Protein AF-A0A6I3KJV6-F1 (afdb_monomer_lite)

Secondary structure (DSSP, 8-state):
----SS-----PPPHHHHHHHHHHHHHHHHT--S-SHHHHHHHHHHHHHHHHH-GGG-SPPHHHHHHHHHHHHHHHSPPTTS-GGGTHHHHHHHHHHHHHHHHHHHHHHHHS-HHHHHHHHHHHHHHHHHHHHHHHHHHT-SSPPPSSTT-SHHHHHHHHHHHHHHHHHHHHH-S-HHHHHHHHHHHHHHHHHHHHTT-HHHHHHHHHHHHHHHHHTTS-SSHHHHHHHHHHHHHHHHHHHTHHHHHHHHTTT-GGG----THHHHHHHHHHHHHHSTTT-S-TT---S-SS-SS-SSHHHHHHHHH-HHHHHHHHHHHHHHHHHHHH---HHHHHHHHHHHHHHHHHHTTS-S-TTSSSSTHIIIIIHHHHHHHHHHHHHHHHHHHHHHHS--SS---SSEEEEEEE-TT-HHHHHHHHHHH-STTEEEEEEEPPPS-SBSSS-BB-SS-HHHHHHHHHHHHHHHHHHHSS-SEEEEEETTEE--TTHHHHHHHHHHHSPTTEEEEE----S---EEEEEEETTTEEEEEESSPPS--SEEEEEHHHHHHHT-SS-B-S-HHHHTT-HHHHT-EEEEEES-S-EE-TTS--TTTT------S--S--TTSSHHHHHHHHHHH-HHHHHHHHHHHHHHHHHS-TTTTS----PPP------

Structure (mmCIF, N/CA/C/O backbone):
data_AF-A0A6I3KJV6-F1
#
_entry.id   AF-A0A6I3KJV6-F1
#
loop_
_atom_site.group_PDB
_atom_site.id
_atom_site.type_symbol
_atom_site.label_atom_id
_atom_site.label_alt_id
_atom_site.label_comp_id
_atom_site.label_asym_id
_atom_site.label_entity_id
_atom_site.label_seq_id
_atom_site.pdbx_PDB_ins_code
_atom_site.Cartn_x
_atom_site.Cartn_y
_atom_site.Cartn_z
_atom_site.occupancy
_atom_site.B_iso_or_equiv
_atom_site.auth_seq_id
_atom_site.auth_comp_id
_atom_site.auth_asym_id
_atom_site.auth_atom_id
_atom_site.pdbx_PDB_model_num
ATOM 1 N N . MET A 1 1 ? 16.477 -29.841 39.417 1.00 35.56 1 MET A N 1
ATOM 2 C CA . MET A 1 1 ? 17.021 -29.086 38.267 1.00 35.56 1 MET A CA 1
ATOM 3 C C . MET A 1 1 ? 16.104 -27.904 38.002 1.00 35.56 1 MET A C 1
ATOM 5 O O . MET A 1 1 ? 14.922 -28.146 37.780 1.00 35.56 1 MET A O 1
ATOM 9 N N . PRO A 1 2 ? 16.576 -26.655 38.113 1.00 31.92 2 PRO A N 1
ATOM 10 C CA . PRO A 1 2 ? 15.734 -25.498 37.871 1.00 31.92 2 PRO A CA 1
ATOM 11 C C . PRO A 1 2 ? 15.553 -25.243 36.365 1.00 31.92 2 PRO A C 1
ATOM 13 O O . PRO A 1 2 ? 16.488 -25.327 35.576 1.00 31.92 2 PRO A O 1
ATOM 16 N N . THR A 1 3 ? 14.296 -24.969 36.022 1.00 41.75 3 THR A N 1
ATOM 17 C CA . THR A 1 3 ? 13.752 -24.104 34.960 1.00 41.75 3 THR A CA 1
ATOM 18 C C . THR A 1 3 ? 14.733 -23.271 34.124 1.00 41.75 3 THR A C 1
ATOM 20 O O . THR A 1 3 ? 15.499 -22.486 34.679 1.00 41.75 3 THR A O 1
ATOM 23 N N . GLY A 1 4 ? 14.584 -23.286 32.790 1.00 31.17 4 GLY A N 1
ATOM 24 C CA . GLY A 1 4 ? 15.305 -22.331 31.942 1.00 31.17 4 GLY A CA 1
ATOM 25 C C . GLY A 1 4 ? 15.063 -22.392 30.432 1.00 31.17 4 GLY A C 1
ATOM 26 O O . GLY A 1 4 ? 16.037 -22.447 29.699 1.00 31.17 4 GLY A O 1
ATOM 27 N N . LEU A 1 5 ? 13.816 -22.347 29.938 1.00 30.58 5 LEU A N 1
ATOM 28 C CA . LEU A 1 5 ? 13.540 -22.018 28.518 1.00 30.58 5 LEU A CA 1
ATOM 29 C C . LEU A 1 5 ? 12.304 -21.117 28.290 1.00 30.58 5 LEU A C 1
ATOM 31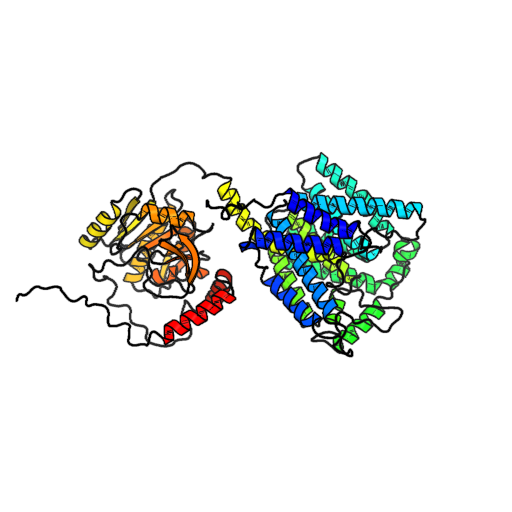 O O . LEU A 1 5 ? 11.859 -20.958 27.160 1.00 30.58 5 LEU A O 1
ATOM 35 N N . ASN A 1 6 ? 11.791 -20.442 29.325 1.00 32.09 6 ASN A N 1
ATOM 36 C CA . ASN A 1 6 ? 10.749 -19.404 29.185 1.00 32.09 6 ASN A CA 1
ATOM 37 C C . ASN A 1 6 ? 11.331 -17.976 29.229 1.00 32.09 6 ASN A C 1
ATOM 39 O O . ASN A 1 6 ? 10.678 -17.044 29.688 1.00 32.09 6 ASN A O 1
ATOM 43 N N . GLY A 1 7 ? 12.581 -17.810 28.785 1.00 29.05 7 GLY A N 1
ATOM 44 C CA . GLY A 1 7 ? 13.373 -16.596 29.003 1.00 29.05 7 GLY A CA 1
ATOM 45 C C . GLY A 1 7 ? 13.939 -15.922 27.755 1.00 29.05 7 GLY A C 1
ATOM 46 O O . GLY A 1 7 ? 14.802 -15.064 27.901 1.00 29.05 7 GLY A O 1
ATOM 47 N N . ILE A 1 8 ? 13.493 -16.248 26.536 1.00 35.25 8 ILE A N 1
ATOM 48 C CA . ILE A 1 8 ? 13.756 -15.339 25.409 1.00 35.25 8 ILE A CA 1
ATOM 49 C C . ILE A 1 8 ? 12.648 -14.295 25.449 1.00 35.25 8 ILE A C 1
ATOM 51 O O . ILE A 1 8 ? 11.580 -14.477 24.864 1.00 35.25 8 ILE A O 1
ATOM 55 N N . GLY A 1 9 ? 12.888 -13.226 26.211 1.00 33.41 9 GLY A N 1
ATOM 56 C CA . GLY A 1 9 ? 12.040 -12.043 26.185 1.00 33.41 9 GLY A CA 1
ATOM 57 C C . GLY A 1 9 ? 11.754 -11.646 24.738 1.00 33.41 9 GLY A C 1
ATOM 58 O O . GLY A 1 9 ? 12.617 -11.782 23.865 1.00 33.41 9 GLY A O 1
ATOM 59 N N . GLN A 1 10 ? 10.534 -11.177 24.474 1.00 41.97 10 GLN A N 1
ATOM 60 C CA . GLN A 1 10 ? 10.191 -10.503 23.226 1.00 41.97 10 GLN A CA 1
ATOM 61 C C . GLN A 1 10 ? 11.034 -9.225 23.117 1.00 41.97 10 GLN A C 1
ATOM 63 O O . GLN A 1 10 ? 10.566 -8.128 23.396 1.00 41.97 10 GLN A O 1
ATOM 68 N N . ALA A 1 11 ? 12.313 -9.367 22.778 1.00 48.81 11 ALA A N 1
ATOM 69 C CA . ALA A 1 11 ? 13.185 -8.247 22.511 1.00 48.81 11 ALA A CA 1
ATOM 70 C C . ALA A 1 11 ? 12.632 -7.558 21.264 1.00 48.81 11 ALA A C 1
ATOM 72 O O . ALA A 1 11 ? 12.621 -8.150 20.174 1.00 48.81 11 ALA A O 1
ATOM 73 N N . GLU A 1 12 ? 12.146 -6.328 21.437 1.00 62.38 12 GLU A N 1
ATOM 74 C CA . GLU A 1 12 ? 11.730 -5.474 20.331 1.00 62.38 12 GLU A CA 1
ATOM 75 C C . GLU A 1 12 ? 12.820 -5.476 19.254 1.00 62.38 12 GLU A C 1
ATOM 77 O O . GLU A 1 12 ? 14.018 -5.527 19.547 1.00 62.38 12 GLU A O 1
ATOM 82 N N . VAL A 1 13 ? 12.412 -5.508 17.985 1.00 70.31 13 VAL A N 1
ATOM 83 C CA . VAL A 1 13 ? 13.367 -5.417 16.879 1.00 70.31 13 VAL A CA 1
ATOM 84 C C . VAL A 1 13 ? 14.053 -4.051 16.988 1.00 70.31 13 VAL A C 1
ATOM 86 O O . VAL A 1 13 ? 13.357 -3.036 16.899 1.00 70.31 13 VAL A O 1
ATOM 89 N N . PRO A 1 14 ? 15.384 -3.988 17.169 1.00 80.38 14 PRO A N 1
ATOM 90 C CA . PRO A 1 14 ? 16.060 -2.711 17.336 1.00 80.38 14 PRO A CA 1
ATOM 91 C C . PRO A 1 14 ? 15.937 -1.867 16.066 1.00 80.38 14 PRO A C 1
ATOM 93 O O . PRO A 1 14 ? 16.133 -2.381 14.962 1.00 80.38 14 PRO A O 1
ATOM 96 N N . PHE A 1 15 ? 15.698 -0.561 16.215 1.00 86.81 15 PHE A N 1
ATOM 97 C CA . PHE A 1 15 ? 15.727 0.409 15.109 1.00 86.81 15 PHE A CA 1
ATOM 98 C C . PHE A 1 15 ? 16.966 0.222 14.215 1.00 86.81 15 PHE A C 1
ATOM 100 O O . PHE A 1 15 ? 16.859 0.141 12.992 1.00 86.81 15 PHE A O 1
ATOM 107 N N . TRP A 1 16 ? 18.138 0.058 14.838 1.00 89.56 16 TRP A N 1
ATOM 108 C CA . TRP A 1 16 ? 19.417 -0.123 14.152 1.00 89.56 16 TRP A CA 1
ATOM 109 C C . TRP A 1 16 ? 19.490 -1.389 13.300 1.00 89.56 16 TRP A C 1
ATOM 111 O O . TRP A 1 16 ? 20.144 -1.378 12.263 1.00 89.56 16 TRP A O 1
ATOM 121 N N . TRP A 1 17 ? 18.787 -2.459 13.682 1.00 92.75 17 TRP A N 1
ATOM 122 C CA . TRP A 1 17 ? 18.723 -3.682 12.883 1.00 92.75 17 TRP A CA 1
ATOM 123 C C . TRP A 1 17 ? 17.910 -3.470 11.606 1.00 92.75 17 TRP A C 1
ATOM 125 O O . TRP A 1 17 ? 18.378 -3.781 10.513 1.00 92.75 17 TRP A O 1
ATOM 135 N N . ALA A 1 18 ? 16.718 -2.878 11.725 1.00 90.69 18 ALA A N 1
ATOM 136 C CA . ALA A 1 18 ? 15.897 -2.545 10.563 1.00 90.69 18 ALA A CA 1
ATOM 137 C C . ALA A 1 18 ? 16.616 -1.558 9.629 1.00 90.69 18 ALA A C 1
ATOM 139 O O . ALA A 1 18 ? 16.570 -1.717 8.408 1.00 90.69 18 ALA A O 1
ATOM 140 N N . LEU A 1 19 ? 17.329 -0.581 10.203 1.00 94.81 19 LEU A N 1
ATOM 141 C CA . LEU A 1 19 ? 18.128 0.380 9.449 1.00 94.81 19 LEU A CA 1
ATOM 142 C C . LEU A 1 19 ? 19.279 -0.313 8.717 1.00 94.81 19 LEU A C 1
ATOM 144 O O . LEU A 1 19 ? 19.455 -0.085 7.526 1.00 94.81 19 LEU A O 1
ATOM 148 N N . ALA A 1 20 ? 20.023 -1.190 9.395 1.00 96.31 20 ALA A N 1
ATOM 149 C CA . ALA A 1 20 ? 21.129 -1.934 8.798 1.00 96.31 20 ALA A CA 1
ATOM 150 C C . ALA A 1 20 ? 20.663 -2.811 7.629 1.00 96.31 20 ALA A C 1
ATOM 152 O O . ALA A 1 20 ? 21.281 -2.780 6.566 1.00 96.31 20 ALA A O 1
ATOM 153 N N . LEU A 1 21 ? 19.546 -3.533 7.785 1.00 95.81 21 LEU A N 1
ATOM 154 C CA . LEU A 1 21 ? 18.958 -4.323 6.701 1.00 95.81 21 LEU A CA 1
ATOM 155 C C . LEU A 1 21 ? 18.581 -3.440 5.507 1.00 95.81 21 LEU A C 1
ATOM 157 O O . LEU A 1 21 ? 18.935 -3.749 4.370 1.00 95.81 21 LEU A O 1
ATOM 161 N N . PHE A 1 22 ? 17.897 -2.321 5.748 1.00 95.81 22 PHE A N 1
ATOM 162 C CA . PHE A 1 22 ? 17.486 -1.432 4.665 1.00 95.81 22 PHE A CA 1
ATOM 163 C C . PHE A 1 22 ? 18.691 -0.784 3.960 1.00 95.81 22 PHE A C 1
ATOM 165 O O . PHE A 1 22 ? 18.754 -0.789 2.731 1.00 95.81 22 PHE A O 1
ATOM 172 N N . CYS A 1 23 ? 19.690 -0.314 4.713 1.00 96.00 23 CYS A N 1
ATOM 173 C CA . CYS A 1 23 ? 20.947 0.205 4.171 1.00 96.00 23 CYS A CA 1
ATOM 174 C C . CYS A 1 23 ? 21.689 -0.845 3.335 1.00 96.00 23 CYS A C 1
ATOM 176 O O . CYS A 1 23 ? 22.121 -0.534 2.228 1.00 96.00 23 CYS A O 1
ATOM 178 N N . ALA A 1 24 ? 21.799 -2.086 3.823 1.00 94.56 24 ALA A N 1
ATOM 179 C CA . ALA A 1 24 ? 22.460 -3.174 3.105 1.00 94.56 24 ALA A CA 1
ATOM 180 C C . ALA A 1 24 ? 21.779 -3.463 1.761 1.00 94.56 24 ALA A C 1
ATOM 182 O O . ALA A 1 24 ? 22.454 -3.587 0.741 1.00 94.56 24 ALA A O 1
ATOM 183 N N . PHE A 1 25 ? 20.445 -3.489 1.730 1.00 94.06 25 PHE A N 1
ATOM 184 C CA . PHE A 1 25 ? 19.691 -3.647 0.489 1.00 94.06 25 PHE A CA 1
ATOM 185 C C . PHE A 1 25 ? 19.935 -2.494 -0.493 1.00 94.06 25 PHE A C 1
ATOM 187 O O . PHE A 1 25 ? 20.283 -2.742 -1.649 1.00 94.06 25 PHE A O 1
ATOM 194 N N . VAL A 1 26 ? 19.807 -1.240 -0.049 1.00 93.69 26 VAL A N 1
ATOM 195 C CA . VAL A 1 26 ? 19.982 -0.073 -0.930 1.00 93.69 26 VAL A CA 1
ATOM 196 C C . VAL A 1 26 ? 21.425 0.019 -1.450 1.00 93.69 26 VAL A C 1
ATOM 198 O O . VAL A 1 26 ? 21.630 0.273 -2.642 1.00 93.69 26 VAL A O 1
ATOM 201 N N . ALA A 1 27 ? 22.419 -0.251 -0.598 1.00 91.12 27 ALA A N 1
ATOM 202 C CA . ALA A 1 27 ? 23.829 -0.321 -0.980 1.00 91.12 27 ALA A CA 1
ATOM 203 C C . ALA A 1 27 ? 24.101 -1.476 -1.953 1.00 91.12 27 ALA A C 1
ATOM 205 O O . ALA A 1 27 ? 24.844 -1.300 -2.917 1.00 91.12 27 ALA A O 1
ATOM 206 N N . SER A 1 28 ? 23.448 -2.629 -1.763 1.00 90.25 28 SER A N 1
ATOM 207 C CA . SER A 1 28 ? 23.612 -3.776 -2.660 1.00 90.25 28 SER A CA 1
ATOM 208 C C . SER A 1 28 ? 23.220 -3.470 -4.098 1.00 90.25 28 SER A C 1
ATOM 210 O O . SER A 1 28 ? 23.753 -4.108 -4.994 1.00 90.25 28 SER A O 1
ATOM 212 N N . ILE A 1 29 ? 22.322 -2.505 -4.325 1.00 88.06 29 ILE A N 1
ATOM 213 C CA . ILE A 1 29 ? 21.886 -2.097 -5.663 1.00 88.06 29 ILE A CA 1
ATOM 214 C C . ILE A 1 29 ? 22.757 -0.959 -6.204 1.00 88.06 29 ILE A C 1
ATOM 216 O O . ILE A 1 29 ? 23.197 -1.037 -7.348 1.00 88.06 29 ILE A O 1
ATOM 220 N N . ASN A 1 30 ? 23.023 0.072 -5.396 1.00 87.56 30 ASN A N 1
ATOM 221 C CA . ASN A 1 30 ? 23.676 1.305 -5.857 1.00 87.56 30 ASN A CA 1
ATOM 222 C C . ASN A 1 30 ? 25.210 1.271 -5.817 1.00 87.56 30 ASN A C 1
ATOM 224 O O . ASN A 1 30 ? 25.840 2.093 -6.466 1.00 87.56 30 ASN A O 1
ATOM 228 N N . LEU A 1 31 ? 25.822 0.379 -5.032 1.00 87.06 31 LEU A N 1
ATOM 229 C CA . LEU A 1 31 ? 27.267 0.426 -4.759 1.00 87.06 31 LEU A CA 1
ATOM 230 C C . LEU A 1 31 ? 27.990 -0.894 -5.057 1.00 87.06 31 LEU A C 1
ATOM 232 O O . LEU A 1 31 ? 29.194 -0.882 -5.291 1.00 87.06 31 LEU A O 1
ATOM 236 N N . ILE A 1 32 ? 27.284 -2.031 -5.075 1.00 87.19 32 ILE A N 1
ATOM 237 C CA . ILE A 1 32 ? 27.888 -3.354 -5.305 1.00 87.19 32 ILE A CA 1
ATOM 238 C C . ILE A 1 32 ? 27.637 -3.800 -6.756 1.00 87.19 32 ILE A C 1
ATOM 240 O O . ILE A 1 32 ? 26.477 -3.955 -7.130 1.00 87.19 32 ILE A O 1
ATOM 244 N N . PRO A 1 33 ? 28.673 -4.021 -7.589 1.00 80.56 33 PRO A N 1
ATOM 245 C CA . PRO A 1 33 ? 28.499 -4.300 -9.020 1.00 80.56 33 PRO A CA 1
ATOM 246 C C . PRO A 1 33 ? 27.995 -5.718 -9.332 1.00 80.56 33 PRO A C 1
ATOM 248 O O . PRO A 1 33 ? 27.260 -5.913 -10.301 1.00 80.56 33 PRO A O 1
ATOM 251 N N . HIS A 1 34 ? 28.341 -6.718 -8.512 1.00 79.19 34 HIS A N 1
ATOM 252 C CA . HIS A 1 34 ? 28.052 -8.128 -8.797 1.00 79.19 34 HIS A CA 1
ATOM 253 C C . HIS A 1 34 ? 27.518 -8.895 -7.578 1.00 79.19 34 HIS A C 1
ATOM 255 O O . HIS A 1 34 ? 27.869 -8.612 -6.437 1.00 79.19 34 HIS A O 1
ATOM 261 N N . GLY A 1 35 ? 26.701 -9.923 -7.843 1.00 77.38 35 GLY A N 1
ATOM 262 C CA . GLY A 1 35 ? 26.270 -10.912 -6.849 1.00 77.38 35 GLY A CA 1
ATOM 263 C C . GLY A 1 35 ? 24.993 -10.562 -6.070 1.00 77.38 35 GLY A C 1
ATOM 264 O O . GLY A 1 35 ? 24.812 -9.467 -5.546 1.00 77.38 35 GLY A O 1
ATOM 265 N N . ASN A 1 36 ? 24.078 -11.532 -5.950 1.00 81.69 36 ASN A N 1
ATOM 266 C CA . ASN A 1 36 ? 22.828 -11.396 -5.179 1.00 81.69 36 ASN A CA 1
ATOM 267 C C . ASN A 1 36 ? 23.011 -11.582 -3.662 1.00 81.69 36 ASN A C 1
ATOM 269 O O . ASN A 1 36 ? 22.052 -11.386 -2.924 1.00 81.69 36 ASN A O 1
ATOM 273 N N . GLY A 1 37 ? 24.210 -11.951 -3.197 1.00 85.44 37 GLY A N 1
ATOM 274 C CA . GLY A 1 37 ? 24.451 -12.420 -1.827 1.00 85.44 37 GLY A CA 1
ATOM 275 C C . GLY A 1 37 ? 23.933 -11.474 -0.745 1.00 85.44 37 GLY A C 1
ATOM 276 O O . GLY A 1 37 ? 23.148 -11.898 0.098 1.00 85.44 37 GLY A O 1
ATOM 277 N N . VAL A 1 38 ? 24.287 -10.185 -0.814 1.00 87.50 38 VAL A N 1
ATOM 278 C CA . VAL A 1 38 ? 23.840 -9.190 0.178 1.00 87.50 38 VAL A CA 1
ATOM 279 C C . VAL A 1 38 ? 22.315 -9.096 0.215 1.00 87.50 38 VAL A C 1
ATOM 281 O O . VAL A 1 38 ? 21.731 -9.230 1.283 1.00 87.50 38 VAL A O 1
ATOM 284 N N . ALA A 1 39 ? 21.655 -8.966 -0.939 1.00 86.25 39 ALA A N 1
ATOM 285 C CA . ALA A 1 39 ? 20.197 -8.887 -1.001 1.00 86.25 39 ALA A CA 1
ATOM 286 C C . ALA A 1 39 ? 19.512 -10.167 -0.485 1.00 86.25 39 ALA A C 1
ATOM 288 O O . ALA A 1 39 ? 18.543 -10.069 0.263 1.00 86.25 39 ALA A O 1
ATOM 289 N N . ILE A 1 40 ? 20.030 -11.358 -0.825 1.00 88.81 40 ILE A N 1
ATOM 290 C CA . ILE A 1 40 ? 19.513 -12.646 -0.325 1.00 88.81 40 ILE A CA 1
ATOM 291 C C . ILE A 1 40 ? 19.587 -12.688 1.202 1.00 88.81 40 ILE A C 1
ATOM 293 O O . ILE A 1 40 ? 18.583 -12.969 1.857 1.00 88.81 40 ILE A O 1
ATOM 297 N N . VAL A 1 41 ? 20.758 -12.380 1.768 1.00 91.88 41 VAL A N 1
ATOM 298 C CA . VAL A 1 41 ? 20.976 -12.381 3.220 1.00 91.88 41 VAL A CA 1
ATOM 299 C C . VAL A 1 41 ? 20.057 -11.367 3.893 1.00 91.88 41 VAL A C 1
ATOM 301 O O . VAL A 1 41 ? 19.395 -11.701 4.873 1.00 91.88 41 VAL A O 1
ATOM 304 N N . THR A 1 42 ? 19.943 -10.157 3.342 1.00 92.62 42 THR A N 1
ATOM 305 C CA . THR A 1 42 ? 19.050 -9.120 3.864 1.00 92.62 42 THR A CA 1
ATOM 306 C C . THR A 1 42 ? 17.581 -9.552 3.841 1.00 92.62 42 THR A C 1
ATOM 308 O O . THR A 1 42 ? 16.866 -9.348 4.821 1.00 92.62 42 THR A O 1
ATOM 311 N N . PHE A 1 43 ? 17.115 -10.166 2.752 1.00 93.50 43 PHE A N 1
ATOM 312 C CA . PHE A 1 43 ? 15.732 -10.627 2.619 1.00 93.50 43 PHE A CA 1
ATOM 313 C C . PHE A 1 43 ? 15.417 -11.792 3.557 1.00 93.50 43 PHE A C 1
ATOM 315 O O . PHE A 1 43 ? 14.379 -11.776 4.223 1.00 93.50 43 PHE A O 1
ATOM 322 N N . ALA A 1 44 ? 16.321 -12.767 3.664 1.00 92.00 44 ALA A N 1
ATOM 323 C CA . ALA A 1 44 ? 16.191 -13.866 4.615 1.00 92.00 44 ALA A CA 1
ATOM 324 C C . ALA A 1 44 ? 16.158 -13.339 6.058 1.00 92.00 44 ALA A C 1
ATOM 326 O O . ALA A 1 44 ? 15.256 -13.676 6.822 1.00 92.00 44 ALA A O 1
ATOM 327 N N . ALA A 1 45 ? 17.076 -12.435 6.410 1.00 93.19 45 ALA A N 1
ATOM 328 C CA . ALA A 1 45 ? 17.132 -11.806 7.724 1.00 93.19 45 ALA A CA 1
ATOM 329 C C . ALA A 1 45 ? 15.858 -11.008 8.053 1.00 93.19 45 ALA A C 1
ATOM 331 O O . ALA A 1 45 ? 15.359 -11.082 9.180 1.00 93.19 45 ALA A O 1
ATOM 332 N N . ALA A 1 46 ? 15.284 -10.294 7.080 1.00 91.69 46 ALA A N 1
ATOM 333 C CA . ALA A 1 46 ? 14.019 -9.586 7.253 1.00 91.69 46 ALA A CA 1
ATOM 334 C C . ALA A 1 46 ? 12.858 -10.548 7.564 1.00 91.69 46 ALA A C 1
ATOM 336 O O . ALA A 1 46 ? 12.124 -10.332 8.530 1.00 91.69 46 ALA A O 1
ATOM 337 N N . TRP A 1 47 ? 12.721 -11.647 6.816 1.00 90.31 47 TRP A N 1
ATOM 338 C CA . TRP A 1 47 ? 11.676 -12.644 7.078 1.00 90.31 47 TRP A CA 1
ATOM 339 C C . TRP A 1 47 ? 11.886 -13.402 8.387 1.00 90.31 47 TRP A C 1
ATOM 341 O O . TRP A 1 47 ? 10.924 -13.576 9.134 1.00 90.31 47 TRP A O 1
ATOM 351 N N . CYS A 1 48 ? 13.124 -13.765 8.731 1.00 89.31 48 CYS A N 1
ATOM 352 C CA . CYS A 1 48 ? 13.447 -14.313 10.049 1.00 89.31 48 CYS A CA 1
ATOM 353 C C . CYS A 1 48 ? 13.026 -13.348 11.164 1.00 89.31 48 CYS A C 1
ATOM 355 O O . CYS A 1 48 ? 12.415 -13.764 12.145 1.00 89.31 48 CYS A O 1
ATOM 357 N N . THR A 1 49 ? 13.270 -12.045 10.991 1.00 86.38 49 THR A N 1
ATOM 358 C CA . THR A 1 49 ? 12.846 -11.013 11.949 1.00 86.38 49 THR A CA 1
ATOM 359 C C . THR A 1 49 ? 11.324 -10.996 12.116 1.00 86.38 49 THR A C 1
ATOM 361 O O . THR A 1 49 ? 10.829 -10.981 13.243 1.00 86.38 49 THR A O 1
ATOM 364 N N . ILE A 1 50 ? 10.568 -11.055 11.015 1.00 83.75 50 ILE A N 1
ATOM 365 C CA . ILE A 1 50 ? 9.099 -11.088 11.049 1.00 83.75 50 ILE A CA 1
ATOM 366 C C . ILE A 1 50 ? 8.595 -12.363 11.735 1.00 83.75 50 ILE A C 1
ATOM 368 O O . ILE A 1 50 ? 7.797 -12.284 12.663 1.00 83.75 50 ILE A O 1
ATOM 372 N N . VAL A 1 51 ? 9.076 -13.539 11.330 1.00 83.50 51 VAL A N 1
ATOM 373 C CA . VAL A 1 51 ? 8.589 -14.831 11.841 1.00 83.50 51 VAL A CA 1
ATOM 374 C C . VAL A 1 51 ? 8.930 -15.029 13.320 1.00 83.50 51 VAL A C 1
ATOM 376 O O . VAL A 1 51 ? 8.098 -15.519 14.086 1.00 83.50 51 VAL A O 1
ATOM 379 N N . LEU A 1 52 ? 10.137 -14.637 13.736 1.00 79.62 52 LEU A N 1
ATOM 380 C CA . LEU A 1 52 ? 10.603 -14.834 15.108 1.00 79.62 52 LEU A CA 1
ATOM 381 C C . LEU A 1 52 ? 10.051 -13.782 16.075 1.00 79.62 52 LEU A C 1
ATOM 383 O O . LEU A 1 52 ? 9.842 -14.101 17.242 1.00 79.62 52 LEU A O 1
ATOM 387 N N . ARG A 1 53 ? 9.818 -12.542 15.619 1.00 74.00 53 ARG A N 1
ATOM 388 C CA . ARG A 1 53 ? 9.525 -11.407 16.517 1.00 74.00 53 ARG A CA 1
ATOM 389 C C . ARG A 1 53 ? 8.204 -10.680 16.249 1.00 74.00 53 ARG A C 1
ATOM 391 O O . ARG A 1 53 ? 7.786 -9.884 17.078 1.00 74.00 53 ARG A O 1
ATOM 398 N N . ASN A 1 54 ? 7.523 -10.937 15.132 1.00 65.06 54 ASN A N 1
ATOM 399 C CA . ASN A 1 54 ? 6.234 -10.325 14.779 1.00 65.06 54 ASN A CA 1
ATOM 400 C C . ASN A 1 54 ? 5.357 -11.308 13.970 1.00 65.06 54 ASN A C 1
ATOM 402 O O . ASN A 1 54 ? 5.027 -11.047 12.812 1.00 65.06 54 ASN A O 1
ATOM 406 N N . ARG A 1 55 ? 4.949 -12.439 14.572 1.00 60.22 55 ARG A N 1
ATOM 407 C CA . ARG A 1 55 ? 4.148 -13.483 13.889 1.00 60.22 55 ARG A CA 1
ATOM 408 C C . ARG A 1 55 ? 2.859 -12.952 13.248 1.00 60.22 55 ARG A C 1
ATOM 410 O O . ARG A 1 55 ? 2.514 -13.377 12.151 1.00 60.22 55 ARG A O 1
ATOM 417 N N . ASP A 1 56 ? 2.209 -11.961 13.859 1.00 58.75 56 ASP A N 1
ATOM 418 C CA . ASP A 1 56 ? 1.013 -11.310 13.297 1.00 58.75 56 ASP A CA 1
ATOM 419 C C . ASP A 1 56 ? 1.303 -10.484 12.029 1.00 58.75 56 ASP A C 1
ATOM 421 O O . ASP A 1 56 ? 0.403 -10.206 11.239 1.00 58.75 56 ASP A O 1
ATOM 425 N N . ALA A 1 57 ? 2.561 -10.089 11.808 1.00 60.53 57 ALA A N 1
ATOM 426 C CA . ALA A 1 57 ? 2.999 -9.384 10.608 1.00 60.53 57 ALA A CA 1
ATOM 427 C C . ALA A 1 57 ? 3.501 -10.327 9.500 1.00 60.53 57 ALA A C 1
ATOM 429 O O . ALA A 1 57 ? 3.878 -9.833 8.438 1.00 60.53 57 ALA A O 1
ATOM 430 N N . ALA A 1 58 ? 3.497 -11.648 9.726 1.00 61.44 58 ALA A N 1
ATOM 431 C CA . ALA A 1 58 ? 3.946 -12.642 8.749 1.00 61.44 58 ALA A CA 1
ATOM 432 C C . ALA A 1 58 ? 2.974 -12.811 7.572 1.00 61.44 58 ALA A C 1
ATOM 434 O O . ALA A 1 58 ? 3.381 -13.242 6.495 1.00 61.44 58 ALA A O 1
ATOM 435 N N . SER A 1 59 ? 1.697 -12.452 7.741 1.00 70.44 59 SER A N 1
ATOM 436 C CA . SER A 1 59 ? 0.731 -12.498 6.645 1.00 70.44 59 SER A CA 1
ATOM 437 C C . SER A 1 59 ? 0.955 -11.343 5.668 1.00 70.44 59 SER A C 1
ATOM 439 O O . SER A 1 59 ? 0.884 -10.170 6.048 1.00 70.44 59 SER A O 1
ATOM 441 N N . MET A 1 60 ? 1.170 -11.682 4.400 1.00 78.50 60 MET A N 1
ATOM 442 C CA . MET A 1 60 ? 1.276 -10.719 3.308 1.00 78.50 60 MET A CA 1
ATOM 443 C C . MET A 1 60 ? -0.087 -10.089 2.987 1.00 78.50 60 MET A C 1
ATOM 445 O O . MET A 1 60 ? -1.133 -10.714 3.170 1.00 78.50 60 MET A O 1
ATOM 449 N N . ASP A 1 61 ? -0.084 -8.854 2.482 1.00 86.06 61 ASP A N 1
ATOM 450 C CA . ASP A 1 61 ? -1.298 -8.217 1.976 1.00 86.06 61 ASP A CA 1
ATOM 451 C C . ASP A 1 61 ? -1.930 -9.057 0.858 1.00 86.06 61 ASP A C 1
ATOM 453 O O . ASP A 1 61 ? -1.233 -9.524 -0.041 1.00 86.06 61 ASP A O 1
ATOM 457 N N . ALA A 1 62 ? -3.255 -9.215 0.878 1.00 84.94 62 ALA A N 1
ATOM 458 C CA . ALA A 1 62 ? -3.951 -10.106 -0.049 1.00 84.94 62 ALA A CA 1
ATOM 459 C C . ALA A 1 62 ? -3.768 -9.705 -1.523 1.00 84.94 62 ALA A C 1
ATOM 461 O O . ALA A 1 62 ? -3.662 -10.578 -2.380 1.00 84.94 62 ALA A O 1
ATOM 462 N N . ALA A 1 63 ? -3.703 -8.403 -1.829 1.00 86.00 63 ALA A N 1
ATOM 463 C CA . ALA A 1 63 ? -3.505 -7.939 -3.201 1.00 86.00 63 ALA A CA 1
ATOM 464 C C . ALA A 1 63 ? -2.067 -8.193 -3.679 1.00 86.00 63 ALA A C 1
ATOM 466 O O . ALA A 1 63 ? -1.869 -8.642 -4.805 1.00 86.00 63 ALA A O 1
ATOM 467 N N . ALA A 1 64 ? -1.075 -7.970 -2.809 1.00 88.25 64 ALA A N 1
ATOM 468 C CA . ALA A 1 64 ? 0.316 -8.315 -3.100 1.00 88.25 64 ALA A CA 1
ATOM 469 C C . ALA A 1 64 ? 0.501 -9.837 -3.246 1.00 88.25 64 ALA A C 1
ATOM 471 O O . ALA A 1 64 ? 1.178 -10.286 -4.165 1.00 88.25 64 ALA A O 1
ATOM 472 N N . ALA A 1 65 ? -0.146 -10.636 -2.390 1.00 89.38 65 ALA A N 1
ATOM 473 C CA . ALA A 1 65 ? -0.129 -12.098 -2.461 1.00 89.38 65 ALA A CA 1
ATOM 474 C C . ALA A 1 65 ? -0.732 -12.620 -3.759 1.00 89.38 65 ALA A C 1
ATOM 476 O O . ALA A 1 65 ? -0.125 -13.466 -4.407 1.00 89.38 65 ALA A O 1
ATOM 477 N N . LEU A 1 66 ? -1.882 -12.081 -4.167 1.00 90.75 66 LEU A N 1
ATOM 478 C CA . LEU A 1 66 ? -2.520 -12.449 -5.425 1.00 90.75 66 LEU A CA 1
ATOM 479 C C . LEU A 1 66 ? -1.625 -12.120 -6.625 1.00 90.75 66 LEU A C 1
ATOM 481 O O . LEU A 1 66 ? -1.473 -12.956 -7.511 1.00 90.75 66 LEU A O 1
ATOM 485 N N . LEU A 1 67 ? -1.005 -10.935 -6.639 1.00 92.25 67 LEU A N 1
ATOM 486 C CA . LEU A 1 67 ? -0.098 -10.537 -7.714 1.00 92.25 67 LEU A CA 1
ATOM 487 C C . LEU A 1 67 ? 1.126 -11.461 -7.791 1.00 92.25 67 LEU A C 1
ATOM 489 O O . LEU A 1 67 ? 1.441 -11.965 -8.866 1.00 92.25 67 LEU A O 1
ATOM 493 N N . LEU A 1 68 ? 1.800 -11.712 -6.663 1.00 91.25 68 LEU A N 1
ATOM 494 C CA . LEU A 1 68 ? 2.978 -12.585 -6.632 1.00 91.25 68 LEU A CA 1
ATOM 495 C C . LEU A 1 68 ? 2.628 -14.040 -6.962 1.00 91.25 68 LEU A C 1
ATOM 497 O O . LEU A 1 68 ? 3.405 -14.698 -7.647 1.00 91.25 68 LEU A O 1
ATOM 501 N N . ALA A 1 69 ? 1.456 -14.528 -6.550 1.00 90.19 69 ALA A N 1
ATOM 502 C CA . ALA A 1 69 ? 0.967 -15.848 -6.942 1.00 90.19 69 ALA A CA 1
ATOM 503 C C . ALA A 1 69 ? 0.707 -15.931 -8.453 1.00 90.19 69 ALA A C 1
ATOM 505 O O . ALA A 1 69 ? 1.079 -16.915 -9.083 1.00 90.19 69 ALA A O 1
ATOM 506 N N . ALA A 1 70 ? 0.125 -14.889 -9.051 1.00 90.06 70 ALA A N 1
ATOM 507 C CA . ALA A 1 70 ? -0.118 -14.845 -10.489 1.00 90.06 70 ALA A CA 1
ATOM 508 C C . ALA A 1 70 ? 1.200 -14.826 -11.292 1.00 90.06 70 ALA A C 1
ATOM 510 O O . ALA A 1 70 ? 1.327 -15.544 -12.283 1.00 90.06 70 ALA A O 1
ATOM 511 N N . PHE A 1 71 ? 2.216 -14.098 -10.813 1.00 89.69 71 PHE A N 1
ATOM 512 C CA . PHE A 1 71 ? 3.576 -14.201 -11.346 1.00 89.69 71 PHE A CA 1
ATOM 513 C C . PHE A 1 71 ? 4.156 -15.614 -11.174 1.00 89.69 71 PHE A C 1
ATOM 515 O O . PHE A 1 71 ? 4.671 -16.166 -12.141 1.00 89.69 71 PHE A O 1
ATOM 522 N N . ALA A 1 72 ? 4.032 -16.222 -9.989 1.00 87.69 72 ALA A N 1
ATOM 523 C CA . ALA A 1 72 ? 4.555 -17.561 -9.699 1.00 87.69 72 ALA A CA 1
ATOM 524 C C . ALA A 1 72 ? 3.977 -18.640 -10.622 1.00 87.69 72 ALA A C 1
ATOM 526 O O . ALA A 1 72 ? 4.718 -19.468 -11.142 1.00 87.69 72 ALA A O 1
ATOM 527 N N . VAL A 1 73 ? 2.662 -18.607 -10.863 1.00 85.19 73 VAL A N 1
ATOM 528 C CA . VAL A 1 73 ? 1.999 -19.545 -11.782 1.00 85.19 73 VAL A CA 1
ATOM 529 C C . VAL A 1 73 ? 2.642 -19.470 -13.161 1.00 85.19 73 VAL A C 1
ATOM 531 O O . VAL A 1 73 ? 2.935 -20.499 -13.763 1.00 85.19 73 VAL A O 1
ATOM 534 N N . ARG A 1 74 ? 2.919 -18.258 -13.652 1.00 84.12 74 ARG A N 1
ATOM 535 C CA . ARG A 1 74 ? 3.525 -18.097 -14.968 1.00 84.12 74 ARG A CA 1
ATOM 536 C C . ARG A 1 74 ? 5.011 -18.452 -15.000 1.00 84.12 74 ARG A C 1
ATOM 538 O O . ARG A 1 74 ? 5.464 -18.981 -16.012 1.00 84.12 74 ARG A O 1
ATOM 545 N N . THR A 1 75 ? 5.777 -18.176 -13.946 1.00 79.38 75 THR A N 1
ATOM 546 C CA . THR A 1 75 ? 7.226 -18.449 -13.936 1.00 79.38 75 THR A CA 1
ATOM 547 C C . THR A 1 75 ? 7.582 -19.932 -13.840 1.00 79.38 75 THR A C 1
ATOM 549 O O . THR A 1 75 ? 8.715 -20.287 -14.158 1.00 79.38 75 THR A O 1
ATOM 552 N N . VAL A 1 76 ? 6.638 -20.789 -13.435 1.00 78.00 76 VAL A N 1
ATOM 553 C CA . VAL A 1 76 ? 6.804 -22.254 -13.406 1.00 78.00 76 VAL A CA 1
ATOM 554 C C . VAL A 1 76 ? 6.556 -22.894 -14.778 1.00 78.00 76 VAL A C 1
ATOM 556 O O . VAL A 1 76 ? 7.046 -23.989 -15.040 1.00 78.00 76 VAL A O 1
ATOM 559 N N . LEU A 1 77 ? 5.841 -22.214 -15.679 1.00 77.94 77 LEU A N 1
ATOM 560 C CA . LEU A 1 77 ? 5.583 -22.716 -17.028 1.00 77.94 77 LEU A CA 1
ATOM 561 C C . LEU A 1 77 ? 6.786 -22.455 -17.953 1.00 77.94 77 LEU A C 1
ATOM 563 O O . LEU A 1 77 ? 7.307 -21.330 -17.949 1.00 77.94 77 LEU A O 1
ATOM 567 N N . PRO A 1 78 ? 7.199 -23.432 -18.785 1.00 72.19 78 PRO A N 1
ATOM 568 C CA . PRO A 1 78 ? 8.290 -23.229 -19.729 1.00 72.19 78 PRO A CA 1
ATOM 569 C C . PRO A 1 78 ? 7.952 -22.109 -20.729 1.00 72.19 78 PRO A C 1
ATOM 571 O O . PRO A 1 78 ? 6.773 -21.813 -20.979 1.00 72.19 78 PRO A O 1
ATOM 574 N N . PRO A 1 79 ? 8.967 -21.424 -21.281 1.00 75.75 79 PRO A N 1
ATOM 575 C CA . PRO A 1 79 ? 8.773 -20.612 -22.471 1.00 75.75 79 PRO A CA 1
ATOM 576 C C . PRO A 1 79 ? 8.133 -21.431 -23.600 1.00 75.75 79 PRO A C 1
ATOM 578 O O . PRO A 1 79 ? 8.409 -22.627 -23.741 1.00 75.75 79 PRO A O 1
ATOM 581 N N . TYR A 1 80 ? 7.276 -20.797 -24.402 1.00 74.44 80 TYR A N 1
ATOM 582 C CA . TYR A 1 80 ? 6.693 -21.467 -25.566 1.00 74.44 80 TYR A CA 1
ATOM 583 C C . TYR A 1 80 ? 7.812 -21.947 -26.502 1.00 74.44 80 TYR A C 1
ATOM 585 O O . TYR A 1 80 ? 8.744 -21.200 -26.782 1.00 74.44 80 TYR A O 1
ATOM 593 N N . GLY A 1 81 ? 7.725 -23.202 -26.954 1.00 70.44 81 GLY A N 1
ATOM 594 C CA . GLY A 1 81 ? 8.721 -23.805 -27.847 1.00 70.44 81 GLY A CA 1
ATOM 595 C C . GLY A 1 81 ? 10.007 -24.302 -27.172 1.00 70.44 81 GLY A C 1
ATOM 596 O O . GLY A 1 81 ? 10.968 -24.586 -27.877 1.00 70.44 81 GLY A O 1
ATOM 597 N N . THR A 1 82 ? 10.052 -24.421 -25.837 1.00 69.75 82 THR A N 1
ATOM 598 C CA . THR A 1 82 ? 11.228 -24.943 -25.107 1.00 69.75 82 THR A CA 1
ATOM 599 C C . THR A 1 82 ? 10.884 -26.151 -24.235 1.00 69.75 82 THR A C 1
ATOM 601 O O . THR A 1 82 ? 9.779 -26.228 -23.693 1.00 69.75 82 THR A O 1
ATOM 604 N N . GLU A 1 83 ? 11.827 -27.090 -24.089 1.00 62.31 83 GLU A N 1
ATOM 605 C CA . GLU A 1 83 ? 11.634 -28.269 -23.237 1.00 62.31 83 GLU A CA 1
ATOM 606 C C . GLU A 1 83 ? 11.668 -27.924 -21.730 1.00 62.31 83 GLU A C 1
ATOM 608 O O . GLU A 1 83 ? 12.368 -26.987 -21.323 1.00 62.31 83 GLU A O 1
ATOM 613 N N . PRO A 1 84 ? 10.918 -28.650 -20.874 1.00 60.66 84 PRO A N 1
ATOM 614 C CA . PRO A 1 84 ? 10.634 -28.241 -19.491 1.00 60.66 84 PRO A CA 1
ATOM 615 C C . PRO A 1 84 ? 11.847 -28.179 -18.543 1.00 60.66 84 PRO A C 1
ATOM 617 O O . PRO A 1 84 ? 11.805 -27.471 -17.531 1.00 60.66 84 PRO A O 1
ATOM 620 N N . ASP A 1 85 ? 12.937 -28.878 -18.855 1.00 53.47 85 ASP A N 1
ATOM 621 C CA . ASP A 1 85 ? 13.855 -29.383 -17.825 1.00 53.47 85 ASP A CA 1
ATOM 622 C C . ASP A 1 85 ? 14.928 -28.382 -17.343 1.00 53.47 85 ASP A C 1
ATOM 624 O O . ASP A 1 85 ? 15.600 -28.625 -16.341 1.00 53.47 85 ASP A O 1
ATOM 628 N N . ALA A 1 86 ? 15.060 -27.205 -17.971 1.00 54.03 86 ALA A N 1
ATOM 629 C CA . ALA A 1 86 ? 16.127 -26.240 -17.648 1.00 54.03 86 ALA A CA 1
ATOM 630 C C . ALA A 1 86 ? 15.668 -24.904 -17.013 1.00 54.03 86 ALA A C 1
ATOM 632 O O . ALA A 1 86 ? 16.504 -24.123 -16.544 1.00 54.03 86 ALA A O 1
ATOM 633 N N . PHE A 1 87 ? 14.363 -24.596 -16.978 1.00 55.94 87 PHE A N 1
ATOM 634 C CA . PHE A 1 87 ? 13.904 -23.200 -16.827 1.00 55.94 87 PHE A CA 1
ATOM 635 C C . PHE A 1 87 ? 13.171 -22.847 -15.519 1.00 55.94 87 PHE A C 1
ATOM 637 O O . PHE A 1 87 ? 13.191 -21.674 -15.115 1.00 55.94 87 PHE A O 1
ATOM 644 N N . ALA A 1 88 ? 12.592 -23.826 -14.814 1.00 57.06 88 ALA A N 1
ATOM 645 C CA . ALA A 1 88 ? 11.744 -23.586 -13.637 1.00 57.06 88 ALA A CA 1
ATOM 646 C C . ALA A 1 88 ? 12.492 -22.935 -12.448 1.00 57.06 88 ALA A C 1
ATOM 648 O O . ALA A 1 88 ? 11.950 -22.068 -11.760 1.00 57.06 88 ALA A O 1
ATOM 649 N N . ILE A 1 89 ? 13.769 -23.276 -12.232 1.00 58.69 89 ILE A N 1
ATOM 650 C CA . ILE A 1 89 ? 14.531 -22.857 -11.037 1.00 58.69 89 ILE A CA 1
ATOM 651 C C . ILE A 1 89 ? 14.803 -21.341 -11.022 1.00 58.69 89 ILE A C 1
ATOM 653 O O . ILE A 1 89 ? 14.656 -20.685 -9.988 1.00 58.69 89 ILE A O 1
ATOM 657 N N . LYS A 1 90 ? 15.155 -20.742 -12.170 1.00 63.50 90 LYS A N 1
ATOM 658 C CA . LYS A 1 90 ? 15.461 -19.298 -12.248 1.00 63.50 90 LYS A CA 1
ATOM 659 C C . LYS A 1 90 ? 14.209 -18.420 -12.117 1.00 63.50 90 LYS A C 1
ATOM 661 O O . LYS A 1 90 ? 14.286 -17.341 -11.533 1.00 63.50 90 LYS A O 1
ATOM 666 N N . GLY A 1 91 ? 13.062 -18.875 -12.627 1.00 66.56 91 GLY A N 1
ATOM 667 C CA . GLY A 1 91 ? 11.800 -18.130 -12.561 1.00 66.56 91 GLY A CA 1
ATOM 668 C C . GLY A 1 91 ? 11.205 -18.056 -11.158 1.00 66.56 91 GLY A C 1
ATOM 669 O O . GLY A 1 91 ? 10.771 -16.987 -10.723 1.00 66.56 91 GLY A O 1
ATOM 670 N N . VAL A 1 92 ? 11.256 -19.168 -10.423 1.00 71.06 92 VAL A N 1
ATOM 671 C CA . VAL A 1 92 ? 10.858 -19.226 -9.008 1.00 71.06 92 VAL A CA 1
ATOM 672 C C . VAL A 1 92 ? 11.732 -18.297 -8.159 1.00 71.06 92 VAL A C 1
ATOM 674 O O . VAL A 1 92 ? 11.212 -17.569 -7.313 1.00 71.06 92 VAL A O 1
ATOM 677 N N . GLY A 1 93 ? 13.037 -18.232 -8.447 1.00 77.31 93 GLY A N 1
ATOM 678 C CA . GLY A 1 93 ? 13.964 -17.312 -7.783 1.00 77.31 93 GLY A CA 1
ATOM 679 C C . GLY A 1 93 ? 13.511 -15.847 -7.833 1.00 77.31 93 GLY A C 1
ATOM 680 O O . GLY A 1 93 ? 13.473 -15.190 -6.796 1.00 77.31 93 GLY A O 1
ATOM 681 N N . ASN A 1 94 ? 13.096 -15.339 -9.000 1.00 80.12 94 ASN A N 1
ATOM 682 C CA . ASN A 1 94 ? 12.686 -13.934 -9.156 1.00 80.12 94 ASN A CA 1
ATOM 683 C C . ASN A 1 94 ? 11.455 -13.567 -8.310 1.00 80.12 94 ASN A C 1
ATOM 685 O O . ASN A 1 94 ? 11.406 -12.487 -7.720 1.00 80.12 94 ASN A O 1
ATOM 689 N N . VAL A 1 95 ? 10.474 -14.470 -8.209 1.00 86.69 95 VAL A N 1
ATOM 690 C CA . VAL A 1 95 ? 9.286 -14.242 -7.371 1.00 86.69 95 VAL A CA 1
ATOM 691 C C . VAL A 1 95 ? 9.659 -14.273 -5.889 1.00 86.69 95 VAL A C 1
ATOM 693 O O . VAL A 1 95 ? 9.216 -13.410 -5.130 1.00 86.69 95 VAL A O 1
ATOM 696 N N . LEU A 1 96 ? 10.526 -15.203 -5.475 1.00 87.19 96 LEU A N 1
ATOM 697 C CA . LEU A 1 96 ? 11.031 -15.265 -4.100 1.00 87.19 96 LEU A CA 1
ATOM 698 C C . LEU A 1 96 ? 11.798 -13.999 -3.704 1.00 87.19 96 LEU A C 1
ATOM 700 O O . LEU A 1 96 ? 11.678 -13.547 -2.567 1.00 87.19 96 LEU A O 1
ATOM 704 N N . PHE A 1 97 ? 12.529 -13.376 -4.630 1.00 88.06 97 PHE A N 1
ATOM 705 C CA . PHE A 1 97 ? 13.169 -12.090 -4.365 1.00 88.06 97 PHE A CA 1
ATOM 706 C C . PHE A 1 97 ? 12.157 -10.962 -4.125 1.00 88.06 97 PHE A C 1
ATOM 708 O O . PHE A 1 97 ? 12.380 -10.149 -3.228 1.00 88.06 97 PHE A O 1
ATOM 715 N N . LEU A 1 98 ? 11.025 -10.919 -4.839 1.00 91.00 98 LEU A N 1
ATOM 716 C CA . LEU A 1 98 ? 9.960 -9.950 -4.545 1.00 91.00 98 LEU A CA 1
ATOM 717 C C . LEU A 1 98 ? 9.266 -10.222 -3.210 1.00 91.00 98 LEU A C 1
ATOM 719 O O . LEU A 1 98 ? 8.958 -9.276 -2.486 1.00 91.00 98 LEU A O 1
ATOM 723 N N . VAL A 1 99 ? 9.065 -11.493 -2.852 1.00 91.44 99 VAL A N 1
ATOM 724 C CA . VAL A 1 99 ? 8.608 -11.870 -1.504 1.00 91.44 99 VAL A CA 1
ATOM 725 C C . VAL A 1 99 ? 9.615 -11.374 -0.461 1.00 91.44 99 VAL A C 1
ATOM 727 O O . VAL A 1 99 ? 9.231 -10.769 0.541 1.00 91.44 99 VAL A O 1
ATOM 730 N N . GLY A 1 100 ? 10.911 -11.560 -0.713 1.00 92.25 100 GLY A N 1
ATOM 731 C CA . GLY A 1 100 ? 12.009 -11.046 0.103 1.00 92.25 100 GLY A CA 1
ATOM 732 C C . GLY A 1 100 ? 11.968 -9.528 0.287 1.00 92.25 100 GLY A C 1
ATOM 733 O O . GLY A 1 100 ? 11.975 -9.043 1.420 1.00 92.25 100 GLY A O 1
ATOM 734 N N . LEU A 1 101 ? 11.837 -8.783 -0.815 1.00 93.12 101 LEU A N 1
ATOM 735 C CA . LEU A 1 101 ? 11.687 -7.329 -0.798 1.00 93.12 101 LEU A CA 1
ATOM 736 C C . LEU A 1 101 ? 10.449 -6.906 -0.006 1.00 93.12 101 LEU A C 1
ATOM 738 O O . LEU A 1 101 ? 10.540 -5.987 0.801 1.00 93.12 101 LEU A O 1
ATOM 742 N N . TYR A 1 102 ? 9.306 -7.572 -0.193 1.00 92.75 102 TYR A N 1
ATOM 743 C CA . TYR A 1 102 ? 8.096 -7.269 0.571 1.00 92.75 102 TYR A CA 1
ATOM 744 C C . TYR A 1 102 ? 8.344 -7.413 2.080 1.00 92.75 102 TYR A C 1
ATOM 746 O O . TYR A 1 102 ? 7.972 -6.526 2.849 1.00 92.75 102 TYR A O 1
ATOM 754 N N . GLY A 1 103 ? 9.015 -8.491 2.501 1.00 91.88 103 GLY A N 1
ATOM 755 C CA . GLY A 1 103 ? 9.416 -8.702 3.894 1.00 91.88 103 GLY A CA 1
ATOM 756 C C . GLY A 1 103 ? 10.335 -7.594 4.414 1.00 91.88 103 GLY A C 1
ATOM 757 O O . GLY A 1 103 ? 10.098 -7.047 5.490 1.00 91.88 103 GLY A O 1
ATOM 758 N N . LEU A 1 104 ? 11.336 -7.185 3.632 1.00 93.88 104 LEU A N 1
ATOM 759 C CA . LEU A 1 104 ? 12.211 -6.067 3.993 1.00 93.88 104 LEU A CA 1
ATOM 760 C C . LEU A 1 104 ? 11.440 -4.748 4.138 1.00 93.88 104 LEU A C 1
ATOM 762 O O . LEU A 1 104 ? 11.604 -4.052 5.138 1.00 93.88 104 LEU A O 1
ATOM 766 N N . VAL A 1 105 ? 10.579 -4.417 3.173 1.00 93.06 105 VAL A N 1
ATOM 767 C CA . VAL A 1 105 ? 9.735 -3.214 3.218 1.00 93.06 105 VAL A CA 1
ATOM 768 C C . VAL A 1 105 ? 8.816 -3.249 4.432 1.00 93.06 105 VAL A C 1
ATOM 770 O O . VAL A 1 105 ? 8.600 -2.223 5.070 1.00 93.06 105 VAL A O 1
ATOM 773 N N . ARG A 1 106 ? 8.311 -4.430 4.799 1.00 89.19 106 ARG A N 1
ATOM 774 C CA . ARG A 1 106 ? 7.500 -4.617 6.000 1.00 89.19 106 ARG A CA 1
ATOM 775 C C . ARG A 1 106 ? 8.295 -4.322 7.271 1.00 89.19 106 ARG A C 1
ATOM 777 O O . ARG A 1 106 ? 7.804 -3.579 8.114 1.00 89.19 106 ARG A O 1
ATOM 784 N N . VAL A 1 107 ? 9.506 -4.867 7.407 1.00 90.00 107 VAL A N 1
ATOM 785 C CA . VAL A 1 107 ? 10.395 -4.575 8.547 1.00 90.00 107 VAL A CA 1
ATOM 786 C C . VAL A 1 107 ? 10.719 -3.082 8.605 1.00 90.00 107 VAL A C 1
ATOM 788 O O . VAL A 1 107 ? 10.590 -2.475 9.664 1.00 90.00 107 VAL A O 1
ATOM 791 N N . ALA A 1 108 ? 11.066 -2.473 7.470 1.00 90.44 108 ALA A N 1
ATOM 792 C CA . ALA A 1 108 ? 11.340 -1.044 7.386 1.00 90.44 108 ALA A CA 1
ATOM 793 C C . ALA A 1 108 ? 10.121 -0.207 7.807 1.00 90.44 108 ALA A C 1
ATOM 795 O O . ALA A 1 108 ? 10.253 0.657 8.662 1.00 90.44 108 ALA A O 1
ATOM 796 N N . ALA A 1 109 ? 8.924 -0.502 7.296 1.00 86.38 109 ALA A N 1
ATOM 797 C CA . ALA A 1 109 ? 7.702 0.229 7.638 1.00 86.38 109 ALA A CA 1
ATOM 798 C C . ALA A 1 109 ? 7.305 0.095 9.120 1.00 86.38 109 ALA A C 1
ATOM 800 O O . ALA A 1 109 ? 6.693 1.000 9.680 1.00 86.38 109 ALA A O 1
ATOM 801 N N . LEU A 1 110 ? 7.635 -1.027 9.765 1.00 82.38 110 LEU A N 1
ATOM 802 C CA . LEU A 1 110 ? 7.328 -1.250 11.181 1.00 82.38 110 LEU A CA 1
ATOM 803 C C . LEU A 1 110 ? 8.299 -0.550 12.137 1.00 82.38 110 LEU A C 1
ATOM 805 O O . LEU A 1 110 ? 7.921 -0.302 13.281 1.00 82.38 110 LEU A O 1
ATOM 809 N N . HIS A 1 111 ? 9.533 -0.279 11.702 1.00 85.75 111 HIS A N 1
ATOM 810 C CA . HIS A 1 111 ? 10.624 0.110 12.602 1.00 85.75 111 HIS A CA 1
ATOM 811 C C . HIS A 1 111 ? 11.372 1.383 12.192 1.00 85.75 111 HIS A C 1
ATOM 813 O O . HIS A 1 111 ? 12.100 1.935 13.011 1.00 85.75 111 HIS A O 1
ATOM 819 N N . LEU A 1 112 ? 11.207 1.871 10.962 1.00 88.12 112 LEU A N 1
ATOM 820 C CA . LEU A 1 112 ? 11.841 3.087 10.457 1.00 88.12 112 LEU A CA 1
ATOM 821 C C . LEU A 1 112 ? 10.790 4.159 10.180 1.00 88.12 112 LEU A C 1
ATOM 823 O O . LEU A 1 112 ? 9.697 3.885 9.690 1.00 88.12 112 LEU A O 1
ATOM 827 N N . THR A 1 113 ? 11.147 5.411 10.450 1.00 89.75 113 THR A N 1
ATOM 828 C CA . THR A 1 113 ? 10.330 6.552 10.038 1.00 89.75 113 THR A CA 1
ATOM 829 C C . THR A 1 113 ? 10.507 6.816 8.543 1.00 89.75 113 THR A C 1
ATOM 831 O O . THR A 1 113 ? 11.590 6.614 7.986 1.00 89.75 113 THR A O 1
ATOM 834 N N . PHE A 1 114 ? 9.463 7.327 7.889 1.00 90.88 114 PHE A N 1
ATOM 835 C CA . PHE A 1 114 ? 9.515 7.641 6.461 1.00 90.88 114 PHE A CA 1
ATOM 836 C C . PHE A 1 114 ? 10.675 8.594 6.079 1.00 90.88 114 PHE A C 1
ATOM 838 O O . PHE A 1 114 ? 11.396 8.288 5.130 1.00 90.88 114 PHE A O 1
ATOM 845 N N . PRO A 1 115 ? 10.980 9.673 6.839 1.00 91.50 115 PRO A N 1
ATOM 846 C CA . PRO A 1 115 ? 12.156 10.506 6.566 1.00 91.50 115 PRO A CA 1
ATOM 847 C C . PRO A 1 115 ? 13.485 9.741 6.627 1.00 91.50 115 PRO A C 1
ATOM 849 O O . PRO A 1 115 ? 14.374 10.002 5.824 1.00 91.50 115 PRO A O 1
ATOM 852 N N . THR A 1 116 ? 13.628 8.772 7.537 1.00 93.19 116 THR A N 1
ATOM 853 C CA . THR A 1 116 ? 14.833 7.928 7.613 1.00 93.19 116 THR A CA 1
ATOM 854 C C . THR A 1 116 ? 14.999 7.090 6.349 1.00 93.19 116 THR A C 1
ATOM 856 O O . THR A 1 116 ? 16.099 7.031 5.805 1.00 93.19 116 THR A O 1
ATOM 859 N N . ILE A 1 117 ? 13.912 6.512 5.831 1.00 94.75 117 ILE A N 1
ATOM 860 C CA . ILE A 1 117 ? 13.924 5.775 4.559 1.00 94.75 117 ILE A CA 1
ATOM 861 C C . ILE A 1 117 ? 14.380 6.689 3.412 1.00 94.75 117 ILE A C 1
ATOM 863 O O . ILE A 1 117 ? 15.279 6.317 2.655 1.00 94.75 117 ILE A O 1
ATOM 867 N N . LEU A 1 118 ? 13.829 7.907 3.320 1.00 95.62 118 LEU A N 1
ATOM 868 C CA . LEU A 1 118 ? 14.220 8.879 2.292 1.00 95.62 118 LEU A CA 1
ATOM 869 C C . LEU A 1 118 ? 15.695 9.284 2.389 1.00 95.62 118 LEU A C 1
ATOM 871 O O . LEU A 1 118 ? 16.356 9.401 1.359 1.00 95.62 118 LEU A O 1
ATOM 875 N N . ARG A 1 119 ? 16.233 9.460 3.604 1.00 96.06 119 ARG A N 1
ATOM 876 C CA . ARG A 1 119 ? 17.658 9.771 3.813 1.00 96.06 119 ARG A CA 1
ATOM 877 C C . ARG A 1 119 ? 18.555 8.637 3.333 1.00 96.06 119 ARG A C 1
ATOM 879 O O . ARG A 1 119 ? 19.520 8.909 2.632 1.00 96.06 119 ARG A O 1
ATOM 886 N N . VAL A 1 120 ? 18.231 7.383 3.655 1.00 97.00 120 VAL A N 1
ATOM 887 C CA . VAL A 1 120 ? 19.018 6.224 3.196 1.00 97.00 120 VAL A CA 1
ATOM 888 C C . VAL A 1 120 ? 19.036 6.151 1.668 1.00 97.00 120 VAL A C 1
ATOM 890 O O . VAL A 1 120 ? 20.104 6.008 1.074 1.00 97.00 120 VAL A O 1
ATOM 893 N N . LEU A 1 121 ? 17.874 6.311 1.024 1.00 97.00 121 LEU A N 1
ATOM 894 C CA . LEU A 1 121 ? 17.775 6.335 -0.439 1.00 97.00 121 LEU A CA 1
ATOM 895 C C . LEU A 1 121 ? 18.566 7.505 -1.045 1.00 97.00 121 LEU A C 1
ATOM 897 O O . LEU A 1 121 ? 19.305 7.312 -2.009 1.00 97.00 121 LEU A O 1
ATOM 901 N N . GLY A 1 122 ? 18.438 8.704 -0.472 1.00 97.25 122 GLY A N 1
ATOM 902 C CA . GLY A 1 122 ? 19.128 9.910 -0.928 1.00 97.25 122 GLY A CA 1
ATOM 903 C C . GLY A 1 122 ? 20.649 9.831 -0.782 1.00 97.25 122 GLY A C 1
ATOM 904 O O . GLY A 1 122 ? 21.365 10.161 -1.722 1.00 97.25 122 GLY A O 1
ATOM 905 N N . ILE A 1 123 ? 21.148 9.345 0.360 1.00 97.44 123 ILE A N 1
ATOM 906 C CA . ILE A 1 123 ? 22.585 9.150 0.615 1.00 97.44 123 ILE A CA 1
ATOM 907 C C . ILE A 1 123 ? 23.165 8.130 -0.361 1.00 97.44 123 ILE A C 1
ATOM 909 O O . ILE A 1 123 ? 24.190 8.400 -0.980 1.00 97.44 123 ILE A O 1
ATOM 913 N N . ALA A 1 124 ? 22.509 6.985 -0.551 1.00 95.81 124 ALA A N 1
ATOM 914 C CA . ALA A 1 124 ? 23.003 5.974 -1.478 1.00 95.81 124 ALA A 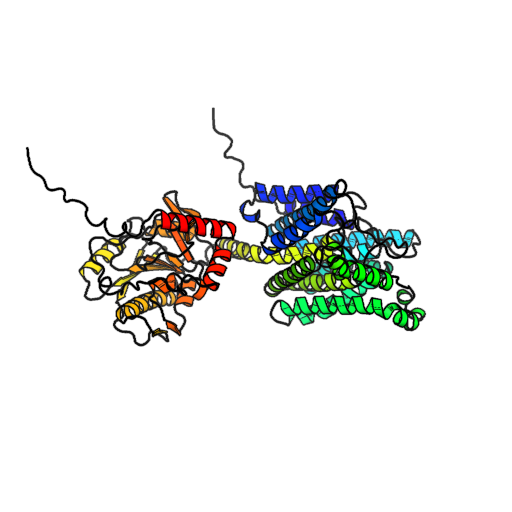CA 1
ATOM 915 C C . ALA A 1 124 ? 23.025 6.470 -2.933 1.00 95.81 124 ALA A C 1
ATOM 917 O O . ALA A 1 124 ? 24.010 6.245 -3.634 1.00 95.81 124 ALA A O 1
ATOM 918 N N . ALA A 1 125 ? 21.980 7.184 -3.370 1.00 96.00 125 ALA A N 1
ATOM 919 C CA . ALA A 1 125 ? 21.932 7.786 -4.702 1.00 96.00 125 ALA A CA 1
ATOM 920 C C . ALA A 1 125 ? 23.023 8.852 -4.891 1.00 96.00 125 ALA A C 1
ATOM 922 O O . ALA A 1 125 ? 23.674 8.880 -5.931 1.00 96.00 125 ALA A O 1
ATOM 923 N N . PHE A 1 126 ? 23.266 9.689 -3.876 1.00 97.31 126 PHE A N 1
ATOM 924 C CA . PHE A 1 126 ? 24.343 10.680 -3.879 1.00 97.31 126 PHE A CA 1
ATOM 925 C C . PHE A 1 126 ? 25.725 10.024 -3.993 1.00 97.31 126 PHE A C 1
ATOM 927 O O . PHE A 1 126 ? 26.503 10.402 -4.865 1.00 97.31 126 PHE A O 1
ATOM 934 N N . LEU A 1 127 ? 26.017 9.015 -3.164 1.00 96.62 127 LEU A N 1
ATOM 935 C CA . LEU A 1 127 ? 27.297 8.300 -3.197 1.00 96.62 127 LEU A CA 1
ATOM 936 C C . LEU A 1 127 ? 27.522 7.611 -4.548 1.00 96.62 127 LEU A C 1
ATOM 938 O O . LEU A 1 127 ? 28.606 7.716 -5.119 1.00 96.62 127 LEU A O 1
ATOM 942 N N . CYS A 1 128 ? 26.481 6.968 -5.085 1.00 94.75 128 CYS A N 1
ATOM 943 C CA . CYS A 1 128 ? 26.508 6.381 -6.421 1.00 94.75 128 CYS A CA 1
ATOM 944 C C . CYS A 1 128 ? 26.809 7.437 -7.491 1.00 94.75 128 CYS A C 1
ATOM 946 O O . CYS A 1 128 ? 27.685 7.226 -8.328 1.00 94.75 128 CYS A O 1
ATOM 948 N N . ALA A 1 129 ? 26.115 8.578 -7.464 1.00 95.56 129 ALA A N 1
ATOM 949 C CA . ALA A 1 129 ? 26.287 9.646 -8.444 1.00 95.56 129 ALA A CA 1
ATOM 950 C C . ALA A 1 129 ? 27.697 10.248 -8.403 1.00 95.56 129 ALA A C 1
ATOM 952 O O . ALA A 1 129 ? 28.327 10.377 -9.448 1.00 95.56 129 ALA A O 1
ATOM 953 N N . VAL A 1 130 ? 28.216 10.561 -7.210 1.00 96.12 130 VAL A N 1
ATOM 954 C CA . VAL A 1 130 ? 29.565 11.122 -7.039 1.00 96.12 130 VAL A CA 1
ATOM 955 C C . VAL A 1 130 ? 30.623 10.154 -7.557 1.00 96.12 130 VAL A C 1
ATOM 957 O O . VAL A 1 130 ? 31.440 10.542 -8.384 1.00 96.12 130 VAL A O 1
ATOM 960 N N . ALA A 1 131 ? 30.579 8.885 -7.145 1.00 93.88 131 ALA A N 1
ATOM 961 C CA . ALA A 1 131 ? 31.552 7.896 -7.602 1.00 93.88 131 ALA A CA 1
ATOM 962 C C . ALA A 1 131 ? 31.491 7.672 -9.125 1.00 93.88 131 ALA A C 1
ATOM 964 O O . ALA A 1 131 ? 32.530 7.580 -9.778 1.00 93.88 131 ALA A O 1
ATOM 965 N N . SER A 1 132 ? 30.284 7.649 -9.701 1.00 94.25 132 SER A N 1
ATOM 966 C CA . SER A 1 132 ? 30.093 7.489 -11.150 1.00 94.25 132 SER A CA 1
ATOM 967 C C . SER A 1 132 ? 30.592 8.706 -11.935 1.00 94.25 132 SER A C 1
ATOM 969 O O . SER A 1 132 ? 31.202 8.547 -12.987 1.00 94.25 132 SER A O 1
ATOM 971 N N . LEU A 1 133 ? 30.378 9.923 -11.421 1.00 94.88 133 LEU A N 1
ATOM 972 C CA . LEU A 1 133 ? 30.886 11.158 -12.026 1.00 94.88 133 LEU A CA 1
ATOM 973 C C . LEU A 1 133 ? 32.412 11.215 -11.985 1.00 94.88 133 LEU A C 1
ATOM 975 O O . LEU A 1 133 ? 33.027 11.557 -12.991 1.00 94.88 133 LEU A O 1
ATOM 979 N N . THR A 1 134 ? 33.022 10.834 -10.861 1.00 92.12 134 THR A N 1
ATOM 980 C CA . THR A 1 134 ? 34.483 10.744 -10.750 1.00 92.12 134 THR A CA 1
ATOM 981 C C . THR A 1 134 ? 35.045 9.786 -11.796 1.00 92.12 134 THR A C 1
ATOM 983 O O . THR A 1 134 ? 35.971 10.148 -12.517 1.00 92.12 134 THR A O 1
ATOM 986 N N . TYR A 1 135 ? 34.453 8.595 -11.937 1.00 89.56 135 TYR A N 1
ATOM 987 C CA . TYR A 1 135 ? 34.877 7.627 -12.951 1.00 89.56 135 TYR A CA 1
ATOM 988 C C . TYR A 1 135 ? 34.671 8.147 -14.381 1.00 89.56 135 TYR A C 1
ATOM 990 O O . TYR A 1 135 ? 35.546 7.984 -15.227 1.00 89.56 135 TYR A O 1
ATOM 998 N N . TYR A 1 136 ? 33.549 8.819 -14.647 1.00 91.81 136 TYR A N 1
ATOM 999 C CA . TYR A 1 136 ? 33.230 9.398 -15.952 1.00 91.81 136 TYR A CA 1
ATOM 1000 C C . TYR A 1 136 ? 34.235 10.476 -16.385 1.00 91.81 136 TYR A C 1
ATOM 1002 O O . TYR A 1 136 ? 34.787 10.388 -17.482 1.00 91.81 136 TYR A O 1
ATOM 1010 N N . PHE A 1 137 ? 34.509 11.460 -15.520 1.00 90.38 137 PHE A N 1
ATOM 1011 C CA . PHE A 1 137 ? 35.439 12.549 -15.833 1.00 90.38 137 PHE A CA 1
ATOM 1012 C C . PHE A 1 137 ? 36.895 12.086 -15.893 1.00 90.38 137 PHE A C 1
ATOM 1014 O O . PHE A 1 137 ? 37.673 12.626 -16.672 1.00 90.38 137 PHE A O 1
ATOM 1021 N N . TRP A 1 138 ? 37.263 11.068 -15.113 1.00 90.06 138 TRP A N 1
ATOM 1022 C CA . TRP A 1 138 ? 38.603 10.488 -15.168 1.00 90.06 138 TRP A CA 1
ATOM 1023 C C . TRP A 1 138 ? 38.803 9.613 -16.415 1.00 90.06 138 TRP A C 1
ATOM 1025 O O . TRP A 1 138 ? 39.823 9.691 -17.096 1.00 90.06 138 TRP A O 1
ATOM 1035 N N . GLY A 1 139 ? 37.815 8.776 -16.736 1.00 80.69 139 GLY A N 1
ATOM 1036 C CA . GLY A 1 139 ? 37.914 7.730 -17.754 1.00 80.69 139 GLY A CA 1
ATOM 1037 C C . GLY A 1 139 ? 37.623 8.162 -19.192 1.00 80.69 139 GLY A C 1
ATOM 1038 O O . GLY A 1 139 ? 37.683 7.305 -20.068 1.00 80.69 139 GLY A O 1
ATOM 1039 N N . HIS A 1 140 ? 37.285 9.435 -19.443 1.00 75.50 140 HIS A N 1
ATOM 1040 C CA . HIS A 1 140 ? 36.952 9.972 -20.777 1.00 75.50 140 HIS A CA 1
ATOM 1041 C C . HIS A 1 140 ? 35.889 9.140 -21.523 1.00 75.50 140 HIS A C 1
ATOM 1043 O O . HIS A 1 140 ? 35.940 8.960 -22.740 1.00 75.50 140 HIS A O 1
ATOM 1049 N N . GLN A 1 141 ? 34.920 8.598 -20.782 1.00 79.44 141 GLN A N 1
ATOM 1050 C CA . GLN A 1 141 ? 33.861 7.770 -21.352 1.00 79.44 141 GLN A CA 1
ATOM 1051 C C . GLN A 1 141 ? 32.869 8.640 -22.142 1.00 79.44 141 GLN A C 1
ATOM 1053 O O . GLN A 1 141 ? 32.575 9.759 -21.729 1.00 79.44 141 GLN A O 1
ATOM 1058 N N . PRO A 1 142 ? 32.275 8.140 -23.241 1.00 81.31 142 PRO A N 1
ATOM 1059 C CA . PRO A 1 142 ? 31.306 8.904 -24.034 1.00 81.31 142 PRO A CA 1
ATOM 1060 C C . PRO A 1 142 ? 29.963 9.111 -23.315 1.00 81.31 142 PRO A C 1
ATOM 1062 O O . PRO A 1 142 ? 29.141 9.922 -23.737 1.00 81.31 142 PRO A O 1
ATOM 1065 N N . ARG A 1 143 ? 29.703 8.339 -22.254 1.00 86.94 143 ARG A N 1
ATOM 1066 C CA . ARG A 1 143 ? 28.514 8.434 -21.401 1.00 86.94 143 ARG A CA 1
ATOM 1067 C C . ARG A 1 143 ? 28.864 8.010 -19.983 1.00 86.94 143 ARG A C 1
ATOM 1069 O O . ARG A 1 143 ? 29.713 7.141 -19.794 1.00 86.94 143 ARG A O 1
ATOM 1076 N N . LEU A 1 144 ? 28.162 8.564 -19.003 1.00 91.88 144 LEU A N 1
ATOM 1077 C CA . LEU A 1 144 ? 28.286 8.101 -17.628 1.00 91.88 144 LEU A CA 1
ATOM 1078 C C . LEU A 1 144 ? 27.619 6.732 -17.474 1.00 91.88 144 LEU A C 1
ATOM 1080 O O . LEU A 1 144 ? 26.437 6.560 -17.780 1.00 91.88 144 LEU A O 1
ATOM 1084 N N . GLU A 1 145 ? 28.379 5.767 -16.967 1.00 91.25 145 GLU A N 1
ATOM 1085 C CA . GLU A 1 145 ? 27.856 4.493 -16.487 1.00 91.25 145 GLU A CA 1
ATOM 1086 C C . GLU A 1 145 ? 27.817 4.533 -14.963 1.00 91.25 145 GLU A C 1
ATOM 1088 O O . GLU A 1 145 ? 28.780 4.939 -14.312 1.00 91.25 145 GLU A O 1
ATOM 1093 N N . PHE A 1 146 ? 26.669 4.174 -14.394 1.00 91.19 146 PHE A N 1
ATOM 1094 C CA . PHE A 1 146 ? 26.512 4.186 -12.947 1.00 91.19 146 PHE A CA 1
ATOM 1095 C C . PHE A 1 146 ? 27.263 3.020 -12.320 1.00 91.19 146 PHE A C 1
ATOM 1097 O O . PHE A 1 146 ? 27.262 1.916 -12.859 1.00 91.19 146 PHE A O 1
ATOM 1104 N N . ILE A 1 147 ? 27.854 3.251 -11.153 1.00 88.19 147 ILE A N 1
ATOM 1105 C CA . ILE A 1 147 ? 28.418 2.174 -10.342 1.00 88.19 147 ILE A CA 1
ATOM 1106 C C . ILE A 1 147 ? 27.314 1.316 -9.699 1.00 88.19 147 ILE A C 1
ATOM 1108 O O . ILE A 1 147 ? 26.144 1.693 -9.644 1.00 88.19 147 ILE A O 1
ATOM 1112 N N . GLY A 1 148 ? 27.694 0.143 -9.195 1.00 84.31 148 GLY A N 1
ATOM 1113 C CA . GLY A 1 148 ? 26.754 -0.812 -8.614 1.00 84.31 148 GLY A CA 1
ATOM 1114 C C . GLY A 1 148 ? 26.092 -1.711 -9.660 1.00 84.31 148 GLY A C 1
ATOM 1115 O O . GLY A 1 148 ? 26.542 -1.819 -10.801 1.00 84.31 148 GLY A O 1
ATOM 1116 N N . ARG A 1 149 ? 25.016 -2.403 -9.274 1.00 77.44 149 ARG A N 1
ATOM 1117 C CA . ARG A 1 149 ? 24.357 -3.414 -10.132 1.00 77.44 149 ARG A CA 1
ATOM 1118 C C . ARG A 1 149 ? 23.716 -2.819 -11.369 1.00 77.44 149 ARG A C 1
ATOM 1120 O O . ARG A 1 149 ? 23.369 -3.536 -12.304 1.00 77.44 149 ARG A O 1
ATOM 1127 N N . SER A 1 150 ? 23.461 -1.522 -11.315 1.00 69.19 150 SER A N 1
ATOM 1128 C CA . SER A 1 150 ? 22.819 -0.777 -12.371 1.00 69.19 150 SER A CA 1
ATOM 1129 C C . SER A 1 150 ? 23.793 -0.317 -13.451 1.00 69.19 150 SER A C 1
ATOM 1131 O O . SER A 1 150 ? 23.294 0.372 -14.327 1.00 69.19 150 SER A O 1
ATOM 1133 N N . GLY A 1 151 ? 25.078 -0.736 -13.392 1.00 80.81 151 GLY A N 1
ATOM 1134 C CA . GLY A 1 151 ? 26.204 -0.724 -14.360 1.00 80.81 151 GLY A CA 1
ATOM 1135 C C . GLY A 1 151 ? 25.940 -0.378 -15.828 1.00 80.81 151 GLY A C 1
ATOM 1136 O O . GLY A 1 151 ? 26.342 -1.105 -16.728 1.00 80.81 151 GLY A O 1
ATOM 1137 N N . ASN A 1 152 ? 25.157 0.658 -16.074 1.00 85.81 152 ASN A N 1
ATOM 1138 C CA . ASN A 1 152 ? 24.524 0.984 -17.336 1.00 85.81 152 ASN A CA 1
ATOM 1139 C C . ASN A 1 152 ? 23.867 2.370 -17.188 1.00 85.81 152 ASN A C 1
ATOM 1141 O O . ASN A 1 152 ? 23.234 2.652 -16.166 1.00 85.81 152 ASN A O 1
ATOM 1145 N N . PRO A 1 153 ? 23.940 3.238 -18.204 1.00 86.00 153 PRO A N 1
ATOM 1146 C CA . PRO A 1 153 ? 23.375 4.583 -18.106 1.00 86.00 153 PRO A CA 1
ATOM 1147 C C . PRO A 1 153 ? 21.855 4.611 -17.901 1.00 86.00 153 PRO A C 1
ATOM 1149 O O . PRO A 1 153 ? 21.343 5.457 -17.172 1.00 86.00 153 PRO A O 1
ATOM 1152 N N . ILE A 1 154 ? 21.129 3.678 -18.520 1.00 86.19 154 ILE A N 1
ATOM 1153 C CA . ILE A 1 154 ? 19.666 3.626 -18.483 1.00 86.19 154 ILE A CA 1
ATOM 1154 C C . ILE A 1 154 ? 19.226 3.059 -17.134 1.00 86.19 154 ILE A C 1
ATOM 1156 O O . ILE A 1 154 ? 18.543 3.727 -16.355 1.00 86.19 154 ILE A O 1
ATOM 1160 N N . LEU A 1 155 ? 19.689 1.848 -16.803 1.00 86.00 155 LEU A N 1
ATOM 1161 C CA . LEU A 1 155 ? 19.333 1.181 -15.548 1.00 86.00 155 LEU A CA 1
ATOM 1162 C C . LEU A 1 155 ? 19.781 1.981 -14.324 1.00 86.00 155 LEU A C 1
ATOM 1164 O O . LEU A 1 155 ? 19.055 2.012 -13.333 1.00 86.00 155 LEU A O 1
ATOM 1168 N N . GLY A 1 156 ? 20.946 2.622 -14.378 1.00 88.38 156 GLY A N 1
ATOM 1169 C CA . GLY A 1 156 ? 21.460 3.442 -13.290 1.00 88.38 156 GLY A CA 1
ATOM 1170 C C . GLY A 1 156 ? 20.682 4.731 -13.085 1.00 88.38 156 GLY A C 1
ATOM 1171 O O . GLY A 1 156 ? 20.358 5.057 -11.941 1.00 88.38 156 GLY A O 1
ATOM 1172 N N . ALA A 1 157 ? 20.245 5.378 -14.169 1.00 90.00 157 ALA A N 1
ATOM 1173 C CA . ALA A 1 157 ? 19.392 6.556 -14.077 1.00 90.00 157 ALA A CA 1
ATOM 1174 C C . ALA A 1 157 ? 18.084 6.247 -13.335 1.00 90.00 157 ALA A C 1
ATOM 1176 O O . ALA A 1 157 ? 17.685 6.983 -12.437 1.00 90.00 157 ALA A O 1
ATOM 1177 N N . GLY A 1 158 ? 17.458 5.100 -13.615 1.00 89.44 158 GLY A N 1
ATOM 1178 C CA . GLY A 1 158 ? 16.293 4.646 -12.850 1.00 89.44 158 GLY A CA 1
ATOM 1179 C C . GLY A 1 158 ? 16.568 4.385 -11.362 1.00 89.44 158 GLY A C 1
ATOM 1180 O O . GLY A 1 158 ? 15.649 4.460 -10.552 1.00 89.44 158 GLY A O 1
ATOM 1181 N N . GLY A 1 159 ? 17.811 4.067 -10.991 1.00 90.00 159 GLY A N 1
ATOM 1182 C CA . GLY A 1 159 ? 18.189 3.638 -9.638 1.00 90.00 159 GLY A CA 1
ATOM 1183 C C . GLY A 1 159 ? 18.417 4.781 -8.670 1.00 90.00 159 GLY A C 1
ATOM 1184 O O . GLY A 1 159 ? 18.115 4.648 -7.486 1.00 90.00 159 GLY A O 1
ATOM 1185 N N . VAL A 1 160 ? 18.879 5.918 -9.188 1.00 93.88 160 VAL A N 1
ATOM 1186 C CA . VAL A 1 160 ? 19.155 7.116 -8.386 1.00 93.88 160 VAL A CA 1
ATOM 1187 C C . VAL A 1 160 ? 17.928 8.019 -8.212 1.00 93.88 160 VAL A C 1
ATOM 1189 O O . VAL A 1 160 ? 17.858 8.778 -7.244 1.00 93.88 160 VAL A O 1
ATOM 1192 N N . VAL A 1 161 ? 16.920 7.917 -9.091 1.00 95.56 161 VAL A N 1
ATOM 1193 C CA . VAL A 1 161 ? 15.707 8.758 -9.034 1.00 95.56 161 VAL A CA 1
ATOM 1194 C C . VAL A 1 161 ? 14.889 8.580 -7.743 1.00 95.56 161 VAL A C 1
ATOM 1196 O O . VAL A 1 161 ? 14.449 9.595 -7.205 1.00 95.56 161 VAL A O 1
ATOM 1199 N N . PRO A 1 162 ? 14.703 7.373 -7.169 1.00 96.12 162 PRO A N 1
ATOM 1200 C CA . PRO A 1 162 ? 14.044 7.227 -5.867 1.00 96.12 162 PRO A CA 1
ATOM 1201 C C . PRO A 1 162 ? 14.713 8.036 -4.746 1.00 96.12 162 PRO A C 1
ATOM 1203 O O . PRO A 1 162 ? 14.020 8.635 -3.918 1.00 96.12 162 PRO A O 1
ATOM 1206 N N . GLY A 1 163 ? 16.050 8.099 -4.753 1.00 96.81 163 GLY A N 1
ATOM 1207 C CA . GLY A 1 163 ? 16.836 8.918 -3.831 1.00 96.81 163 GLY A CA 1
ATOM 1208 C C . GLY A 1 163 ? 16.679 10.413 -4.097 1.00 96.81 163 GLY A C 1
ATOM 1209 O O . GLY A 1 163 ? 16.397 11.163 -3.167 1.00 96.81 163 GLY A O 1
ATOM 1210 N N . LEU A 1 164 ? 16.756 10.839 -5.362 1.00 97.69 164 LEU A N 1
ATOM 1211 C CA . LEU A 1 164 ? 16.510 12.230 -5.764 1.00 97.69 164 LEU A CA 1
ATOM 1212 C C . LEU A 1 164 ? 15.106 12.710 -5.364 1.00 97.69 164 LEU A C 1
ATOM 1214 O O . LEU A 1 164 ? 14.957 13.785 -4.790 1.00 97.69 164 LEU A O 1
ATOM 1218 N N . ALA A 1 165 ? 14.078 11.895 -5.605 1.00 97.75 165 ALA A N 1
ATOM 1219 C CA . ALA A 1 165 ? 12.707 12.180 -5.194 1.00 97.75 165 ALA A CA 1
ATOM 1220 C C . ALA A 1 165 ? 12.574 12.272 -3.667 1.00 97.75 165 ALA A C 1
ATOM 1222 O O . ALA A 1 165 ? 11.820 13.099 -3.153 1.00 97.75 165 ALA A O 1
ATOM 1223 N N . GLY A 1 166 ? 13.318 11.440 -2.933 1.00 97.25 166 GLY A N 1
ATOM 1224 C CA . GLY A 1 166 ? 13.386 11.504 -1.476 1.00 97.25 166 GLY A CA 1
ATOM 1225 C C . GLY A 1 166 ? 14.007 12.808 -0.980 1.00 97.25 166 GLY A C 1
ATOM 1226 O O . GLY A 1 166 ? 13.425 13.476 -0.127 1.00 97.25 166 GLY A O 1
ATOM 1227 N N . LEU A 1 167 ? 15.141 13.214 -1.557 1.00 98.00 167 LEU A N 1
ATOM 1228 C CA . LEU A 1 167 ? 15.801 14.485 -1.246 1.00 98.00 167 LEU A CA 1
ATOM 1229 C C . LEU A 1 167 ? 14.920 15.686 -1.609 1.00 98.00 167 LEU A C 1
ATOM 1231 O O . LEU A 1 167 ? 14.830 16.625 -0.826 1.00 98.00 167 LEU A O 1
ATOM 1235 N N . TRP A 1 168 ? 14.198 15.634 -2.730 1.00 96.81 168 TRP A N 1
ATOM 1236 C CA . TRP A 1 168 ? 13.223 16.659 -3.111 1.00 96.81 168 TRP A CA 1
ATOM 1237 C C . TRP A 1 168 ? 12.127 16.836 -2.048 1.00 96.81 168 TRP A C 1
ATOM 1239 O O . TRP A 1 168 ? 11.848 17.955 -1.610 1.00 96.81 168 TRP A O 1
ATOM 1249 N N . VAL A 1 169 ? 11.549 15.731 -1.562 1.00 96.25 169 VAL A N 1
ATOM 1250 C CA . VAL A 1 169 ? 10.534 15.763 -0.498 1.00 96.25 169 VAL A CA 1
ATOM 1251 C C . VAL A 1 169 ? 11.114 16.280 0.822 1.00 96.25 169 VAL A C 1
ATOM 1253 O O . VAL A 1 169 ? 10.486 17.132 1.452 1.00 96.25 169 VAL A O 1
ATOM 1256 N N . LEU A 1 170 ? 12.311 15.836 1.224 1.00 95.38 170 LEU A N 1
ATOM 1257 C CA . LEU A 1 170 ? 12.991 16.344 2.425 1.00 95.38 170 LEU A CA 1
ATOM 1258 C C . LEU A 1 170 ? 13.303 17.846 2.307 1.00 95.38 170 LEU A C 1
ATOM 1260 O O . LEU A 1 170 ? 13.047 18.607 3.238 1.00 95.38 170 LEU A O 1
ATOM 1264 N N . GLY A 1 171 ? 13.784 18.292 1.145 1.00 94.69 171 GLY A N 1
ATOM 1265 C CA . GLY A 1 171 ? 14.132 19.685 0.863 1.00 94.69 171 GLY A CA 1
ATOM 1266 C C . GLY A 1 171 ? 12.935 20.639 0.850 1.00 94.69 171 GLY A C 1
ATOM 1267 O O . GLY A 1 171 ? 13.083 21.814 1.202 1.00 94.69 171 GLY A O 1
ATOM 1268 N N . MET A 1 172 ? 11.753 20.139 0.474 1.00 92.44 172 MET A N 1
ATOM 1269 C CA . MET A 1 172 ? 10.504 20.905 0.469 1.00 92.44 172 MET A CA 1
ATOM 1270 C C . MET A 1 172 ? 9.747 20.871 1.798 1.00 92.44 172 MET A C 1
ATOM 1272 O O . MET A 1 172 ? 9.049 21.834 2.107 1.00 92.44 172 MET A O 1
ATOM 1276 N N . GLN A 1 173 ? 9.819 19.769 2.550 1.00 89.38 173 GLN A N 1
ATOM 1277 C CA . GLN A 1 173 ? 8.904 19.519 3.672 1.00 89.38 173 GLN A CA 1
ATOM 1278 C C . GLN A 1 173 ? 9.594 19.425 5.042 1.00 89.38 173 GLN A C 1
ATOM 1280 O O . GLN A 1 173 ? 8.892 19.358 6.049 1.00 89.38 173 GLN A O 1
ATOM 1285 N N . SER A 1 174 ? 10.931 19.437 5.117 1.00 87.38 174 SER A N 1
ATOM 1286 C CA . SER A 1 174 ? 11.636 19.483 6.405 1.00 87.38 174 SER A CA 1
ATOM 1287 C C . SER A 1 174 ? 11.492 20.849 7.085 1.00 87.38 174 SER A C 1
ATOM 1289 O O . SER A 1 174 ? 11.665 21.899 6.461 1.00 87.38 174 SER A O 1
ATOM 1291 N N . SER A 1 175 ? 11.230 20.828 8.393 1.00 85.31 175 SER A N 1
ATOM 1292 C CA . SER A 1 175 ? 11.224 22.007 9.265 1.00 85.31 175 SER A CA 1
ATOM 1293 C C . SER A 1 175 ? 12.632 22.492 9.627 1.00 85.31 175 SER A C 1
ATOM 1295 O O . SER A 1 175 ? 12.787 23.619 10.096 1.00 85.31 175 SER A O 1
ATOM 1297 N N . HIS A 1 176 ? 13.672 21.680 9.403 1.00 89.19 176 HIS A N 1
ATOM 1298 C CA . HIS A 1 176 ? 15.044 22.017 9.766 1.00 89.19 176 HIS A CA 1
ATOM 1299 C C . HIS A 1 176 ? 15.816 22.608 8.574 1.00 89.19 176 HIS A C 1
ATOM 1301 O O . HIS A 1 176 ? 16.028 21.925 7.569 1.00 89.19 176 HIS A O 1
ATOM 1307 N N . PRO A 1 177 ? 16.330 23.850 8.672 1.00 91.56 177 PRO A N 1
ATOM 1308 C CA . PRO A 1 177 ? 16.996 24.516 7.550 1.00 91.56 177 PRO A CA 1
ATOM 1309 C C . PRO A 1 177 ? 18.263 23.782 7.089 1.00 91.56 177 PRO A C 1
ATOM 1311 O O . PRO A 1 177 ? 18.510 23.688 5.890 1.00 91.56 177 PRO A O 1
ATOM 1314 N N . ARG A 1 178 ? 19.028 23.193 8.020 1.00 92.75 178 ARG A N 1
ATOM 1315 C CA . ARG A 1 178 ? 20.220 22.390 7.694 1.00 92.75 178 ARG A CA 1
ATOM 1316 C C . ARG A 1 178 ? 19.880 21.168 6.839 1.00 92.75 178 ARG A C 1
ATOM 1318 O O . ARG A 1 178 ? 20.602 20.867 5.896 1.00 92.75 178 ARG A O 1
ATOM 1325 N N . GLU A 1 179 ? 18.773 20.493 7.142 1.00 91.62 179 GLU A N 1
ATOM 1326 C CA . GLU A 1 179 ? 18.327 19.324 6.380 1.00 91.62 179 GLU A CA 1
ATOM 1327 C C . GLU A 1 179 ? 17.879 19.717 4.971 1.00 91.62 179 GLU A C 1
ATOM 1329 O O . GLU A 1 179 ? 18.213 19.027 4.011 1.00 91.62 179 GLU A O 1
ATOM 1334 N N . ARG A 1 180 ? 17.203 20.863 4.827 1.00 94.00 180 ARG A N 1
ATOM 1335 C CA . ARG A 1 180 ? 16.840 21.395 3.510 1.00 94.00 180 ARG A CA 1
ATOM 1336 C C . ARG A 1 180 ? 18.072 21.675 2.656 1.00 94.00 180 ARG A C 1
ATOM 1338 O O . ARG A 1 180 ? 18.125 21.224 1.518 1.00 94.00 180 ARG A O 1
ATOM 1345 N N . VAL A 1 181 ? 19.053 22.396 3.204 1.00 96.00 181 VAL A N 1
ATOM 1346 C CA . VAL A 1 181 ? 20.300 22.717 2.492 1.00 96.00 181 VAL A CA 1
ATOM 1347 C C . VAL A 1 181 ? 21.009 21.436 2.066 1.00 96.00 181 VAL A C 1
ATOM 1349 O O . VAL A 1 181 ? 21.309 21.282 0.887 1.00 96.00 181 VAL A O 1
ATOM 1352 N N . LEU A 1 182 ? 21.185 20.486 2.988 1.00 95.44 182 LEU A N 1
ATOM 1353 C CA . LEU A 1 182 ? 21.833 19.212 2.689 1.00 95.44 182 LEU A CA 1
ATOM 1354 C C . LEU A 1 182 ? 21.109 18.449 1.569 1.00 95.44 182 LEU A C 1
ATOM 1356 O O . LEU A 1 182 ? 21.753 17.971 0.638 1.00 95.44 182 LEU A O 1
ATOM 1360 N N . ALA A 1 183 ? 19.776 18.376 1.621 1.00 96.62 183 ALA A N 1
ATOM 1361 C CA . ALA A 1 183 ? 18.994 17.669 0.616 1.00 96.62 183 ALA A CA 1
ATOM 1362 C C . ALA A 1 183 ? 19.138 18.285 -0.787 1.00 96.62 183 ALA A C 1
ATOM 1364 O O . ALA A 1 183 ? 19.329 17.561 -1.770 1.00 96.62 183 ALA A O 1
ATOM 1365 N N . TRP A 1 184 ? 19.111 19.617 -0.887 1.00 96.56 184 TRP A N 1
ATOM 1366 C CA . TRP A 1 184 ? 19.321 20.316 -2.156 1.00 96.56 184 TRP A CA 1
ATOM 1367 C C . TRP A 1 184 ? 20.756 20.161 -2.668 1.00 96.56 184 TRP A C 1
ATOM 1369 O O . TRP A 1 184 ? 20.939 19.834 -3.838 1.00 96.56 184 TRP A O 1
ATOM 1379 N N . SER A 1 185 ? 21.765 20.296 -1.802 1.00 97.06 185 SER A N 1
ATOM 1380 C CA . SER A 1 185 ? 23.174 20.102 -2.172 1.00 97.06 185 SER A CA 1
ATOM 1381 C C . SER A 1 185 ? 23.449 18.689 -2.691 1.00 97.06 185 SER A C 1
ATOM 1383 O O . SER A 1 185 ? 24.117 18.527 -3.709 1.00 97.06 185 SER A O 1
ATOM 1385 N N . MET A 1 186 ? 22.885 17.661 -2.049 1.00 97.88 186 MET A N 1
ATOM 1386 C CA . MET A 1 186 ? 23.028 16.267 -2.487 1.00 97.88 186 MET A CA 1
ATOM 1387 C C . MET A 1 186 ? 22.302 15.969 -3.807 1.00 97.88 186 MET A C 1
ATOM 1389 O O . MET A 1 186 ? 22.683 15.044 -4.521 1.00 97.88 186 MET A O 1
ATOM 1393 N N . SER A 1 187 ? 21.277 16.747 -4.160 1.00 97.69 187 SER A N 1
ATOM 1394 C CA . SER A 1 187 ? 20.524 16.560 -5.407 1.00 97.69 187 SER A CA 1
ATOM 1395 C C . SER A 1 187 ? 21.318 16.988 -6.649 1.00 97.69 187 SER A C 1
ATOM 1397 O O . SER A 1 187 ? 21.104 16.436 -7.727 1.00 97.69 187 SER A O 1
ATOM 1399 N N . VAL A 1 188 ? 22.257 17.932 -6.506 1.00 97.38 188 VAL A N 1
ATOM 1400 C CA . VAL A 1 188 ? 23.053 18.490 -7.615 1.00 97.38 188 VAL A CA 1
ATOM 1401 C C . VAL A 1 188 ? 23.875 17.426 -8.359 1.00 97.38 188 VAL A C 1
ATOM 1403 O O . VAL A 1 188 ? 23.679 17.286 -9.568 1.00 97.38 188 VAL A O 1
ATOM 1406 N N . PRO A 1 189 ? 24.751 16.633 -7.707 1.00 97.50 189 PRO A N 1
ATOM 1407 C CA . PRO A 1 189 ? 25.516 15.609 -8.419 1.00 97.50 189 PRO A CA 1
ATOM 1408 C C . PRO A 1 189 ? 24.628 14.494 -8.974 1.00 97.50 189 PRO A C 1
ATOM 1410 O O . PRO A 1 189 ? 24.946 13.932 -10.017 1.00 97.50 189 PRO A O 1
ATOM 1413 N N . ILE A 1 190 ? 23.488 14.192 -8.342 1.00 97.00 190 ILE A N 1
ATOM 1414 C CA . ILE A 1 190 ? 22.543 13.206 -8.881 1.00 97.00 190 ILE A CA 1
ATOM 1415 C C . ILE A 1 190 ? 21.966 13.699 -10.214 1.00 97.00 190 ILE A C 1
ATOM 1417 O O . ILE A 1 190 ? 22.010 12.968 -11.202 1.00 97.00 190 ILE A O 1
ATOM 1421 N N . LEU A 1 191 ? 21.493 14.948 -10.275 1.00 95.88 191 LEU A N 1
ATOM 1422 C CA . LEU A 1 191 ? 20.998 15.564 -11.511 1.00 95.88 191 LEU A CA 1
ATOM 1423 C C . LEU A 1 191 ? 22.082 15.641 -12.593 1.00 95.88 191 LEU A C 1
ATOM 1425 O O . LEU A 1 191 ? 21.810 15.306 -13.746 1.00 95.88 191 LEU A O 1
ATOM 1429 N N . LEU A 1 192 ? 23.312 16.011 -12.222 1.00 95.19 192 LEU A N 1
ATOM 1430 C CA . LEU A 1 192 ? 24.442 16.024 -13.151 1.00 95.19 192 LEU A CA 1
ATOM 1431 C C . LEU A 1 192 ? 24.727 14.618 -13.697 1.00 95.19 192 LEU A C 1
ATOM 1433 O O . LEU A 1 192 ? 24.879 14.454 -14.904 1.00 95.19 192 LEU A O 1
ATOM 1437 N N . SER A 1 193 ? 24.718 13.587 -12.844 1.00 94.56 193 SER A N 1
ATOM 1438 C CA . SER A 1 193 ? 24.918 12.202 -13.289 1.00 94.56 193 SER A CA 1
ATOM 1439 C C . SER A 1 193 ? 23.821 11.723 -14.244 1.00 94.56 193 SER A C 1
ATOM 1441 O O . SER A 1 193 ? 24.121 11.067 -15.238 1.00 94.56 193 SER A O 1
ATOM 1443 N N . LEU A 1 194 ? 22.561 12.104 -13.998 1.00 93.31 194 LEU A N 1
ATOM 1444 C CA . LEU A 1 194 ? 21.426 11.780 -14.868 1.00 93.31 194 LEU A CA 1
ATOM 1445 C C . LEU A 1 194 ? 21.559 12.438 -16.245 1.00 93.31 194 LEU A C 1
ATOM 1447 O O . LEU A 1 194 ? 21.237 11.815 -17.257 1.00 93.31 194 LEU A O 1
ATOM 1451 N N . TYR A 1 195 ? 22.062 13.672 -16.285 1.00 90.75 195 TYR A N 1
ATOM 1452 C CA . TYR A 1 195 ? 22.372 14.370 -17.528 1.00 90.75 195 TYR A CA 1
ATOM 1453 C C . TYR A 1 195 ? 23.531 13.694 -18.281 1.00 90.75 195 TYR A C 1
ATOM 1455 O O . TYR A 1 195 ? 23.371 13.319 -19.443 1.00 90.75 195 TYR A O 1
ATOM 1463 N N . CYS A 1 196 ? 24.661 13.445 -17.608 1.00 91.31 196 CYS A N 1
ATOM 1464 C CA . CYS A 1 196 ? 25.844 12.801 -18.195 1.00 91.31 196 CYS A CA 1
ATOM 1465 C C . CYS A 1 196 ? 25.602 11.341 -18.621 1.00 91.31 196 CYS A C 1
ATOM 1467 O O . CYS A 1 196 ? 26.295 10.829 -19.499 1.00 91.31 196 CYS A O 1
ATOM 1469 N N . ALA A 1 197 ? 24.607 10.661 -18.044 1.00 89.81 197 ALA A N 1
ATOM 1470 C CA . ALA A 1 197 ? 24.194 9.324 -18.472 1.00 89.81 197 ALA A CA 1
ATOM 1471 C C . ALA A 1 197 ? 23.550 9.316 -19.871 1.00 89.81 197 ALA A C 1
ATOM 1473 O O . ALA A 1 197 ? 23.384 8.255 -20.478 1.00 89.81 197 ALA A O 1
ATOM 1474 N N . GLY A 1 198 ? 23.141 10.476 -20.397 1.00 82.88 198 GLY A N 1
ATOM 1475 C CA . GLY A 1 198 ? 22.636 10.587 -21.765 1.00 82.88 198 GLY A CA 1
ATOM 1476 C C . GLY A 1 198 ? 21.308 9.859 -22.016 1.00 82.88 198 GLY A C 1
ATOM 1477 O O . GLY A 1 198 ? 20.978 9.552 -23.163 1.00 82.88 198 GLY A O 1
ATOM 1478 N N . SER A 1 199 ? 20.557 9.523 -20.961 1.00 83.50 199 SER A N 1
ATOM 1479 C CA . SER A 1 199 ? 19.379 8.647 -21.037 1.00 83.50 199 SER A CA 1
ATOM 1480 C C . SER A 1 199 ? 18.070 9.441 -21.020 1.00 83.50 199 SER A C 1
ATOM 1482 O O . SER A 1 199 ? 17.548 9.796 -19.964 1.00 83.50 199 SER A O 1
ATOM 1484 N N . ARG A 1 200 ? 17.505 9.687 -22.212 1.00 83.62 200 ARG A N 1
ATOM 1485 C CA . ARG A 1 200 ? 16.294 10.514 -22.412 1.00 83.62 200 ARG A CA 1
ATOM 1486 C C . ARG A 1 200 ? 15.047 9.989 -21.695 1.00 83.62 200 ARG A C 1
ATOM 1488 O O . ARG A 1 200 ? 14.286 10.776 -21.148 1.00 83.62 200 ARG A O 1
ATOM 1495 N N . GLY A 1 201 ? 14.838 8.672 -21.708 1.00 85.69 201 GLY A N 1
ATOM 1496 C CA . GLY A 1 201 ? 13.647 8.020 -21.152 1.00 85.69 201 GLY A CA 1
ATOM 1497 C C . GLY A 1 201 ? 13.420 8.313 -19.662 1.00 85.69 201 GLY A C 1
ATOM 1498 O O . GLY A 1 201 ? 12.411 8.933 -19.320 1.00 85.69 201 GLY A O 1
ATOM 1499 N N . PRO A 1 202 ? 14.368 7.949 -18.774 1.00 88.81 202 PRO A N 1
ATOM 1500 C CA . PRO A 1 202 ? 14.274 8.275 -17.352 1.00 88.81 202 PRO A CA 1
ATOM 1501 C C . PRO A 1 202 ? 14.179 9.786 -17.081 1.00 88.81 202 PRO A C 1
ATOM 1503 O O . PRO A 1 202 ? 13.416 10.192 -16.209 1.00 88.81 202 PRO A O 1
ATOM 1506 N N . LEU A 1 203 ? 14.901 10.629 -17.833 1.00 90.12 203 LEU A N 1
ATOM 1507 C CA . LEU A 1 203 ? 14.830 12.090 -17.682 1.00 90.12 203 LEU A CA 1
ATOM 1508 C C . LEU A 1 203 ? 13.427 12.629 -17.989 1.00 90.12 203 LEU A C 1
ATOM 1510 O O . LEU A 1 203 ? 12.859 13.365 -17.183 1.00 90.12 203 LEU A O 1
ATOM 1514 N N . LEU A 1 204 ? 12.841 12.229 -19.120 1.00 91.62 204 LEU A N 1
ATOM 1515 C CA . LEU A 1 204 ? 11.492 12.639 -19.499 1.00 91.62 204 LEU A CA 1
ATOM 1516 C C . LEU A 1 204 ? 10.454 12.124 -18.494 1.00 91.62 204 LEU A C 1
ATOM 1518 O O . LEU A 1 204 ? 9.599 12.890 -18.053 1.00 91.62 204 LEU A O 1
ATOM 1522 N N . ALA A 1 205 ? 10.559 10.860 -18.071 1.00 94.38 205 ALA A N 1
ATOM 1523 C CA . ALA A 1 205 ? 9.683 10.285 -17.052 1.00 94.38 205 ALA A CA 1
ATOM 1524 C C . ALA A 1 205 ? 9.757 11.052 -15.721 1.00 94.38 205 ALA A C 1
ATOM 1526 O O . ALA A 1 205 ? 8.732 11.290 -15.082 1.00 94.38 205 ALA A O 1
ATOM 1527 N N . MET A 1 206 ? 10.958 11.475 -15.316 1.00 95.12 206 MET A N 1
ATOM 1528 C CA . MET A 1 206 ? 11.182 12.271 -14.108 1.00 95.12 206 MET A CA 1
ATOM 1529 C C . MET A 1 206 ? 10.543 13.659 -14.217 1.00 95.12 206 MET A C 1
ATOM 1531 O O . MET A 1 206 ? 9.873 14.090 -13.279 1.00 95.12 206 MET A O 1
ATOM 1535 N N . ILE A 1 207 ? 10.704 14.341 -15.357 1.00 94.81 207 ILE A N 1
ATOM 1536 C CA . ILE A 1 207 ? 10.094 15.656 -15.608 1.00 94.81 207 ILE A CA 1
ATOM 1537 C C . ILE A 1 207 ? 8.566 15.548 -15.565 1.00 94.81 207 ILE A C 1
ATOM 1539 O O . ILE A 1 207 ? 7.912 16.303 -14.846 1.00 94.81 207 ILE A O 1
ATOM 1543 N N . VAL A 1 208 ? 7.992 14.564 -16.263 1.00 96.44 208 VAL A N 1
ATOM 1544 C CA . VAL A 1 208 ? 6.540 14.331 -16.260 1.00 96.44 208 VAL A CA 1
ATOM 1545 C C . VAL A 1 208 ? 6.038 14.036 -14.845 1.00 96.44 208 VAL A C 1
ATOM 1547 O O . VAL A 1 208 ? 5.038 14.615 -14.420 1.00 96.44 208 VAL A O 1
ATOM 1550 N N . ALA A 1 209 ? 6.743 13.200 -14.076 1.00 97.69 209 ALA A N 1
ATOM 1551 C CA . ALA A 1 209 ? 6.389 12.915 -12.688 1.00 97.69 209 ALA A CA 1
ATOM 1552 C C . ALA A 1 209 ? 6.451 14.164 -11.793 1.00 97.69 209 ALA A C 1
ATOM 1554 O O . ALA A 1 209 ? 5.545 14.378 -10.980 1.00 97.69 209 ALA A O 1
ATOM 1555 N N . ALA A 1 210 ? 7.465 15.018 -11.966 1.00 96.00 210 ALA A N 1
ATOM 1556 C CA . ALA A 1 210 ? 7.617 16.266 -11.216 1.00 96.00 210 ALA A CA 1
ATOM 1557 C C . ALA A 1 210 ? 6.477 17.255 -11.505 1.00 96.00 210 ALA A C 1
ATOM 1559 O O . ALA A 1 210 ? 5.949 17.869 -10.578 1.00 96.00 210 ALA A O 1
ATOM 1560 N N . CYS A 1 211 ? 6.049 17.366 -12.766 1.00 96.44 211 CYS A N 1
ATOM 1561 C CA . CYS A 1 211 ? 4.935 18.226 -13.170 1.00 96.44 211 CYS A CA 1
ATOM 1562 C C . CYS A 1 211 ? 3.567 17.664 -12.748 1.00 96.44 211 CYS A C 1
ATOM 1564 O O . CYS A 1 211 ? 2.703 18.409 -12.284 1.00 96.44 211 CYS A O 1
ATOM 1566 N N . ALA A 1 212 ? 3.358 16.352 -12.885 1.00 96.94 212 ALA A N 1
ATOM 1567 C CA . ALA A 1 212 ? 2.073 15.717 -12.603 1.00 96.94 212 ALA A CA 1
ATOM 1568 C C . ALA A 1 212 ? 1.778 15.620 -11.099 1.00 96.94 212 ALA A C 1
ATOM 1570 O O . ALA A 1 212 ? 0.632 15.790 -10.683 1.00 96.94 212 ALA A O 1
ATOM 1571 N N . THR A 1 213 ? 2.793 15.374 -10.263 1.00 96.94 213 THR A N 1
ATOM 1572 C CA . THR A 1 213 ? 2.596 15.100 -8.829 1.00 96.94 213 THR A CA 1
ATOM 1573 C C . THR A 1 213 ? 1.842 16.222 -8.095 1.00 96.94 213 THR A C 1
ATOM 1575 O O . THR A 1 213 ? 0.833 15.921 -7.453 1.00 96.94 213 THR A O 1
ATOM 1578 N N . PRO A 1 214 ? 2.219 17.514 -8.198 1.00 95.19 214 PRO A N 1
ATOM 1579 C CA . PRO A 1 214 ? 1.487 18.597 -7.538 1.00 95.19 214 PRO A CA 1
ATOM 1580 C C . PRO A 1 214 ? 0.026 18.717 -7.984 1.00 95.19 214 PRO A C 1
ATOM 1582 O O . PRO A 1 214 ? -0.830 19.055 -7.166 1.00 95.19 214 PRO A O 1
ATOM 1585 N N . LEU A 1 215 ? -0.266 18.435 -9.259 1.00 95.25 215 LEU A N 1
ATOM 1586 C CA . LEU A 1 215 ? -1.621 18.466 -9.811 1.00 95.25 215 LEU A CA 1
ATOM 1587 C C . LEU A 1 215 ? -2.464 17.313 -9.255 1.00 95.25 215 LEU A C 1
ATOM 1589 O O . LEU A 1 215 ? -3.555 17.537 -8.732 1.00 95.25 215 LEU A O 1
ATOM 1593 N N . VAL A 1 216 ? -1.922 16.094 -9.293 1.00 95.50 216 VAL A N 1
ATOM 1594 C CA . VAL A 1 216 ? -2.574 14.878 -8.786 1.00 95.50 216 VAL A CA 1
ATOM 1595 C C . VAL A 1 216 ? -2.896 14.999 -7.297 1.00 95.50 216 VAL A C 1
ATOM 1597 O O . VAL A 1 216 ? -3.986 14.623 -6.870 1.00 95.50 216 VAL A O 1
ATOM 1600 N N . LEU A 1 217 ? -1.997 15.589 -6.502 1.00 94.12 217 LEU A N 1
ATOM 1601 C CA . LEU A 1 217 ? -2.189 15.774 -5.059 1.00 94.12 217 LEU A CA 1
ATOM 1602 C C . LEU A 1 217 ? -3.343 16.725 -4.689 1.00 94.12 217 LEU A C 1
ATOM 1604 O O . LEU A 1 217 ? -3.758 16.728 -3.528 1.00 94.12 217 LEU A O 1
ATOM 1608 N N . ARG A 1 218 ? -3.859 17.527 -5.634 1.00 94.19 218 ARG A N 1
ATOM 1609 C CA . ARG A 1 218 ? -5.049 18.381 -5.435 1.00 94.19 218 ARG A CA 1
ATOM 1610 C C . ARG A 1 218 ? -6.360 17.627 -5.656 1.00 94.19 218 ARG A C 1
ATOM 1612 O O . ARG A 1 218 ? -7.417 18.101 -5.246 1.00 94.19 218 ARG A O 1
ATOM 1619 N N . MET A 1 219 ? -6.306 16.470 -6.309 1.00 92.88 219 MET A N 1
ATOM 1620 C CA . MET A 1 219 ? -7.477 15.686 -6.685 1.00 92.88 219 MET A CA 1
ATOM 1621 C C . MET A 1 219 ? -7.814 14.650 -5.603 1.00 92.88 219 MET A C 1
ATOM 1623 O O . MET A 1 219 ? -6.957 14.218 -4.833 1.00 92.88 219 MET A O 1
ATOM 1627 N N . ARG A 1 220 ? -9.088 14.244 -5.523 1.00 88.88 220 ARG A N 1
ATOM 1628 C CA . ARG A 1 220 ? -9.562 13.255 -4.540 1.00 88.88 220 ARG A CA 1
ATOM 1629 C C . ARG A 1 220 ? -9.635 11.848 -5.136 1.00 88.88 220 ARG A C 1
ATOM 1631 O O . ARG A 1 220 ? -10.112 11.655 -6.251 1.00 88.88 220 ARG A O 1
ATOM 1638 N N . GLY A 1 221 ? -9.259 10.857 -4.326 1.00 90.75 221 GLY A N 1
ATOM 1639 C CA . GLY A 1 221 ? -9.322 9.434 -4.670 1.00 90.75 221 GLY A CA 1
ATOM 1640 C C . GLY A 1 221 ? -8.065 8.913 -5.371 1.00 90.75 221 GLY A C 1
ATOM 1641 O O . GLY A 1 221 ? -7.136 9.661 -5.644 1.00 90.75 221 GLY A O 1
ATOM 1642 N N . GLY A 1 222 ? -8.020 7.601 -5.623 1.00 91.81 222 GLY A N 1
ATOM 1643 C CA . GLY A 1 222 ? -6.855 6.944 -6.235 1.00 91.81 222 GLY A CA 1
ATOM 1644 C C . GLY A 1 222 ? -6.800 7.030 -7.763 1.00 91.81 222 GLY A C 1
ATOM 1645 O O . GLY A 1 222 ? -5.726 6.922 -8.341 1.00 91.81 222 GLY A O 1
ATOM 1646 N N . TRP A 1 223 ? -7.932 7.249 -8.437 1.00 95.38 223 TRP A N 1
ATOM 1647 C CA . TRP A 1 223 ? -7.980 7.268 -9.904 1.00 95.38 223 TRP A CA 1
ATOM 1648 C C . TRP A 1 223 ? -7.082 8.340 -10.567 1.00 95.38 223 TRP A C 1
ATOM 1650 O O . TRP A 1 223 ? -6.509 8.014 -11.605 1.00 95.38 223 TRP A O 1
ATOM 1660 N N . PRO A 1 224 ? -6.862 9.553 -10.003 1.00 97.31 224 PRO A N 1
ATOM 1661 C CA . PRO A 1 224 ? -5.984 10.549 -10.621 1.00 97.31 224 PRO A CA 1
ATOM 1662 C C . PRO A 1 224 ? -4.524 10.092 -10.692 1.00 97.31 224 PRO A C 1
ATOM 1664 O O . PRO A 1 224 ? -3.821 10.426 -11.638 1.00 97.31 224 PRO A O 1
ATOM 1667 N N . ILE A 1 225 ? -4.076 9.288 -9.720 1.00 97.50 225 ILE A N 1
ATOM 1668 C CA . ILE A 1 225 ? -2.724 8.711 -9.706 1.00 97.50 225 ILE A CA 1
ATOM 1669 C C . ILE A 1 225 ? -2.585 7.689 -10.841 1.00 97.50 225 ILE A C 1
ATOM 1671 O O . ILE A 1 225 ? -1.592 7.706 -11.561 1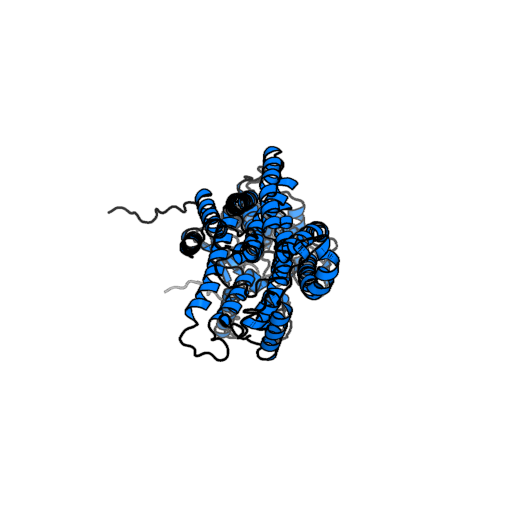.00 97.50 225 ILE A O 1
ATOM 1675 N N . VAL A 1 226 ? -3.594 6.830 -11.032 1.00 97.25 226 VAL A N 1
ATOM 1676 C CA . VAL A 1 226 ? -3.615 5.848 -12.133 1.00 97.25 226 VAL A CA 1
ATOM 1677 C C . VAL A 1 226 ? -3.648 6.550 -13.487 1.00 97.25 226 VAL A C 1
ATOM 1679 O O . VAL A 1 226 ? -2.895 6.174 -14.382 1.00 97.25 226 VAL A O 1
ATOM 1682 N N . LEU A 1 227 ? -4.472 7.594 -13.627 1.00 97.12 227 LEU A N 1
ATOM 1683 C CA . LEU A 1 227 ? -4.521 8.385 -14.852 1.00 97.12 227 LEU A CA 1
ATOM 1684 C C . LEU A 1 227 ? -3.164 9.036 -15.138 1.00 97.12 227 LEU A C 1
ATOM 1686 O O . LEU A 1 227 ? -2.666 8.918 -16.251 1.00 97.12 227 LEU A O 1
ATOM 1690 N N . ALA A 1 228 ? -2.544 9.677 -14.146 1.00 97.75 228 ALA A N 1
ATOM 1691 C CA . ALA A 1 228 ? -1.240 10.310 -14.317 1.00 97.75 228 ALA A CA 1
ATOM 1692 C C . ALA A 1 228 ? -0.141 9.302 -14.681 1.00 97.75 228 ALA A C 1
ATOM 1694 O O . ALA A 1 228 ? 0.684 9.594 -15.540 1.00 97.75 228 ALA A O 1
ATOM 1695 N N . ALA A 1 229 ? -0.156 8.106 -14.086 1.00 97.31 229 ALA A N 1
ATOM 1696 C CA . ALA A 1 229 ? 0.752 7.021 -14.450 1.00 97.31 229 ALA A CA 1
ATOM 1697 C C . ALA A 1 229 ? 0.550 6.567 -15.908 1.00 97.31 229 ALA A C 1
ATOM 1699 O O . ALA A 1 229 ? 1.522 6.433 -16.651 1.00 97.31 229 ALA A O 1
ATOM 1700 N N . GLY A 1 230 ? -0.703 6.393 -16.344 1.00 96.69 230 GLY A N 1
ATOM 1701 C CA . GLY A 1 230 ? -1.034 6.050 -17.731 1.00 96.69 230 GLY A CA 1
ATOM 1702 C C . GLY A 1 230 ? -0.627 7.141 -18.724 1.00 96.69 230 GLY A C 1
ATOM 1703 O O . GLY A 1 230 ? 0.007 6.849 -19.733 1.00 96.69 230 GLY A O 1
ATOM 1704 N N . VAL A 1 231 ? -0.916 8.408 -18.413 1.00 96.50 231 VAL A N 1
ATOM 1705 C CA . VAL A 1 231 ? -0.510 9.562 -19.231 1.00 96.50 231 VAL A CA 1
ATOM 1706 C C . VAL A 1 231 ? 1.012 9.663 -19.317 1.00 96.50 231 VAL A C 1
ATOM 1708 O O . VAL A 1 231 ? 1.538 9.871 -20.405 1.00 96.50 231 VAL A O 1
ATOM 1711 N N . ALA A 1 232 ? 1.736 9.459 -18.213 1.00 96.06 232 ALA A N 1
ATOM 1712 C CA . ALA A 1 232 ? 3.195 9.453 -18.229 1.00 96.06 232 ALA A CA 1
ATOM 1713 C C . ALA A 1 232 ? 3.756 8.345 -19.125 1.00 96.06 232 ALA A C 1
ATOM 1715 O O . ALA A 1 232 ? 4.649 8.610 -19.929 1.00 96.06 232 ALA A O 1
ATOM 1716 N N . TRP A 1 233 ? 3.199 7.132 -19.041 1.00 95.19 233 TRP A N 1
ATOM 1717 C CA . TRP A 1 233 ? 3.575 6.031 -19.929 1.00 95.19 233 TRP A CA 1
ATOM 1718 C C . TRP A 1 233 ? 3.312 6.379 -21.401 1.00 95.19 233 TRP A C 1
ATOM 1720 O O . TRP A 1 233 ? 4.190 6.165 -22.235 1.00 95.19 233 TRP A O 1
ATOM 1730 N N . VAL A 1 234 ? 2.155 6.973 -21.725 1.00 94.75 234 VAL A N 1
ATOM 1731 C CA . VAL A 1 234 ? 1.811 7.397 -23.096 1.00 94.75 234 VAL A CA 1
ATOM 1732 C C . VAL A 1 234 ? 2.764 8.476 -23.605 1.00 94.75 234 VAL A C 1
ATOM 1734 O O . VAL A 1 234 ? 3.276 8.341 -24.712 1.00 94.75 234 VAL A O 1
ATOM 1737 N N . ILE A 1 235 ? 3.034 9.524 -22.820 1.00 93.12 235 ILE A N 1
ATOM 1738 C CA . ILE A 1 235 ? 3.927 10.626 -23.217 1.00 93.12 235 ILE A CA 1
ATOM 1739 C C . ILE A 1 235 ? 5.328 10.090 -23.515 1.00 93.12 235 ILE A C 1
ATOM 1741 O O . ILE A 1 235 ? 5.891 10.371 -24.573 1.00 93.12 235 ILE A O 1
ATOM 1745 N N . VAL A 1 236 ? 5.881 9.286 -22.605 1.00 91.50 236 VAL A N 1
ATOM 1746 C CA . VAL A 1 236 ? 7.239 8.754 -22.755 1.00 91.50 236 VAL A CA 1
ATOM 1747 C C . VAL A 1 236 ? 7.319 7.749 -23.910 1.00 91.50 236 VAL A C 1
ATOM 1749 O O . VAL A 1 236 ? 8.264 7.805 -24.694 1.00 91.50 236 VAL A O 1
ATOM 1752 N N . SER A 1 237 ? 6.312 6.887 -24.076 1.00 90.12 237 SER A N 1
ATOM 1753 C CA . SER A 1 237 ? 6.236 5.963 -25.218 1.00 90.12 237 SER A CA 1
ATOM 1754 C C . SER A 1 237 ? 6.092 6.719 -26.546 1.00 90.12 237 SER A C 1
ATOM 1756 O O . SER A 1 237 ? 6.717 6.366 -27.540 1.00 90.12 237 SER A O 1
ATOM 1758 N N . SER A 1 238 ? 5.323 7.809 -26.572 1.00 87.19 238 SER A N 1
ATOM 1759 C CA . SER A 1 238 ? 5.146 8.633 -27.777 1.00 87.19 238 SER A CA 1
ATOM 1760 C C . SER A 1 238 ? 6.432 9.354 -28.171 1.00 87.19 238 SER A C 1
ATOM 1762 O O . SER A 1 238 ? 6.726 9.470 -29.357 1.00 87.19 238 SER A O 1
ATOM 1764 N N . ALA A 1 239 ? 7.249 9.776 -27.202 1.00 81.88 239 ALA A N 1
ATOM 1765 C CA . ALA A 1 239 ? 8.567 10.344 -27.483 1.00 81.88 239 ALA A CA 1
ATOM 1766 C C . ALA A 1 239 ? 9.503 9.342 -28.188 1.00 81.88 239 ALA A C 1
ATOM 1768 O O . ALA A 1 239 ? 10.350 9.756 -28.974 1.00 81.88 239 ALA A O 1
ATOM 1769 N N . VAL A 1 240 ? 9.323 8.033 -27.963 1.00 76.75 240 VAL A N 1
ATOM 1770 C CA . VAL A 1 240 ? 10.022 6.976 -28.716 1.00 76.75 240 VAL A CA 1
ATOM 1771 C C . VAL A 1 240 ? 9.491 6.866 -30.150 1.00 76.75 240 VAL A C 1
ATOM 1773 O O . VAL A 1 240 ? 10.281 6.702 -31.075 1.00 76.75 240 VAL A O 1
ATOM 1776 N N . LEU A 1 241 ? 8.174 6.983 -30.354 1.00 75.25 241 LEU A N 1
ATOM 1777 C CA . LEU A 1 241 ? 7.558 6.955 -31.692 1.00 75.25 241 LEU A CA 1
ATOM 1778 C C . LEU A 1 241 ? 7.982 8.158 -32.551 1.00 75.25 241 LEU A C 1
ATOM 1780 O O . LEU A 1 241 ? 8.113 8.043 -33.767 1.00 75.25 241 LEU A O 1
ATOM 1784 N N . LEU A 1 242 ? 8.207 9.307 -31.914 1.00 76.50 242 LEU A N 1
ATOM 1785 C CA . LEU A 1 242 ? 8.580 10.565 -32.562 1.00 76.50 242 LEU A CA 1
ATOM 1786 C C . LEU A 1 242 ? 10.100 10.785 -32.644 1.00 76.50 242 LEU A C 1
ATOM 1788 O O . LEU A 1 242 ? 10.526 11.878 -33.011 1.00 76.50 242 LEU A O 1
ATOM 1792 N N . ASP A 1 243 ? 10.921 9.772 -32.346 1.00 74.12 243 ASP A N 1
ATOM 1793 C CA . ASP A 1 243 ? 12.386 9.893 -32.299 1.00 74.12 243 ASP A CA 1
ATOM 1794 C C . ASP A 1 243 ? 12.982 10.407 -33.623 1.00 74.12 243 ASP A C 1
ATOM 1796 O O . ASP A 1 243 ? 13.835 11.288 -33.617 1.00 74.12 243 ASP A O 1
ATOM 1800 N N . GLY A 1 244 ? 12.476 9.946 -34.773 1.00 73.12 244 GLY A N 1
ATOM 1801 C CA . GLY A 1 244 ? 12.935 10.399 -36.094 1.00 73.12 244 GLY A CA 1
ATOM 1802 C C . GLY A 1 244 ? 12.689 11.895 -36.362 1.00 73.12 244 GLY A C 1
ATOM 1803 O O . GLY A 1 244 ? 13.626 12.616 -36.712 1.00 73.12 244 GLY A O 1
ATOM 1804 N N . PRO A 1 245 ? 11.448 12.402 -36.230 1.00 76.38 245 PRO A N 1
ATOM 1805 C CA . PRO A 1 245 ? 11.161 13.838 -36.276 1.00 76.38 245 PRO A CA 1
ATOM 1806 C C . PRO A 1 245 ? 11.939 14.657 -35.235 1.00 76.38 245 PRO A C 1
ATOM 1808 O O . PRO A 1 245 ? 12.544 15.663 -35.590 1.00 76.38 245 PRO A O 1
ATOM 1811 N N . ILE A 1 246 ? 11.982 14.202 -33.977 1.00 73.19 246 ILE A N 1
ATOM 1812 C CA . ILE A 1 246 ? 12.690 14.877 -32.877 1.00 73.19 246 ILE A CA 1
ATOM 1813 C C . ILE A 1 246 ? 14.182 14.999 -33.190 1.00 73.19 246 ILE A C 1
ATOM 1815 O O . ILE A 1 246 ? 14.744 16.087 -33.082 1.00 73.19 246 ILE A O 1
ATOM 1819 N N . SER A 1 247 ? 14.817 13.909 -33.624 1.00 73.75 247 SER A N 1
ATOM 1820 C CA . SER A 1 247 ? 16.234 13.902 -33.978 1.00 73.75 247 SER A CA 1
ATOM 1821 C C . SER A 1 247 ? 16.515 14.830 -35.154 1.00 73.75 247 SER A C 1
ATOM 1823 O O . SER A 1 247 ? 17.491 15.564 -35.113 1.00 73.75 247 SER A O 1
ATOM 1825 N N . ARG A 1 248 ? 15.663 14.869 -36.185 1.00 77.19 248 ARG A N 1
ATOM 1826 C CA . ARG A 1 248 ? 15.867 15.779 -37.326 1.00 77.19 248 ARG A CA 1
ATOM 1827 C C . ARG A 1 248 ? 15.745 17.254 -36.949 1.00 77.19 248 ARG A C 1
ATOM 1829 O O . ARG A 1 248 ? 16.467 18.068 -37.505 1.00 77.19 248 ARG A O 1
ATOM 1836 N N . SER A 1 249 ? 14.849 17.598 -36.027 1.00 78.00 249 SER A N 1
ATOM 1837 C CA . SER A 1 249 ? 14.568 18.997 -35.680 1.00 78.00 249 SER A CA 1
ATOM 1838 C C . SER A 1 249 ? 15.422 19.553 -34.541 1.00 78.00 249 SER A C 1
ATOM 1840 O O . SER A 1 249 ? 15.615 20.760 -34.473 1.00 78.00 249 SER A O 1
ATOM 1842 N N . LEU A 1 250 ? 15.896 18.708 -33.619 1.00 79.44 250 LEU A N 1
ATOM 1843 C CA . LEU A 1 250 ? 16.572 19.155 -32.395 1.00 79.44 250 LEU A CA 1
ATOM 1844 C C . LEU A 1 250 ? 18.030 18.709 -32.291 1.00 79.44 250 LEU A C 1
ATOM 1846 O O . LEU A 1 250 ? 18.712 19.171 -31.383 1.00 79.44 250 LEU A O 1
ATOM 1850 N N . CYS A 1 251 ? 18.522 17.840 -33.180 1.00 78.19 251 CYS A N 1
ATOM 1851 C CA . CYS A 1 251 ? 19.894 17.334 -33.093 1.00 78.19 251 CYS A CA 1
ATOM 1852 C C . CYS A 1 251 ? 20.949 18.450 -33.148 1.00 78.19 251 CYS A C 1
ATOM 1854 O O . CYS A 1 251 ? 21.873 18.441 -32.339 1.00 78.19 251 CYS A O 1
ATOM 1856 N N . GLU A 1 252 ? 20.780 19.451 -34.018 1.00 76.25 252 GLU A N 1
ATOM 1857 C CA . GLU A 1 252 ? 21.739 20.562 -34.130 1.00 76.25 252 GLU A CA 1
ATOM 1858 C C . GLU A 1 252 ? 21.840 21.400 -32.844 1.00 76.25 252 GLU A C 1
ATOM 1860 O O . GLU A 1 252 ? 22.923 21.855 -32.486 1.00 76.25 252 GLU A O 1
ATOM 1865 N N . ALA A 1 253 ? 20.729 21.577 -32.121 1.00 76.00 253 ALA A N 1
ATOM 1866 C CA . ALA A 1 253 ? 20.664 22.420 -30.923 1.00 76.00 253 ALA A CA 1
ATOM 1867 C C . ALA A 1 253 ? 20.857 21.642 -29.609 1.00 76.00 253 ALA A C 1
ATOM 1869 O O . ALA A 1 253 ? 21.283 22.198 -28.598 1.00 76.00 253 ALA A O 1
ATOM 1870 N N . VAL A 1 254 ? 20.510 20.355 -29.597 1.00 76.06 254 VAL A N 1
ATOM 1871 C CA . VAL A 1 254 ? 20.531 19.494 -28.416 1.00 76.06 254 VAL A CA 1
ATOM 1872 C C . VAL A 1 254 ? 21.252 18.201 -28.798 1.00 76.06 254 VAL A C 1
ATOM 1874 O O . VAL A 1 254 ? 20.618 17.294 -29.339 1.00 76.06 254 VAL A O 1
ATOM 1877 N N . PRO A 1 255 ? 22.545 18.042 -28.449 1.00 70.12 255 PRO A N 1
ATOM 1878 C CA . PRO A 1 255 ? 23.314 16.830 -28.753 1.00 70.12 255 PRO A CA 1
ATOM 1879 C C . PRO A 1 255 ? 22.640 15.560 -28.231 1.00 70.12 255 PRO A C 1
ATOM 1881 O O . PRO A 1 255 ? 22.712 14.488 -28.836 1.00 70.12 255 PRO A O 1
ATOM 1884 N N . LEU A 1 256 ? 21.904 15.698 -27.121 1.00 70.38 256 LEU A N 1
ATOM 1885 C CA . LEU A 1 256 ? 21.114 14.620 -26.556 1.00 70.38 256 LEU A CA 1
ATOM 1886 C C . LEU A 1 256 ? 20.105 14.064 -27.562 1.00 70.38 256 LEU A C 1
ATOM 1888 O O . LEU A 1 256 ? 19.845 12.879 -27.451 1.00 70.38 256 LEU A O 1
ATOM 1892 N N . ALA A 1 257 ? 19.568 14.852 -28.506 1.00 66.56 257 ALA A N 1
ATOM 1893 C CA . ALA A 1 257 ? 18.510 14.510 -29.467 1.00 66.56 257 ALA A CA 1
ATOM 1894 C C . ALA A 1 257 ? 18.987 13.769 -30.738 1.00 66.56 257 ALA A C 1
ATOM 1896 O O . ALA A 1 257 ? 18.162 13.148 -31.396 1.00 66.56 257 ALA A O 1
ATOM 1897 N N . CYS A 1 258 ? 20.292 13.720 -31.036 1.00 68.94 258 CYS A N 1
ATOM 1898 C CA . CYS A 1 258 ? 20.847 13.147 -32.281 1.00 68.94 258 CYS A CA 1
ATOM 1899 C C . CYS A 1 258 ? 20.871 11.612 -32.396 1.00 68.94 258 CYS A C 1
ATOM 1901 O O . CYS A 1 258 ? 21.161 11.055 -33.451 1.00 68.94 258 CYS A O 1
ATOM 1903 N N . ARG A 1 259 ? 20.671 10.899 -31.288 1.00 66.56 259 ARG A N 1
ATOM 1904 C CA . ARG A 1 259 ? 20.803 9.437 -31.216 1.00 66.56 259 ARG A CA 1
ATOM 1905 C C . ARG A 1 259 ? 19.525 8.727 -31.675 1.00 66.56 259 ARG A C 1
ATOM 1907 O O . ARG A 1 259 ? 18.469 9.021 -31.121 1.00 66.56 259 ARG A O 1
ATOM 1914 N N . GLY A 1 260 ? 19.653 7.773 -32.600 1.00 65.25 260 GLY A N 1
ATOM 1915 C CA . GLY A 1 260 ? 18.556 6.908 -33.050 1.00 65.25 260 GLY A CA 1
ATOM 1916 C C . GLY A 1 260 ? 18.207 5.773 -32.076 1.00 65.25 260 GLY A C 1
ATOM 1917 O O . GLY A 1 260 ? 18.965 5.456 -31.153 1.00 65.25 260 GLY A O 1
ATOM 1918 N N . SER A 1 261 ? 17.046 5.150 -32.292 1.00 69.62 261 SER A N 1
ATOM 1919 C CA . SER A 1 261 ? 16.454 4.128 -31.422 1.00 69.62 261 SER A CA 1
ATOM 1920 C C . SER A 1 261 ? 15.840 2.971 -32.225 1.00 69.62 261 SER A C 1
ATOM 1922 O O . SER A 1 261 ? 14.909 3.177 -32.997 1.00 69.62 261 SER A O 1
ATOM 1924 N N . HIS A 1 262 ? 16.266 1.728 -31.968 1.00 72.19 262 HIS A N 1
ATOM 1925 C CA . HIS A 1 262 ? 15.695 0.513 -32.587 1.00 72.19 262 HIS A CA 1
ATOM 1926 C C . HIS A 1 262 ? 14.399 0.011 -31.915 1.00 72.19 262 HIS A C 1
ATOM 1928 O O . HIS A 1 262 ? 13.905 -1.077 -32.204 1.00 72.19 262 HIS A O 1
ATOM 1934 N N . ARG A 1 263 ? 13.817 0.800 -31.001 1.00 79.25 263 ARG A N 1
ATOM 1935 C CA . ARG A 1 263 ? 12.657 0.395 -30.185 1.00 79.25 263 ARG A CA 1
ATOM 1936 C C . ARG A 1 263 ? 11.409 0.051 -31.004 1.00 79.25 263 ARG A C 1
ATOM 1938 O O . ARG A 1 263 ? 10.644 -0.802 -30.577 1.00 79.25 263 ARG A O 1
ATOM 1945 N N . MET A 1 264 ? 11.217 0.657 -32.179 1.00 81.44 264 MET A N 1
ATOM 1946 C CA . MET A 1 264 ? 10.063 0.354 -33.038 1.00 81.44 264 MET A CA 1
ATOM 1947 C C . MET A 1 264 ? 10.068 -1.104 -33.521 1.00 81.44 264 MET A C 1
ATOM 1949 O O . MET A 1 264 ? 9.031 -1.769 -33.515 1.00 81.44 264 MET A O 1
ATOM 1953 N N . GLN A 1 265 ? 11.244 -1.617 -33.891 1.00 81.69 265 GLN A N 1
ATOM 1954 C CA . GLN A 1 265 ? 11.402 -3.013 -34.289 1.00 81.69 265 GLN A CA 1
ATOM 1955 C C . GLN A 1 265 ? 11.100 -3.940 -33.103 1.00 81.69 265 GLN A C 1
ATOM 1957 O O . GLN A 1 265 ? 10.270 -4.838 -33.222 1.00 81.69 265 GLN A O 1
ATOM 1962 N N . ALA A 1 266 ? 11.661 -3.635 -31.927 1.00 85.69 266 ALA A N 1
ATOM 1963 C CA . ALA A 1 266 ? 11.404 -4.384 -30.696 1.00 85.69 266 ALA A CA 1
ATOM 1964 C C . ALA A 1 266 ? 9.910 -4.435 -30.321 1.00 85.69 266 ALA A C 1
ATOM 1966 O O . ALA A 1 266 ? 9.428 -5.448 -29.818 1.00 85.69 266 ALA A O 1
ATOM 1967 N N . TRP A 1 267 ? 9.169 -3.345 -30.543 1.00 88.75 267 TRP A N 1
ATOM 1968 C CA . TRP A 1 267 ? 7.733 -3.288 -30.253 1.00 88.75 267 TRP A CA 1
ATOM 1969 C C . TRP A 1 267 ? 6.929 -4.110 -31.251 1.00 88.75 267 TRP A C 1
ATOM 1971 O O . TRP A 1 267 ? 5.999 -4.799 -30.847 1.00 88.75 267 TRP A O 1
ATOM 1981 N N . THR A 1 268 ? 7.308 -4.081 -32.527 1.00 88.38 268 THR A N 1
ATOM 1982 C CA . THR A 1 268 ? 6.650 -4.872 -33.575 1.00 88.38 268 THR A CA 1
ATOM 1983 C C . THR A 1 268 ? 6.778 -6.369 -33.287 1.00 88.38 268 THR A C 1
ATOM 1985 O O . THR A 1 268 ? 5.772 -7.078 -33.265 1.00 88.38 268 THR A O 1
ATOM 1988 N N . GLU A 1 269 ? 7.986 -6.834 -32.958 1.00 88.19 269 GLU A N 1
ATOM 1989 C CA . GLU A 1 269 ? 8.244 -8.230 -32.573 1.00 88.19 269 GLU A CA 1
ATOM 1990 C C . GLU A 1 269 ? 7.507 -8.614 -31.275 1.00 88.19 269 GLU A C 1
ATOM 1992 O O . GLU A 1 269 ? 6.913 -9.694 -31.174 1.00 88.19 269 GLU A O 1
ATOM 1997 N N . ALA A 1 270 ? 7.453 -7.703 -30.295 1.00 91.00 270 ALA A N 1
ATOM 1998 C CA . ALA A 1 270 ? 6.700 -7.923 -29.063 1.00 91.00 270 ALA A CA 1
ATOM 1999 C C . ALA A 1 270 ? 5.187 -8.041 -29.307 1.00 91.00 270 ALA A C 1
ATOM 2001 O O . ALA A 1 270 ? 4.541 -8.918 -28.737 1.00 91.00 270 ALA A O 1
ATOM 2002 N N . PHE A 1 271 ? 4.607 -7.180 -30.150 1.00 93.00 271 PHE A N 1
ATOM 2003 C CA . PHE A 1 271 ? 3.184 -7.241 -30.489 1.00 93.00 271 PHE A CA 1
ATOM 2004 C C . PHE A 1 271 ? 2.830 -8.514 -31.248 1.00 93.00 271 PHE A C 1
ATOM 2006 O O . PHE A 1 271 ? 1.782 -9.097 -30.973 1.00 93.00 271 PHE A O 1
ATOM 2013 N N . GLN A 1 272 ? 3.709 -8.974 -32.139 1.00 91.62 272 GLN A N 1
ATOM 2014 C CA . GLN A 1 272 ? 3.534 -10.257 -32.811 1.00 91.62 272 GLN A CA 1
ATOM 2015 C C . GLN A 1 272 ? 3.527 -11.408 -31.793 1.00 91.62 272 GLN A C 1
ATOM 2017 O O . GLN A 1 272 ? 2.574 -12.179 -31.744 1.00 91.62 272 GLN A O 1
ATOM 2022 N N . SER A 1 273 ? 4.489 -11.427 -30.866 1.00 91.25 273 SER A N 1
ATOM 2023 C CA . SER A 1 273 ? 4.535 -12.412 -29.774 1.00 91.25 273 SER A CA 1
ATOM 2024 C C . SER A 1 273 ? 3.278 -12.390 -28.886 1.00 91.25 273 SER A C 1
ATOM 2026 O O . SER A 1 273 ? 2.784 -13.437 -28.469 1.00 91.25 273 SER A O 1
ATOM 2028 N N . ILE A 1 274 ? 2.734 -11.201 -28.589 1.00 94.75 274 ILE A N 1
ATOM 2029 C CA . ILE A 1 274 ? 1.482 -11.045 -27.824 1.00 94.75 274 ILE A CA 1
ATOM 2030 C C . ILE A 1 274 ? 0.291 -11.588 -28.614 1.00 94.75 274 ILE A C 1
ATOM 2032 O O . ILE A 1 274 ? -0.584 -12.224 -28.030 1.00 94.75 274 ILE A O 1
ATOM 2036 N N . LYS A 1 275 ? 0.238 -11.327 -29.924 1.00 95.44 275 LYS A N 1
ATOM 2037 C CA . LYS A 1 275 ? -0.826 -11.817 -30.804 1.00 95.44 275 LYS A CA 1
ATOM 2038 C C . LYS A 1 275 ? -0.829 -13.343 -30.873 1.00 95.44 275 LYS A C 1
ATOM 2040 O O . LYS A 1 275 ? -1.903 -13.936 -30.822 1.00 95.44 275 LYS A O 1
ATOM 2045 N N . ASP A 1 276 ? 0.351 -13.950 -30.931 1.00 93.44 276 ASP A N 1
ATOM 2046 C CA . ASP A 1 276 ? 0.504 -15.401 -31.032 1.00 93.44 276 ASP A CA 1
ATOM 2047 C C . ASP A 1 276 ? 0.262 -16.098 -29.679 1.00 93.44 276 ASP A C 1
ATOM 2049 O O . ASP A 1 276 ? -0.297 -17.195 -29.627 1.00 93.44 276 ASP A O 1
ATOM 2053 N N . HIS A 1 277 ? 0.590 -15.436 -28.559 1.00 92.62 277 HIS A N 1
ATOM 2054 C CA . HIS A 1 277 ? 0.477 -16.002 -27.207 1.00 92.62 277 HIS A CA 1
ATOM 2055 C C . HIS A 1 277 ? -0.221 -15.072 -26.187 1.00 92.62 277 HIS A C 1
ATOM 2057 O O . HIS A 1 277 ? 0.342 -14.772 -25.129 1.00 92.62 277 HIS A O 1
ATOM 2063 N N . PRO A 1 278 ? -1.483 -14.654 -26.405 1.00 94.44 278 PRO A N 1
ATOM 2064 C CA . PRO A 1 278 ? -2.115 -13.578 -25.628 1.00 94.44 278 PRO A CA 1
ATOM 2065 C C . PRO A 1 278 ? -2.431 -13.943 -24.172 1.00 94.44 278 PRO A C 1
ATOM 2067 O O . PRO A 1 278 ? -2.515 -13.065 -23.313 1.00 94.44 278 PRO A O 1
ATOM 2070 N N . TRP A 1 279 ? -2.628 -15.227 -23.868 1.00 91.69 279 TRP A N 1
ATOM 2071 C CA . TRP A 1 279 ? -3.131 -15.666 -22.561 1.00 91.69 279 TRP A CA 1
ATOM 2072 C C . TRP A 1 279 ? -2.038 -15.875 -21.523 1.00 91.69 279 TRP A C 1
ATOM 2074 O O . TRP A 1 279 ? -2.161 -15.403 -20.398 1.00 91.69 279 TRP A O 1
ATOM 2084 N N . LEU A 1 280 ? -0.979 -16.590 -21.896 1.00 89.44 280 LEU A N 1
ATOM 2085 C CA . LEU A 1 280 ? 0.124 -16.907 -20.991 1.00 89.44 280 LEU A CA 1
ATOM 2086 C C . LEU A 1 280 ? 1.406 -16.169 -21.374 1.00 89.44 280 LEU A C 1
ATOM 2088 O O . LEU A 1 280 ? 2.323 -16.136 -20.570 1.00 89.44 280 LEU A O 1
ATOM 2092 N N . GLY A 1 281 ? 1.499 -15.550 -22.552 1.00 91.44 281 GLY A N 1
ATOM 2093 C CA . GLY A 1 281 ? 2.744 -14.944 -23.020 1.00 91.44 281 GLY A CA 1
ATOM 2094 C C . GLY A 1 281 ? 3.840 -15.970 -23.323 1.00 91.44 281 GLY A C 1
ATOM 2095 O O . GLY A 1 281 ? 3.757 -17.135 -22.931 1.00 91.44 281 GLY A O 1
ATOM 2096 N N . VAL A 1 282 ? 4.901 -15.532 -23.993 1.00 88.75 282 VAL A N 1
ATOM 2097 C CA . VAL A 1 282 ? 6.003 -16.373 -24.497 1.00 88.75 282 VAL A CA 1
ATOM 2098 C C . VAL A 1 282 ? 6.938 -16.906 -23.408 1.00 88.75 282 VAL A C 1
ATOM 2100 O O . VAL A 1 282 ? 7.575 -17.934 -23.608 1.00 88.75 282 VAL A O 1
ATOM 2103 N N . GLY A 1 283 ? 6.959 -16.287 -22.224 1.00 86.19 283 GLY A N 1
ATOM 2104 C CA . GLY A 1 283 ? 7.702 -16.751 -21.048 1.00 86.19 283 GLY A CA 1
ATOM 2105 C C . GLY A 1 283 ? 8.968 -15.970 -20.739 1.00 86.19 283 GLY A C 1
ATOM 2106 O O . GLY A 1 283 ? 9.599 -15.389 -21.609 1.00 86.19 283 GLY A O 1
ATOM 2107 N N . ILE A 1 284 ? 9.354 -15.969 -19.462 1.00 79.00 284 ILE A N 1
ATOM 2108 C CA . ILE A 1 284 ? 10.338 -15.034 -18.879 1.00 79.00 284 ILE A CA 1
ATOM 2109 C C . ILE A 1 284 ? 11.772 -15.160 -19.420 1.00 79.00 284 ILE A C 1
ATOM 2111 O O . ILE A 1 284 ? 12.582 -14.245 -19.263 1.00 79.00 284 ILE A O 1
ATOM 2115 N N . HIS A 1 285 ? 12.105 -16.299 -20.028 1.00 77.06 285 HIS A N 1
ATOM 2116 C CA . HIS A 1 285 ? 13.429 -16.547 -20.607 1.00 77.06 285 HIS A CA 1
ATOM 2117 C C . HIS A 1 285 ? 13.478 -16.283 -22.107 1.00 77.06 285 HIS A C 1
ATOM 2119 O O . HIS A 1 285 ? 14.567 -16.300 -22.674 1.00 77.06 285 HIS A O 1
ATOM 2125 N N . TYR A 1 286 ? 12.329 -15.994 -22.721 1.00 81.00 286 TYR A N 1
ATOM 2126 C CA . TYR A 1 286 ? 12.245 -15.696 -24.137 1.00 81.00 286 TYR A CA 1
ATOM 2127 C C . TYR A 1 286 ? 13.069 -14.452 -24.489 1.00 81.00 286 TYR A C 1
ATOM 2129 O O . TYR A 1 286 ? 13.099 -13.452 -23.755 1.00 81.00 286 TYR A O 1
ATOM 2137 N N . ARG A 1 287 ? 13.751 -14.542 -25.625 1.00 80.56 287 ARG A N 1
ATOM 2138 C CA . ARG A 1 287 ? 14.506 -13.480 -26.283 1.00 80.56 287 ARG A CA 1
ATOM 2139 C C . ARG A 1 287 ? 14.102 -13.493 -27.750 1.00 80.56 287 ARG A C 1
ATOM 2141 O O . ARG A 1 287 ? 13.758 -14.548 -28.268 1.00 80.56 287 ARG A O 1
ATOM 2148 N N . PHE A 1 288 ? 14.124 -12.326 -28.376 1.00 83.12 288 PHE A N 1
ATOM 2149 C CA . PHE A 1 288 ? 13.971 -12.251 -29.822 1.00 83.12 288 PHE A CA 1
ATOM 2150 C C . PHE A 1 288 ? 15.213 -12.839 -30.500 1.00 83.12 288 PHE A C 1
ATOM 2152 O O . PHE A 1 288 ? 16.312 -12.731 -29.953 1.00 83.12 288 PHE A O 1
ATOM 2159 N N . ASP A 1 289 ? 15.034 -13.401 -31.693 1.00 75.69 289 ASP A N 1
ATOM 2160 C CA . ASP A 1 289 ? 16.126 -13.944 -32.515 1.00 75.69 289 ASP A CA 1
ATOM 2161 C C . ASP A 1 289 ? 16.925 -12.841 -33.244 1.00 75.69 289 ASP A C 1
ATOM 2163 O O . ASP A 1 289 ? 17.905 -13.116 -33.929 1.00 75.69 289 ASP A O 1
ATOM 2167 N N . SER A 1 290 ? 16.508 -11.578 -33.107 1.00 73.56 290 SER A N 1
ATOM 2168 C CA . SER A 1 290 ? 17.139 -10.403 -33.710 1.00 73.56 290 SER A CA 1
ATOM 2169 C C . SER A 1 290 ? 18.395 -9.963 -32.947 1.00 73.56 290 SER A C 1
ATOM 2171 O O . SER A 1 290 ? 18.344 -9.697 -31.745 1.00 73.56 290 SER A O 1
ATOM 2173 N N . ASP A 1 291 ? 19.504 -9.756 -33.666 1.00 64.69 291 ASP A N 1
ATOM 2174 C CA . ASP A 1 291 ? 20.750 -9.191 -33.115 1.00 64.69 291 ASP A CA 1
ATOM 2175 C C . ASP A 1 291 ? 20.611 -7.717 -32.679 1.00 64.69 291 ASP A C 1
ATOM 2177 O O . ASP A 1 291 ? 21.451 -7.182 -31.952 1.00 64.69 291 ASP A O 1
ATOM 2181 N N . VAL A 1 292 ? 19.546 -7.036 -33.120 1.00 62.38 292 VAL A N 1
ATOM 2182 C CA . VAL A 1 292 ? 19.347 -5.587 -32.942 1.00 62.38 292 VAL A CA 1
ATOM 2183 C C . VAL A 1 292 ? 18.394 -5.275 -31.784 1.00 62.38 292 VAL A C 1
ATOM 2185 O O . VAL A 1 292 ? 18.579 -4.292 -31.062 1.00 62.38 292 VAL A O 1
ATOM 2188 N N . ALA A 1 293 ? 17.377 -6.112 -31.577 1.00 67.31 293 ALA A N 1
ATOM 2189 C CA . ALA A 1 293 ? 16.411 -5.980 -30.498 1.00 67.31 293 ALA A CA 1
ATOM 2190 C C . ALA A 1 293 ? 16.356 -7.297 -29.731 1.00 67.31 293 ALA A C 1
ATOM 2192 O O . ALA A 1 293 ? 15.850 -8.276 -30.240 1.00 67.31 293 ALA A O 1
ATOM 2193 N N . VAL A 1 294 ? 16.836 -7.321 -28.487 1.00 73.06 294 VAL A N 1
ATOM 2194 C CA . VAL A 1 294 ? 16.892 -8.558 -27.677 1.00 73.06 294 VAL A CA 1
ATOM 2195 C C . VAL A 1 294 ? 15.673 -8.678 -26.741 1.00 73.06 294 VAL A C 1
ATOM 2197 O O . VAL A 1 294 ? 15.462 -9.697 -26.076 1.00 73.06 294 VAL A O 1
ATOM 2200 N N . HIS A 1 295 ? 14.869 -7.613 -26.619 1.00 78.31 295 HIS A N 1
ATOM 2201 C CA . HIS A 1 295 ? 13.644 -7.574 -25.814 1.00 78.31 295 HIS A CA 1
ATOM 2202 C C . HIS A 1 295 ? 12.770 -6.341 -26.090 1.00 78.31 295 HIS A C 1
ATOM 2204 O O . HIS A 1 295 ? 13.243 -5.348 -26.629 1.00 78.31 295 HIS A O 1
ATOM 2210 N N . ALA A 1 296 ? 11.531 -6.338 -25.584 1.00 84.06 296 ALA A N 1
ATOM 2211 C CA . ALA A 1 296 ? 10.500 -5.341 -25.900 1.00 84.06 296 ALA A CA 1
ATOM 2212 C C . ALA A 1 296 ? 10.831 -3.856 -25.610 1.00 84.06 296 ALA A C 1
ATOM 2214 O O . ALA A 1 296 ? 10.192 -2.990 -26.186 1.00 84.06 296 ALA A O 1
ATOM 2215 N N . HIS A 1 297 ? 11.770 -3.514 -24.714 1.00 85.00 297 HIS A N 1
ATOM 2216 C CA . HIS A 1 297 ? 12.098 -2.110 -24.357 1.00 85.00 297 HIS A CA 1
ATOM 2217 C C . HIS A 1 297 ? 10.872 -1.246 -23.975 1.00 85.00 297 HIS A C 1
ATOM 2219 O O . HIS A 1 297 ? 10.840 -0.039 -24.202 1.00 85.00 297 HIS A O 1
ATOM 2225 N N . ASN A 1 298 ? 9.845 -1.874 -23.406 1.00 90.31 298 ASN A N 1
ATOM 2226 C CA . ASN A 1 298 ? 8.666 -1.229 -22.843 1.00 90.31 298 ASN A CA 1
ATOM 2227 C C . ASN A 1 298 ? 8.063 -2.191 -21.817 1.00 90.31 298 ASN A C 1
ATOM 2229 O O . ASN A 1 298 ? 7.807 -3.351 -22.137 1.00 90.31 298 ASN A O 1
ATOM 2233 N N . GLY A 1 299 ? 7.867 -1.738 -20.585 1.00 90.25 299 GLY A N 1
ATOM 2234 C CA . GLY A 1 299 ? 7.514 -2.604 -19.467 1.00 90.25 299 GLY A CA 1
ATOM 2235 C C . GLY A 1 299 ? 6.092 -3.141 -19.493 1.00 90.25 299 GLY A C 1
ATOM 2236 O O . GLY A 1 299 ? 5.881 -4.264 -19.048 1.00 90.25 299 GLY A O 1
ATOM 2237 N N . LEU A 1 300 ? 5.115 -2.405 -20.036 1.00 92.75 300 LEU A N 1
ATOM 2238 C CA . LEU A 1 300 ? 3.742 -2.921 -20.148 1.00 92.75 300 LEU A CA 1
ATOM 2239 C C . LEU A 1 300 ? 3.601 -3.876 -21.335 1.00 92.75 300 LEU A C 1
ATOM 2241 O O . LEU A 1 300 ? 2.976 -4.928 -21.199 1.00 92.75 300 LEU A O 1
ATOM 2245 N N . ILE A 1 301 ? 4.236 -3.546 -22.465 1.00 92.75 301 ILE A N 1
ATOM 2246 C CA . ILE A 1 301 ? 4.299 -4.435 -23.633 1.00 92.75 301 ILE A CA 1
ATOM 2247 C C . ILE A 1 301 ? 5.064 -5.709 -23.266 1.00 92.75 301 ILE A C 1
ATOM 2249 O O . ILE A 1 301 ? 4.591 -6.810 -23.515 1.00 92.75 301 ILE A O 1
ATOM 2253 N N . GLY A 1 302 ? 6.214 -5.578 -22.609 1.00 91.56 302 GLY A N 1
ATOM 2254 C CA . GLY A 1 302 ? 7.019 -6.709 -22.168 1.00 91.56 302 GLY A CA 1
ATOM 2255 C C . GLY A 1 302 ? 6.317 -7.576 -21.118 1.00 91.56 302 GLY A C 1
ATOM 2256 O O . GLY A 1 302 ? 6.382 -8.799 -21.206 1.00 91.56 302 GLY A O 1
ATOM 2257 N N . LEU A 1 303 ? 5.553 -6.980 -20.194 1.00 92.25 303 LEU A N 1
ATOM 2258 C CA . LEU A 1 303 ? 4.710 -7.730 -19.256 1.00 92.25 303 LEU A CA 1
ATOM 2259 C C . LEU A 1 303 ? 3.634 -8.549 -19.990 1.00 92.25 303 LEU A C 1
ATOM 2261 O O . LEU A 1 303 ? 3.471 -9.731 -19.696 1.00 92.25 303 LEU A O 1
ATOM 2265 N N . ALA A 1 304 ? 2.941 -7.958 -20.968 1.00 94.38 304 ALA A N 1
ATOM 2266 C CA . ALA A 1 304 ? 1.976 -8.685 -21.798 1.00 94.38 304 ALA A CA 1
ATOM 2267 C C . ALA A 1 304 ? 2.644 -9.790 -22.627 1.00 94.38 304 ALA A C 1
ATOM 2269 O O . ALA A 1 304 ? 2.131 -10.902 -22.694 1.00 94.38 304 ALA A O 1
ATOM 2270 N N . MET A 1 305 ? 3.801 -9.499 -23.220 1.00 92.75 305 MET A N 1
ATOM 2271 C CA . MET A 1 305 ? 4.561 -10.439 -24.037 1.00 92.75 305 MET A CA 1
ATOM 2272 C C . MET A 1 305 ? 5.012 -11.644 -23.215 1.00 92.75 305 MET A C 1
ATOM 2274 O O . MET A 1 305 ? 4.738 -12.775 -23.588 1.00 92.75 305 MET A O 1
ATOM 2278 N N . LEU A 1 306 ? 5.678 -11.425 -22.081 1.00 89.56 306 LEU A N 1
ATOM 2279 C CA . LEU A 1 306 ? 6.299 -12.498 -21.304 1.00 89.56 306 LEU A CA 1
ATOM 2280 C C . LEU A 1 306 ? 5.284 -13.285 -20.469 1.00 89.56 306 LEU A C 1
ATOM 2282 O O . LEU A 1 306 ? 5.484 -14.482 -20.257 1.00 89.56 306 LEU A O 1
ATOM 2286 N N . TYR A 1 307 ? 4.211 -12.635 -20.006 1.00 91.31 307 TYR A N 1
ATOM 2287 C CA . TYR A 1 307 ? 3.299 -13.215 -19.018 1.00 91.31 307 TYR A CA 1
ATOM 2288 C C . TYR A 1 307 ? 1.821 -13.273 -19.425 1.00 91.31 307 TYR A C 1
ATOM 2290 O O . TYR A 1 307 ? 1.015 -13.861 -18.702 1.00 91.31 307 TYR A O 1
ATOM 2298 N N . GLY A 1 308 ? 1.457 -12.678 -20.560 1.00 93.31 308 GLY A N 1
ATOM 2299 C CA . GLY A 1 308 ? 0.092 -12.649 -21.072 1.00 93.31 308 GLY A CA 1
ATOM 2300 C C . GLY A 1 308 ? -0.740 -11.458 -20.587 1.00 93.31 308 GLY A C 1
ATOM 2301 O O . GLY A 1 308 ? -0.474 -10.818 -19.563 1.00 93.31 308 GLY A O 1
ATOM 2302 N N . LEU A 1 309 ? -1.809 -11.180 -21.333 1.00 95.69 309 LEU A N 1
ATOM 2303 C CA . LEU A 1 309 ? -2.778 -10.120 -21.052 1.00 95.69 309 LEU A CA 1
ATOM 2304 C C . LEU A 1 309 ? -3.484 -10.276 -19.690 1.00 95.69 309 LEU A C 1
ATOM 2306 O O . LEU A 1 309 ? -3.643 -9.263 -19.005 1.00 95.69 309 LEU A O 1
ATOM 2310 N N . PRO A 1 310 ? -3.871 -11.485 -19.227 1.00 95.06 310 PRO A N 1
ATOM 2311 C CA . PRO A 1 310 ? -4.466 -11.652 -17.903 1.00 95.06 310 PRO A CA 1
ATOM 2312 C C . PRO A 1 310 ? -3.566 -11.146 -16.770 1.00 95.06 310 PRO A C 1
ATOM 2314 O O . PRO A 1 310 ? -4.051 -10.445 -15.881 1.00 95.06 310 PRO A O 1
ATOM 2317 N N . LEU A 1 311 ? -2.257 -11.438 -16.801 1.00 93.62 311 LEU A N 1
ATOM 2318 C CA . LEU A 1 311 ? -1.353 -10.971 -15.747 1.00 93.62 311 LEU A CA 1
ATOM 2319 C C . LEU A 1 311 ? -1.136 -9.457 -15.811 1.00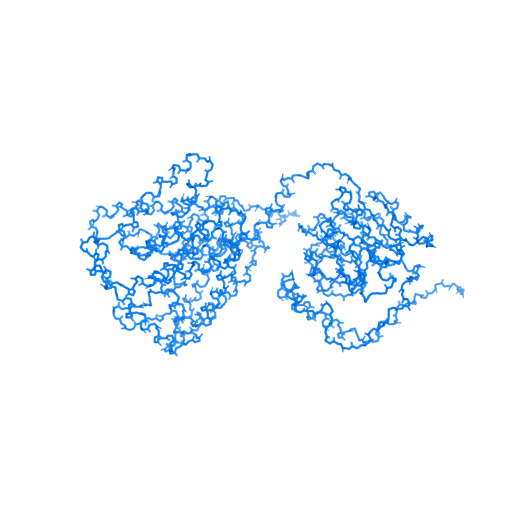 93.62 311 LEU A C 1
ATOM 2321 O O . LEU A 1 311 ? -1.103 -8.807 -14.765 1.00 93.62 311 LEU A O 1
ATOM 2325 N N . LEU A 1 312 ? -1.065 -8.879 -17.015 1.00 94.62 312 LEU A N 1
ATOM 2326 C CA . LEU A 1 312 ? -1.058 -7.424 -17.184 1.00 94.62 312 LEU A CA 1
ATOM 2327 C C . LEU A 1 312 ? -2.294 -6.788 -16.524 1.00 94.62 312 LEU A C 1
ATOM 2329 O O . LEU A 1 312 ? -2.158 -5.820 -15.777 1.00 94.62 312 LEU A O 1
ATOM 2333 N N . LEU A 1 313 ? -3.491 -7.347 -16.725 1.00 95.06 313 LEU A N 1
ATOM 2334 C CA . LEU A 1 313 ? -4.715 -6.847 -16.087 1.00 95.06 313 LEU A CA 1
ATOM 2335 C C . LEU A 1 313 ? -4.662 -6.959 -14.557 1.00 95.06 313 LEU A C 1
ATOM 2337 O O . LEU A 1 313 ? -5.074 -6.027 -13.864 1.00 95.06 313 LEU A O 1
ATOM 2341 N N . VAL A 1 314 ? -4.117 -8.054 -14.015 1.00 94.94 314 VAL A N 1
ATOM 2342 C CA . VAL A 1 314 ? -3.904 -8.212 -12.563 1.00 94.94 314 VAL A CA 1
ATOM 2343 C C . VAL A 1 314 ? -2.924 -7.161 -12.034 1.00 94.94 314 VAL A C 1
ATOM 2345 O O . VAL A 1 314 ? -3.176 -6.559 -10.988 1.00 94.94 314 VAL A O 1
ATOM 2348 N N . PHE A 1 315 ? -1.842 -6.881 -12.761 1.00 94.38 315 PHE A N 1
ATOM 2349 C CA . PHE A 1 315 ? -0.874 -5.844 -12.406 1.00 94.38 315 PHE A CA 1
ATOM 2350 C C . PHE A 1 315 ? -1.495 -4.436 -12.422 1.00 94.38 315 PHE A C 1
ATOM 2352 O O . PHE A 1 315 ? -1.323 -3.671 -11.470 1.00 94.38 315 PHE A O 1
ATOM 2359 N N . LEU A 1 316 ? -2.301 -4.106 -13.437 1.00 94.62 316 LEU A N 1
ATOM 2360 C CA . LEU A 1 316 ? -3.031 -2.832 -13.508 1.00 94.62 316 LEU A CA 1
ATOM 2361 C C . LEU A 1 316 ? -4.110 -2.717 -12.415 1.00 94.62 316 LEU A C 1
ATOM 2363 O O . LEU A 1 316 ? -4.307 -1.648 -11.830 1.00 94.62 316 LEU A O 1
ATOM 2367 N N . ALA A 1 317 ? -4.780 -3.818 -12.068 1.00 94.56 317 ALA A N 1
ATOM 2368 C CA . ALA A 1 317 ? -5.710 -3.851 -10.942 1.00 94.56 317 ALA A CA 1
ATOM 2369 C C . ALA A 1 317 ? -4.984 -3.621 -9.605 1.00 94.56 317 ALA A C 1
ATOM 2371 O O . ALA A 1 317 ? -5.476 -2.876 -8.750 1.00 94.56 317 ALA A O 1
ATOM 2372 N N . PHE A 1 318 ? -3.792 -4.203 -9.433 1.00 94.62 318 PHE A N 1
ATOM 2373 C CA . PHE A 1 318 ? -2.941 -3.961 -8.271 1.00 94.62 318 PHE A CA 1
ATOM 2374 C C . PHE A 1 318 ? -2.509 -2.492 -8.176 1.00 94.62 318 PHE A C 1
ATOM 2376 O O . PHE A 1 318 ? -2.591 -1.912 -7.090 1.00 94.62 318 PHE A O 1
ATOM 2383 N N . LEU A 1 319 ? -2.167 -1.847 -9.298 1.00 94.75 319 LEU A N 1
ATOM 2384 C CA . LEU A 1 319 ? -1.901 -0.406 -9.338 1.00 94.75 319 LEU A CA 1
ATOM 2385 C C . LEU A 1 319 ? -3.087 0.404 -8.790 1.00 94.75 319 LEU A C 1
ATOM 2387 O O . LEU A 1 319 ? -2.884 1.317 -7.992 1.00 94.75 319 LEU A O 1
ATOM 2391 N N . MET A 1 320 ? -4.330 0.063 -9.146 1.00 94.38 320 MET A N 1
ATOM 2392 C CA . MET A 1 320 ? -5.508 0.763 -8.613 1.00 94.38 320 MET A CA 1
ATOM 2393 C C . MET A 1 320 ? -5.658 0.586 -7.093 1.00 94.38 320 MET A C 1
ATOM 2395 O O . MET A 1 320 ? -6.073 1.512 -6.387 1.00 94.38 320 MET A O 1
ATOM 2399 N N . VAL A 1 321 ? -5.314 -0.590 -6.558 1.00 93.44 321 VAL A N 1
ATOM 2400 C CA . VAL A 1 321 ? -5.290 -0.832 -5.104 1.00 93.44 321 VAL A CA 1
ATOM 2401 C C . VAL A 1 321 ? -4.217 0.027 -4.433 1.00 93.44 321 VAL A C 1
ATOM 2403 O O . VAL A 1 321 ? -4.503 0.679 -3.425 1.00 93.44 321 VAL A O 1
ATOM 2406 N N . VAL A 1 322 ? -3.016 0.078 -5.010 1.00 94.50 322 VAL A N 1
ATOM 2407 C CA . VAL A 1 322 ? -1.913 0.924 -4.538 1.00 94.50 322 VAL A CA 1
ATOM 2408 C C . VAL A 1 322 ? -2.305 2.400 -4.561 1.00 94.50 322 VAL A C 1
ATOM 2410 O O . VAL A 1 322 ? -2.207 3.073 -3.538 1.00 94.50 322 VAL A O 1
ATOM 2413 N N . ALA A 1 323 ? -2.848 2.890 -5.671 1.00 95.38 323 ALA A N 1
ATOM 2414 C CA . ALA A 1 323 ? -3.268 4.275 -5.833 1.00 95.38 323 ALA A CA 1
ATOM 2415 C C . ALA A 1 323 ? -4.355 4.687 -4.826 1.00 95.38 323 ALA A C 1
ATOM 2417 O O . ALA A 1 323 ? -4.313 5.780 -4.260 1.00 95.38 323 ALA A O 1
ATOM 2418 N N . ARG A 1 324 ? -5.314 3.799 -4.529 1.00 92.50 324 ARG A N 1
ATOM 2419 C CA . ARG A 1 324 ? -6.289 4.028 -3.449 1.00 92.50 324 ARG A CA 1
ATOM 2420 C C . ARG A 1 324 ? -5.617 4.128 -2.080 1.00 92.50 324 ARG A C 1
ATOM 2422 O O . ARG A 1 324 ? -6.043 4.963 -1.285 1.00 92.50 324 ARG A O 1
ATOM 2429 N N . SER A 1 325 ? -4.600 3.308 -1.818 1.00 91.75 325 SER A N 1
ATOM 2430 C CA . SER A 1 325 ? -3.801 3.364 -0.586 1.00 91.75 325 SER A CA 1
ATOM 2431 C C . SER A 1 325 ? -3.106 4.721 -0.455 1.00 91.75 325 SER A C 1
ATOM 2433 O O . SER A 1 325 ? -3.340 5.435 0.513 1.00 91.75 325 SER A O 1
ATOM 2435 N N . ILE A 1 326 ? -2.388 5.143 -1.502 1.00 93.81 326 ILE A N 1
ATOM 2436 C CA . ILE A 1 326 ? -1.693 6.439 -1.556 1.00 93.81 326 ILE A CA 1
ATOM 2437 C C . ILE A 1 326 ? -2.676 7.600 -1.356 1.00 93.81 326 ILE A C 1
ATOM 2439 O O . ILE A 1 326 ? -2.404 8.521 -0.596 1.00 93.81 326 ILE A O 1
ATOM 2443 N N . SER A 1 327 ? -3.860 7.555 -1.976 1.00 92.69 327 SER A N 1
ATOM 2444 C CA . SER A 1 327 ? -4.857 8.629 -1.833 1.00 92.69 327 SER A CA 1
ATOM 2445 C C . SER A 1 327 ? -5.405 8.801 -0.412 1.00 92.69 327 SER A C 1
ATOM 2447 O O . SER A 1 327 ? -5.963 9.851 -0.096 1.00 92.69 327 SER A O 1
ATOM 2449 N N . ARG A 1 328 ? -5.274 7.771 0.433 1.00 88.19 328 ARG A N 1
ATOM 2450 C CA . ARG A 1 328 ? -5.708 7.783 1.836 1.00 88.19 328 ARG A CA 1
ATOM 2451 C C . ARG A 1 328 ? -4.578 8.112 2.803 1.00 88.19 328 ARG A C 1
ATOM 2453 O O . ARG A 1 328 ? -4.865 8.338 3.971 1.00 88.19 328 ARG A O 1
ATOM 2460 N N . GLU A 1 329 ? -3.344 8.170 2.311 1.00 86.56 329 GLU A N 1
ATOM 2461 C CA . GLU A 1 329 ? -2.163 8.459 3.110 1.00 86.56 329 GLU A CA 1
ATOM 2462 C C . GLU A 1 329 ? -2.268 9.850 3.752 1.00 86.56 329 GLU A C 1
ATOM 2464 O O . GLU A 1 329 ? -2.497 10.860 3.062 1.00 86.56 329 GLU A O 1
ATOM 2469 N N . ARG A 1 330 ? -2.125 9.895 5.083 1.00 84.50 330 ARG A N 1
ATOM 2470 C CA . ARG A 1 330 ? -2.208 11.137 5.869 1.00 84.50 330 ARG A CA 1
ATOM 2471 C C . ARG A 1 330 ? -0.916 11.935 5.768 1.00 84.50 330 ARG A C 1
ATOM 2473 O O . ARG A 1 330 ? -0.958 13.165 5.707 1.00 84.50 330 ARG A O 1
ATOM 2480 N N . SER A 1 331 ? 0.225 11.247 5.721 1.00 87.56 331 SER A N 1
ATOM 2481 C CA . SER A 1 331 ? 1.531 11.888 5.594 1.00 87.56 331 SER A CA 1
ATOM 2482 C C . SER A 1 331 ? 1.671 12.550 4.223 1.00 87.56 331 SER A C 1
ATOM 2484 O O . SER A 1 331 ? 1.721 11.890 3.184 1.00 87.56 331 SER A O 1
ATOM 2486 N N . ARG A 1 332 ? 1.763 13.887 4.202 1.00 89.50 332 ARG A N 1
ATOM 2487 C CA . ARG A 1 332 ? 1.955 14.644 2.956 1.00 89.50 332 ARG A CA 1
ATOM 2488 C C . ARG A 1 332 ? 3.267 14.268 2.267 1.00 89.50 332 ARG A C 1
ATOM 2490 O O . ARG A 1 332 ? 3.279 14.164 1.042 1.00 89.50 332 ARG A O 1
ATOM 2497 N N . ALA A 1 333 ? 4.335 14.043 3.030 1.00 90.75 333 ALA A N 1
ATOM 2498 C CA . ALA A 1 333 ? 5.646 13.668 2.504 1.00 90.75 333 ALA A CA 1
ATOM 2499 C C . ALA A 1 333 ? 5.584 12.311 1.801 1.00 90.75 333 ALA A C 1
ATOM 2501 O O . ALA A 1 333 ? 6.001 12.181 0.650 1.00 90.75 333 ALA A O 1
ATOM 2502 N N . GLU A 1 334 ? 4.973 11.333 2.464 1.00 93.38 334 GLU A N 1
ATOM 2503 C CA . GLU A 1 334 ? 4.823 9.978 1.945 1.00 93.38 334 GLU A CA 1
ATOM 2504 C C . GLU A 1 334 ? 3.904 9.928 0.736 1.00 93.38 334 GLU A C 1
ATOM 2506 O O . GLU A 1 334 ? 4.282 9.405 -0.312 1.00 93.38 334 GLU A O 1
ATOM 2511 N N . ARG A 1 335 ? 2.748 10.592 0.815 1.00 94.12 335 ARG A N 1
ATOM 2512 C CA . ARG A 1 335 ? 1.834 10.707 -0.319 1.00 94.12 335 ARG A CA 1
ATOM 2513 C C . ARG A 1 335 ? 2.492 11.366 -1.529 1.00 94.12 335 ARG A C 1
ATOM 2515 O O . ARG A 1 335 ? 2.258 10.929 -2.654 1.00 94.12 335 ARG A O 1
ATOM 2522 N N . THR A 1 336 ? 3.310 12.399 -1.312 1.00 96.12 336 THR A N 1
ATOM 2523 C CA . THR A 1 336 ? 4.033 13.101 -2.386 1.00 96.12 336 THR A CA 1
ATOM 2524 C C . THR A 1 336 ? 5.053 12.181 -3.045 1.00 96.12 336 THR A C 1
ATOM 2526 O O . THR A 1 336 ? 5.027 12.027 -4.263 1.00 96.12 336 THR A O 1
ATOM 2529 N N . TRP A 1 337 ? 5.904 11.528 -2.250 1.00 97.44 337 TRP A N 1
ATOM 2530 C CA . TRP A 1 337 ? 6.942 10.637 -2.767 1.00 97.44 337 TRP A CA 1
ATOM 2531 C C . TRP A 1 337 ? 6.351 9.416 -3.483 1.00 97.44 337 TRP A C 1
ATOM 2533 O O . TRP A 1 337 ? 6.752 9.112 -4.602 1.00 97.44 337 TRP A O 1
ATOM 2543 N N . LEU A 1 338 ? 5.351 8.754 -2.889 1.00 97.31 338 LEU A N 1
ATOM 2544 C CA . LEU A 1 338 ? 4.694 7.587 -3.486 1.00 97.31 338 LEU A CA 1
ATOM 2545 C C . LEU A 1 338 ? 3.971 7.942 -4.790 1.00 97.31 338 LEU A C 1
ATOM 2547 O O . LEU A 1 338 ? 4.061 7.192 -5.759 1.00 97.31 338 LEU A O 1
ATOM 2551 N N . THR A 1 339 ? 3.285 9.090 -4.839 1.00 97.88 339 THR A N 1
ATOM 2552 C CA . THR A 1 339 ? 2.640 9.569 -6.074 1.00 97.88 339 THR A CA 1
ATOM 2553 C C . THR A 1 339 ? 3.681 9.822 -7.159 1.00 97.88 339 THR A C 1
ATOM 2555 O O . THR A 1 339 ? 3.533 9.309 -8.267 1.00 97.88 339 THR A O 1
ATOM 2558 N N . PHE A 1 340 ? 4.755 10.546 -6.830 1.00 98.38 340 PHE A N 1
ATOM 2559 C CA . PHE A 1 340 ? 5.852 10.809 -7.758 1.00 98.38 340 PHE A CA 1
ATOM 2560 C C . PHE A 1 340 ? 6.457 9.510 -8.294 1.00 98.38 340 PHE A C 1
ATOM 2562 O O . PHE A 1 340 ? 6.628 9.359 -9.499 1.00 98.38 340 PHE A O 1
ATOM 2569 N N . MET A 1 341 ? 6.719 8.544 -7.415 1.00 97.88 341 MET A N 1
ATOM 2570 C CA . MET A 1 341 ? 7.309 7.259 -7.775 1.00 97.88 341 MET A CA 1
ATOM 2571 C C . MET A 1 341 ? 6.420 6.389 -8.646 1.00 97.88 341 MET A C 1
ATOM 2573 O O . MET A 1 341 ? 6.915 5.811 -9.607 1.00 97.88 341 MET A O 1
ATOM 2577 N N . VAL A 1 342 ? 5.115 6.341 -8.387 1.00 97.62 342 VAL A N 1
ATOM 2578 C CA . VAL A 1 342 ? 4.185 5.618 -9.263 1.00 97.62 342 VAL A CA 1
ATOM 2579 C C . VAL A 1 342 ? 4.151 6.239 -10.661 1.00 97.62 342 VAL A C 1
ATOM 2581 O O . VAL A 1 342 ? 4.239 5.513 -11.650 1.00 97.62 342 VAL A O 1
ATOM 2584 N N . VAL A 1 343 ? 4.076 7.569 -10.761 1.00 98.06 343 VAL A N 1
ATOM 2585 C CA . VAL A 1 343 ? 4.064 8.256 -12.063 1.00 98.06 343 VAL A CA 1
ATOM 2586 C C . VAL A 1 343 ? 5.400 8.078 -12.791 1.00 98.06 343 VAL A C 1
ATOM 2588 O O . VAL A 1 343 ? 5.411 7.747 -13.975 1.00 98.06 343 VAL A O 1
ATOM 2591 N N . PHE A 1 344 ? 6.520 8.227 -12.078 1.00 97.38 344 PHE A N 1
ATOM 2592 C CA . PHE A 1 344 ? 7.860 8.020 -12.622 1.00 97.38 344 PHE A CA 1
ATOM 2593 C C . PHE A 1 344 ? 8.054 6.590 -13.128 1.00 97.38 344 PHE A C 1
ATOM 2595 O O . PHE A 1 344 ? 8.501 6.411 -14.255 1.00 97.38 344 PHE A O 1
ATOM 2602 N N . ALA A 1 345 ? 7.703 5.578 -12.331 1.00 95.38 345 ALA A N 1
ATOM 2603 C CA . ALA A 1 345 ? 7.914 4.179 -12.687 1.00 95.38 345 ALA A CA 1
ATOM 2604 C C . ALA A 1 345 ? 7.176 3.803 -13.974 1.00 95.38 345 ALA A C 1
ATOM 2606 O O . ALA A 1 345 ? 7.767 3.195 -14.865 1.00 95.38 345 ALA A O 1
ATOM 2607 N N . PHE A 1 346 ? 5.913 4.217 -14.103 1.00 94.94 346 PHE A N 1
ATOM 2608 C CA . PHE A 1 346 ? 5.119 3.958 -15.304 1.00 94.94 346 PHE A CA 1
ATOM 2609 C C . PHE A 1 346 ? 5.606 4.764 -16.508 1.00 94.94 346 PHE A C 1
ATOM 2611 O O . PHE A 1 346 ? 5.711 4.205 -17.597 1.00 94.94 346 PHE A O 1
ATOM 2618 N N . GLY A 1 347 ? 5.973 6.036 -16.325 1.00 94.69 347 GLY A N 1
ATOM 2619 C CA . GLY A 1 347 ? 6.612 6.816 -17.385 1.00 94.69 347 GLY A CA 1
ATOM 2620 C C . GLY A 1 347 ? 7.897 6.152 -17.874 1.00 94.69 347 GLY A C 1
ATOM 2621 O O . GLY A 1 347 ? 8.078 5.943 -19.069 1.00 94.69 347 GLY A O 1
ATOM 2622 N N . TYR A 1 348 ? 8.761 5.737 -16.951 1.00 92.12 348 TYR A N 1
ATOM 2623 C CA . TYR A 1 348 ? 10.049 5.143 -17.278 1.00 92.12 348 TYR A CA 1
ATOM 2624 C C . TYR A 1 348 ? 9.894 3.800 -18.010 1.00 92.12 348 TYR A C 1
ATOM 2626 O O . TYR A 1 348 ? 10.528 3.600 -19.052 1.00 92.12 348 TYR A O 1
ATOM 2634 N N . MET A 1 349 ? 8.954 2.956 -17.562 1.00 92.00 349 MET A N 1
ATOM 2635 C CA . MET A 1 349 ? 8.542 1.727 -18.255 1.00 92.00 349 MET A CA 1
ATOM 2636 C C . MET A 1 349 ? 8.028 1.965 -19.687 1.00 92.00 349 MET A C 1
ATOM 2638 O O . MET A 1 349 ? 7.966 1.021 -20.468 1.00 92.00 349 MET A O 1
ATOM 2642 N N . GLY A 1 350 ? 7.645 3.189 -20.063 1.00 89.56 350 GLY A N 1
ATOM 2643 C CA . GLY A 1 350 ? 7.268 3.525 -21.442 1.00 89.56 350 GLY A CA 1
ATOM 2644 C C . GLY A 1 350 ? 8.450 3.612 -22.414 1.00 89.56 350 GLY A C 1
ATOM 2645 O O . GLY A 1 350 ? 8.274 3.446 -23.617 1.00 89.56 350 GLY A O 1
ATOM 2646 N N . SER A 1 351 ? 9.664 3.848 -21.906 1.00 83.06 351 SER A N 1
ATOM 2647 C CA . SER A 1 351 ? 10.876 4.022 -22.731 1.00 83.06 351 SER A CA 1
ATOM 2648 C C . SER A 1 351 ? 11.863 2.863 -22.677 1.00 83.06 351 SER A C 1
ATOM 2650 O O . SER A 1 351 ? 12.672 2.708 -23.594 1.00 83.06 351 SER A O 1
ATOM 2652 N N . ASP A 1 352 ? 11.865 2.099 -21.589 1.00 76.00 352 ASP A N 1
ATOM 2653 C CA . ASP A 1 352 ? 12.762 0.964 -21.422 1.00 76.00 352 ASP A CA 1
ATOM 2654 C C . ASP A 1 352 ? 12.215 -0.015 -20.374 1.00 76.00 352 ASP A C 1
ATOM 2656 O O . ASP A 1 352 ? 11.193 0.268 -19.752 1.00 76.00 352 ASP A O 1
ATOM 2660 N N . LEU A 1 353 ? 12.922 -1.136 -20.167 1.00 73.62 353 LEU A N 1
ATOM 2661 C CA . LEU A 1 353 ? 12.673 -2.169 -19.148 1.00 73.62 353 LEU A CA 1
ATOM 2662 C C . LEU A 1 353 ? 11.523 -3.137 -19.451 1.00 73.62 353 LEU A C 1
ATOM 2664 O O . LEU A 1 353 ? 10.397 -2.962 -19.008 1.00 73.62 353 LEU A O 1
ATOM 2668 N N . SER A 1 354 ? 11.835 -4.216 -20.164 1.00 68.12 354 SER A N 1
ATOM 2669 C CA . SER A 1 354 ? 10.873 -5.199 -20.685 1.00 68.12 354 SER A CA 1
ATOM 2670 C C . SER A 1 354 ? 10.317 -6.207 -19.672 1.00 68.12 354 SER A C 1
ATOM 2672 O O . SER A 1 354 ? 9.302 -6.833 -19.959 1.00 68.12 354 SER A O 1
ATOM 2674 N N . ASP A 1 355 ? 10.944 -6.400 -18.511 1.00 79.56 355 ASP A N 1
ATOM 2675 C CA . ASP A 1 355 ? 10.525 -7.443 -17.567 1.00 79.56 355 ASP A CA 1
ATOM 2676 C C . ASP A 1 355 ? 10.612 -6.964 -16.109 1.00 79.56 355 ASP A C 1
ATOM 2678 O O . ASP A 1 355 ? 11.717 -6.832 -15.570 1.00 79.56 355 ASP A O 1
ATOM 2682 N N . PRO A 1 356 ? 9.462 -6.742 -15.442 1.00 78.12 356 PRO A N 1
ATOM 2683 C CA . PRO A 1 356 ? 9.428 -6.227 -14.081 1.00 78.12 356 PRO A CA 1
ATOM 2684 C C . PRO A 1 356 ? 9.910 -7.233 -13.026 1.00 78.12 356 PRO A C 1
ATOM 2686 O O . PRO A 1 356 ? 10.195 -6.813 -11.905 1.00 78.12 356 PRO A O 1
ATOM 2689 N N . LEU A 1 357 ? 10.019 -8.534 -13.333 1.00 76.88 357 LEU A N 1
ATOM 2690 C CA . LEU A 1 357 ? 10.589 -9.524 -12.407 1.00 76.88 357 LEU A CA 1
ATOM 2691 C C . LEU A 1 357 ? 12.086 -9.740 -12.600 1.00 76.88 357 LEU A C 1
ATOM 2693 O O . LEU A 1 357 ? 12.734 -10.348 -11.741 1.00 76.88 357 LEU A O 1
ATOM 2697 N N . ARG A 1 358 ? 12.637 -9.323 -13.742 1.00 67.44 358 ARG A N 1
ATOM 2698 C CA . ARG A 1 358 ? 13.996 -9.703 -14.102 1.00 67.44 358 ARG A CA 1
ATOM 2699 C C . ARG A 1 358 ? 14.989 -8.994 -13.202 1.00 67.44 358 ARG A C 1
ATOM 2701 O O . ARG A 1 358 ? 15.100 -7.765 -13.224 1.00 67.44 358 ARG A O 1
ATOM 2708 N N . PHE A 1 359 ? 15.763 -9.838 -12.522 1.00 60.94 359 PHE A N 1
ATOM 2709 C CA . PHE A 1 359 ? 16.942 -9.513 -11.737 1.00 60.94 359 PHE A CA 1
ATOM 2710 C C . PHE A 1 359 ? 16.680 -8.684 -10.458 1.00 60.94 359 PHE A C 1
ATOM 2712 O O . PHE A 1 359 ? 15.797 -7.829 -10.407 1.00 60.94 359 PHE A O 1
ATOM 2719 N N . VAL A 1 360 ? 17.507 -8.886 -9.424 1.00 60.03 360 VAL A N 1
ATOM 2720 C CA . VAL A 1 360 ? 17.562 -8.035 -8.215 1.00 60.03 360 VAL A CA 1
ATOM 2721 C C . VAL A 1 360 ? 18.245 -6.713 -8.563 1.00 60.03 360 VAL A C 1
ATOM 2723 O O . VAL A 1 360 ? 19.386 -6.447 -8.189 1.00 60.03 360 VAL A O 1
ATOM 2726 N N . ASN A 1 361 ? 17.557 -5.921 -9.377 1.00 71.00 361 ASN A N 1
ATOM 2727 C CA . ASN A 1 361 ? 18.104 -4.753 -10.053 1.00 71.00 361 ASN A CA 1
ATOM 2728 C C . ASN A 1 361 ? 17.305 -3.506 -9.684 1.00 71.00 361 ASN A C 1
ATOM 2730 O O . ASN A 1 361 ? 16.462 -3.500 -8.788 1.00 71.00 361 ASN A O 1
ATOM 2734 N N . THR A 1 362 ? 17.532 -2.441 -10.441 1.00 75.75 362 THR A N 1
ATOM 2735 C CA . THR A 1 362 ? 16.879 -1.144 -10.338 1.00 75.75 362 THR A CA 1
ATOM 2736 C C . THR A 1 362 ? 15.350 -1.192 -10.181 1.00 75.75 362 THR A C 1
ATOM 2738 O O . THR A 1 362 ? 14.808 -0.371 -9.443 1.00 75.75 362 THR A O 1
ATOM 2741 N N . HIS A 1 363 ? 14.649 -2.167 -10.788 1.00 85.06 363 HIS A N 1
ATOM 2742 C CA . HIS A 1 363 ? 13.196 -2.371 -10.621 1.00 85.06 363 HIS A CA 1
ATOM 2743 C C . HIS A 1 363 ? 12.759 -2.412 -9.159 1.00 85.06 363 HIS A C 1
ATOM 2745 O O . HIS A 1 363 ? 11.671 -1.956 -8.813 1.00 85.06 363 HIS A O 1
ATOM 2751 N N . TYR A 1 364 ? 13.614 -2.943 -8.289 1.00 89.56 364 TYR A N 1
ATOM 2752 C CA . TYR A 1 364 ? 13.306 -3.082 -6.880 1.00 89.56 364 TYR A CA 1
ATOM 2753 C C . TYR A 1 364 ? 13.213 -1.711 -6.214 1.00 89.56 364 TYR A C 1
ATOM 2755 O O . TYR A 1 364 ? 12.346 -1.529 -5.372 1.00 89.56 364 TYR A O 1
ATOM 2763 N N . LEU A 1 365 ? 14.039 -0.741 -6.622 1.00 90.56 365 LEU A N 1
ATOM 2764 C CA . LEU A 1 365 ? 14.032 0.612 -6.064 1.00 90.56 365 LEU A CA 1
ATOM 2765 C C . LEU A 1 365 ? 12.943 1.497 -6.666 1.00 90.56 365 LEU A C 1
ATOM 2767 O O . LEU A 1 365 ? 12.232 2.160 -5.917 1.00 90.56 365 LEU A O 1
ATOM 2771 N N . PHE A 1 366 ? 12.816 1.539 -7.996 1.00 91.75 366 PHE A N 1
ATOM 2772 C CA . PHE A 1 366 ? 11.919 2.511 -8.629 1.00 91.75 366 PHE A CA 1
ATOM 2773 C C . PHE A 1 366 ? 10.483 2.006 -8.805 1.00 91.75 366 PHE A C 1
ATOM 2775 O O . PHE A 1 366 ? 9.569 2.823 -8.815 1.00 91.75 366 PHE A O 1
ATOM 2782 N N . LEU A 1 367 ? 10.270 0.691 -8.943 1.00 93.31 367 LEU A N 1
ATOM 2783 C CA . LEU A 1 367 ? 8.943 0.107 -9.159 1.00 93.31 367 LEU A CA 1
ATOM 2784 C C . LEU A 1 367 ? 8.429 -0.586 -7.896 1.00 93.31 367 LEU A C 1
ATOM 2786 O O . LEU A 1 367 ? 7.418 -0.181 -7.335 1.00 93.31 367 LEU A O 1
ATOM 2790 N N . TRP A 1 368 ? 9.104 -1.630 -7.420 1.00 93.94 368 TRP A N 1
ATOM 2791 C CA . TRP A 1 368 ? 8.521 -2.498 -6.392 1.00 93.94 368 TRP A CA 1
ATOM 2792 C C . TRP A 1 368 ? 8.539 -1.903 -4.986 1.00 93.94 368 TRP A C 1
ATOM 2794 O O . TRP A 1 368 ? 7.546 -2.029 -4.271 1.00 93.94 368 TRP A O 1
ATOM 2804 N N . LEU A 1 369 ? 9.618 -1.220 -4.594 1.00 94.50 369 LEU A N 1
ATOM 2805 C CA . LEU A 1 369 ? 9.720 -0.534 -3.305 1.00 94.50 369 LEU A CA 1
ATOM 2806 C C . LEU A 1 369 ? 8.547 0.436 -3.070 1.00 94.50 369 LEU A C 1
ATOM 2808 O O . LEU A 1 369 ? 7.839 0.238 -2.082 1.00 94.50 369 LEU A O 1
ATOM 2812 N N . PRO A 1 370 ? 8.256 1.422 -3.945 1.00 95.25 370 PRO A N 1
ATOM 2813 C CA . PRO A 1 370 ? 7.134 2.335 -3.722 1.00 95.25 370 PRO A CA 1
ATOM 2814 C C . PRO A 1 370 ? 5.774 1.623 -3.739 1.00 95.25 370 PRO A C 1
ATOM 2816 O O . PRO A 1 370 ? 4.916 1.931 -2.909 1.00 95.25 370 PRO A O 1
ATOM 2819 N N . LEU A 1 371 ? 5.571 0.625 -4.610 1.00 95.06 371 LEU A N 1
ATOM 2820 C CA . LEU A 1 371 ? 4.319 -0.142 -4.640 1.00 95.06 371 LEU A CA 1
ATOM 2821 C C . LEU A 1 371 ? 4.089 -0.929 -3.335 1.00 95.06 371 LEU A C 1
ATOM 2823 O O . LEU A 1 371 ? 2.981 -0.925 -2.794 1.00 95.06 371 LEU A O 1
ATOM 2827 N N . PHE A 1 372 ? 5.123 -1.581 -2.797 1.00 94.31 372 PHE A N 1
ATOM 2828 C CA . PHE A 1 372 ? 5.034 -2.324 -1.537 1.00 94.31 372 PHE A CA 1
ATOM 2829 C C . PHE A 1 372 ? 4.976 -1.410 -0.314 1.00 94.31 372 PHE A C 1
ATOM 2831 O O . PHE A 1 372 ? 4.265 -1.735 0.640 1.00 94.31 372 PHE A O 1
ATOM 2838 N N . MET A 1 373 ? 5.654 -0.260 -0.330 1.00 91.81 373 MET A N 1
ATOM 2839 C CA . MET A 1 373 ? 5.548 0.734 0.741 1.00 91.81 373 MET A CA 1
ATOM 2840 C C . MET A 1 373 ? 4.109 1.231 0.865 1.00 91.81 373 MET A C 1
ATOM 2842 O O . MET A 1 373 ? 3.517 1.104 1.935 1.00 91.81 373 MET A O 1
ATOM 2846 N N . ALA A 1 374 ? 3.487 1.637 -0.246 1.00 90.56 374 ALA A N 1
ATOM 2847 C CA . ALA A 1 374 ? 2.097 2.090 -0.264 1.00 90.56 374 ALA A CA 1
ATOM 2848 C C . ALA A 1 374 ? 1.094 1.056 0.280 1.00 90.56 374 ALA A C 1
ATOM 2850 O O . ALA A 1 374 ? 0.040 1.422 0.802 1.00 90.56 374 ALA A O 1
ATOM 2851 N N . ARG A 1 375 ? 1.368 -0.250 0.151 1.00 86.31 375 ARG A N 1
ATOM 2852 C CA . ARG A 1 375 ? 0.511 -1.303 0.728 1.00 86.31 375 ARG A CA 1
ATOM 2853 C C . ARG A 1 375 ? 0.744 -1.508 2.223 1.00 86.31 375 ARG A C 1
ATOM 2855 O O . ARG A 1 375 ? -0.192 -1.887 2.927 1.00 86.31 375 ARG A O 1
ATOM 2862 N N . ASN A 1 376 ? 1.948 -1.232 2.712 1.00 75.12 376 ASN A N 1
ATOM 2863 C CA . ASN A 1 376 ? 2.322 -1.426 4.109 1.00 75.12 376 ASN A CA 1
ATOM 2864 C C . ASN A 1 376 ? 1.960 -0.240 5.022 1.00 75.12 376 ASN A C 1
ATOM 2866 O O . ASN A 1 376 ? 1.697 -0.471 6.204 1.00 75.12 376 ASN A O 1
ATOM 2870 N N . THR A 1 377 ? 1.847 0.983 4.495 1.00 56.97 377 THR A N 1
ATOM 2871 C CA . THR A 1 377 ? 1.514 2.189 5.284 1.00 56.97 377 THR A CA 1
ATOM 2872 C C . THR A 1 377 ? 0.127 2.140 5.924 1.00 56.97 377 THR A C 1
ATOM 2874 O O . THR A 1 377 ? -0.024 2.437 7.108 1.00 56.97 377 THR A O 1
ATOM 2877 N N . SER A 1 378 ? -0.863 1.590 5.212 1.00 43.88 378 SER A N 1
ATOM 2878 C CA . SER A 1 378 ? -2.246 1.436 5.707 1.00 43.88 378 SER A CA 1
ATOM 2879 C C . SER A 1 378 ? -2.418 0.501 6.920 1.00 43.88 378 SER A C 1
ATOM 2881 O O . SER A 1 378 ? -3.508 0.410 7.485 1.00 43.88 378 SER A O 1
ATOM 2883 N N . MET A 1 379 ? -1.364 -0.215 7.328 1.00 40.44 379 MET A N 1
ATOM 2884 C CA . MET A 1 379 ? -1.366 -1.070 8.521 1.00 40.44 379 MET A CA 1
ATOM 2885 C C . MET A 1 379 ? -0.577 -0.485 9.692 1.00 40.44 379 MET A C 1
ATOM 2887 O O . MET A 1 379 ? -0.838 -0.851 10.839 1.00 40.44 379 MET A O 1
ATOM 2891 N N . VAL A 1 380 ? 0.363 0.421 9.417 1.00 41.00 380 VAL A N 1
ATOM 2892 C CA . VAL A 1 380 ? 1.122 1.136 10.446 1.00 41.00 380 VAL A CA 1
ATOM 2893 C C . VAL A 1 380 ? 0.253 2.210 11.086 1.00 41.00 380 VAL A C 1
ATOM 2895 O O . VAL A 1 380 ? 0.350 2.373 12.292 1.00 41.00 380 VAL A O 1
ATOM 2898 N N . GLU A 1 381 ? -0.688 2.831 10.368 1.00 40.38 381 GLU A N 1
ATOM 2899 C CA . GLU A 1 381 ? -1.709 3.702 10.980 1.00 40.38 381 GLU A CA 1
ATOM 2900 C C . GLU A 1 381 ? -2.551 2.966 12.030 1.00 40.38 381 GLU A C 1
ATOM 2902 O O . GLU A 1 381 ? -2.803 3.513 13.097 1.00 40.38 381 GLU A O 1
ATOM 2907 N N . GLY A 1 382 ? -2.869 1.684 11.818 1.00 35.16 382 GLY A N 1
ATOM 2908 C CA . GLY A 1 382 ? -3.521 0.861 12.844 1.00 35.16 382 GLY A CA 1
ATOM 2909 C C . GLY A 1 382 ? -2.642 0.605 14.077 1.00 35.16 382 GLY A C 1
ATOM 2910 O O . GLY A 1 382 ? -3.163 0.348 15.162 1.00 35.16 382 GLY A O 1
ATOM 2911 N N . ARG A 1 383 ? -1.310 0.694 13.935 1.00 37.22 383 ARG A N 1
ATOM 2912 C CA . ARG A 1 383 ? -0.337 0.499 15.020 1.00 37.22 383 ARG A CA 1
ATOM 2913 C C . ARG A 1 383 ? 0.053 1.815 15.686 1.00 37.22 383 ARG A C 1
ATOM 2915 O O . ARG A 1 383 ? 0.108 1.811 16.904 1.00 37.22 383 ARG A O 1
ATOM 2922 N N . PHE A 1 384 ? 0.239 2.913 14.948 1.00 33.69 384 PHE A N 1
ATOM 2923 C CA . PHE A 1 384 ? 0.457 4.266 15.467 1.00 33.69 384 PHE A CA 1
ATOM 2924 C C . PHE A 1 384 ? -0.801 4.804 16.138 1.00 33.69 384 PHE A C 1
ATOM 2926 O O . PHE A 1 384 ? -0.665 5.352 17.212 1.00 33.69 384 PHE A O 1
ATOM 2933 N N . GLU A 1 385 ? -2.020 4.553 15.652 1.00 34.19 385 GLU A N 1
ATOM 2934 C CA . GLU A 1 385 ? -3.223 4.850 16.448 1.00 34.19 385 GLU A CA 1
ATOM 2935 C C . GLU A 1 385 ? -3.251 4.007 17.737 1.00 34.19 385 GLU A C 1
ATOM 2937 O O . GLU A 1 385 ? -3.629 4.520 18.784 1.00 34.19 385 GLU A O 1
ATOM 2942 N N . SER A 1 386 ? -2.743 2.763 17.717 1.00 31.22 386 SER A N 1
ATOM 2943 C CA . SER A 1 386 ? -2.592 1.934 18.930 1.00 31.22 386 SER A CA 1
ATOM 2944 C C . SER A 1 386 ? -1.415 2.334 19.834 1.00 31.22 386 SER A C 1
ATOM 2946 O O . SER A 1 386 ? -1.426 2.023 21.019 1.00 31.22 386 SER A O 1
ATOM 2948 N N . MET A 1 387 ? -0.386 2.992 19.291 1.00 30.33 387 MET A N 1
ATOM 2949 C CA . MET A 1 387 ? 0.855 3.341 19.990 1.00 30.33 387 MET A CA 1
ATOM 2950 C C . MET A 1 387 ? 0.805 4.780 20.490 1.00 30.33 387 MET A C 1
ATOM 2952 O O . MET A 1 387 ? 1.235 5.036 21.599 1.00 30.33 387 MET A O 1
ATOM 2956 N N . GLN A 1 388 ? 0.187 5.691 19.742 1.00 31.84 388 GLN A N 1
ATOM 2957 C CA . GLN A 1 388 ? -0.244 7.008 20.195 1.00 31.84 388 GLN A CA 1
ATOM 2958 C C . GLN A 1 388 ? -1.321 6.834 21.268 1.00 31.84 388 GLN A C 1
ATOM 2960 O O . GLN A 1 388 ? -1.163 7.433 22.308 1.00 31.84 388 GLN A O 1
ATOM 2965 N N . SER A 1 389 ? -2.264 5.887 21.139 1.00 34.75 389 SER A N 1
ATOM 2966 C CA . SER A 1 389 ? -3.142 5.438 22.245 1.00 34.75 389 SER A CA 1
ATOM 2967 C C . SER A 1 389 ? -2.403 4.893 23.479 1.00 34.75 389 SER A C 1
ATOM 2969 O O . SER A 1 389 ? -3.018 4.803 24.539 1.00 34.75 389 SER A O 1
ATOM 2971 N N . LYS A 1 390 ? -1.138 4.469 23.347 1.00 36.97 390 LYS A N 1
ATOM 2972 C CA . LYS A 1 390 ? -0.297 3.977 24.454 1.00 36.97 390 LYS A CA 1
ATOM 2973 C C . LYS A 1 390 ? 0.694 5.029 24.977 1.00 36.97 390 LYS A C 1
ATOM 2975 O O . LYS A 1 390 ? 1.103 4.929 26.125 1.00 36.97 390 LYS A O 1
ATOM 2980 N N . LEU A 1 391 ? 1.099 5.992 24.143 1.00 33.62 391 LEU A N 1
ATOM 2981 C CA . LEU A 1 391 ? 2.084 7.051 24.423 1.00 33.62 391 LEU A CA 1
ATOM 2982 C C . LEU A 1 391 ? 1.421 8.359 24.852 1.00 33.62 391 LEU A C 1
ATOM 2984 O O . LEU A 1 391 ? 1.949 9.058 25.711 1.00 33.62 391 LEU A O 1
ATOM 2988 N N . THR A 1 392 ? 0.229 8.658 24.335 1.00 33.78 392 THR A N 1
ATOM 2989 C CA . THR A 1 392 ? -0.760 9.348 25.151 1.00 33.78 392 THR A CA 1
ATOM 2990 C C . THR A 1 392 ? -1.170 8.315 26.190 1.00 33.78 392 THR A C 1
ATOM 2992 O O . THR A 1 392 ? -2.062 7.500 25.952 1.00 33.78 392 THR A O 1
ATOM 2995 N N . GLY A 1 393 ? -0.483 8.307 27.337 1.00 33.28 393 GLY A N 1
ATOM 2996 C CA . GLY A 1 393 ? -1.090 7.773 28.553 1.00 33.28 393 GLY A CA 1
ATOM 2997 C C . GLY A 1 393 ? -2.524 8.311 28.655 1.00 33.28 393 GLY A C 1
ATOM 2998 O O . GLY A 1 393 ? -2.796 9.371 28.076 1.00 33.28 393 GLY A O 1
ATOM 2999 N N . PRO A 1 394 ? -3.447 7.564 29.286 1.00 34.59 394 PRO A N 1
ATOM 3000 C CA . PRO A 1 394 ? -4.869 7.880 29.262 1.00 34.59 394 PRO A CA 1
ATOM 3001 C C . PRO A 1 394 ? -5.036 9.369 29.529 1.00 34.59 394 PRO A C 1
ATOM 3003 O O . PRO A 1 394 ? -4.627 9.857 30.582 1.00 34.59 394 PRO A O 1
ATOM 3006 N N . ALA A 1 395 ? -5.523 10.086 28.513 1.00 32.19 395 ALA A N 1
ATOM 3007 C CA . ALA A 1 395 ? -5.876 11.480 28.655 1.00 32.19 395 ALA A CA 1
ATOM 3008 C C . ALA A 1 395 ? -6.797 11.556 29.870 1.00 32.19 395 ALA A C 1
ATOM 3010 O O . ALA A 1 395 ? -7.861 10.946 29.845 1.00 32.19 395 ALA A O 1
ATOM 3011 N N . GLU A 1 396 ? -6.281 12.210 30.908 1.00 34.09 396 GLU A N 1
ATOM 3012 C CA . GLU A 1 396 ? -6.951 12.732 32.093 1.00 34.09 396 GLU A CA 1
ATOM 3013 C C . GLU A 1 396 ? -8.033 11.841 32.719 1.00 34.09 396 GLU A C 1
ATOM 3015 O O . GLU A 1 396 ? -9.101 11.590 32.164 1.00 34.09 396 GLU A O 1
ATOM 3020 N N . SER A 1 397 ? -7.746 11.425 33.954 1.00 46.50 397 SER A N 1
ATOM 3021 C CA . SER A 1 397 ? -8.685 10.862 34.922 1.00 46.50 397 SER A CA 1
ATOM 3022 C C . SER A 1 397 ? -10.145 11.267 34.685 1.00 46.50 397 SER A C 1
ATOM 3024 O O . SER A 1 397 ? -10.500 12.440 34.791 1.00 46.50 397 SER A O 1
ATOM 3026 N N . ARG A 1 398 ? -11.022 10.283 34.432 1.00 38.06 398 ARG A N 1
ATOM 3027 C CA . ARG A 1 398 ? -12.457 10.393 34.743 1.00 38.06 398 ARG A CA 1
ATOM 3028 C C . ARG A 1 398 ? -13.168 9.029 34.759 1.00 38.06 398 ARG A C 1
ATOM 3030 O O . ARG A 1 398 ? -13.330 8.382 33.729 1.00 38.06 398 ARG A O 1
ATOM 3037 N N . SER A 1 399 ? -13.608 8.709 35.982 1.00 45.47 399 SER A N 1
ATOM 3038 C CA . SER A 1 399 ? -14.480 7.646 36.513 1.00 45.47 399 SER A CA 1
ATOM 3039 C C . SER A 1 399 ? -13.987 6.191 36.459 1.00 45.47 399 SER A C 1
ATOM 3041 O O . SER A 1 399 ? -14.123 5.522 35.438 1.00 45.47 399 SER A O 1
ATOM 3043 N N . ASP A 1 400 ? -13.587 5.669 37.622 1.00 62.56 400 ASP A N 1
ATOM 3044 C CA . ASP A 1 400 ? -13.379 4.238 37.925 1.00 62.56 400 ASP A CA 1
ATOM 3045 C C . ASP A 1 400 ? -14.666 3.382 37.853 1.00 62.56 400 ASP A C 1
ATOM 3047 O O . ASP A 1 400 ? -14.667 2.210 38.227 1.00 62.56 400 ASP A O 1
ATOM 3051 N N . THR A 1 401 ? -15.786 3.947 37.392 1.00 83.50 401 THR A N 1
ATOM 3052 C CA . THR A 1 401 ? -17.096 3.292 37.371 1.00 83.50 401 THR A CA 1
ATOM 3053 C C . THR A 1 401 ? -17.628 3.109 35.950 1.00 83.50 401 THR A C 1
ATOM 3055 O O . THR A 1 401 ? -17.598 4.012 35.112 1.00 83.50 401 THR A O 1
ATOM 3058 N N . LEU A 1 402 ? -18.131 1.905 35.676 1.00 90.62 402 LEU A N 1
ATOM 3059 C CA . LEU A 1 402 ? -18.742 1.515 34.410 1.00 90.62 402 LEU A CA 1
ATOM 3060 C C . LEU A 1 402 ? -20.199 1.999 34.356 1.00 90.62 402 LEU A C 1
ATOM 3062 O O . LEU A 1 402 ? -21.012 1.484 35.125 1.00 90.62 402 LEU A O 1
ATOM 3066 N N . PRO A 1 403 ? -20.589 2.910 33.445 1.00 95.56 403 PRO A N 1
ATOM 3067 C CA . PRO A 1 403 ? -21.998 3.240 33.257 1.00 95.56 403 PRO A CA 1
ATOM 3068 C C . PRO A 1 403 ? -22.762 2.030 32.713 1.00 95.56 403 PRO A C 1
ATOM 3070 O O . PRO A 1 403 ? -22.389 1.444 31.687 1.00 95.56 403 PRO A O 1
ATOM 3073 N N . VAL A 1 404 ? -23.854 1.678 33.391 1.00 96.75 404 VAL A N 1
ATOM 3074 C CA . VAL A 1 404 ? -24.750 0.591 32.997 1.00 96.75 404 VAL A CA 1
ATOM 3075 C C . VAL A 1 404 ? -26.151 1.141 32.791 1.00 96.75 404 VAL A C 1
ATOM 3077 O O . VAL A 1 404 ? -26.755 1.658 33.721 1.00 96.75 404 VAL A O 1
ATOM 3080 N N . TYR A 1 405 ? -26.692 1.001 31.587 1.00 97.38 405 TYR A N 1
ATOM 3081 C CA . TYR A 1 405 ? -28.078 1.345 31.297 1.00 97.38 405 TYR A CA 1
ATOM 3082 C C . TYR A 1 405 ? -28.916 0.077 31.225 1.00 97.38 405 TYR A C 1
ATOM 3084 O O . TYR A 1 405 ? -28.712 -0.743 30.329 1.00 97.38 405 TYR A O 1
ATOM 3092 N N . PHE A 1 406 ? -29.863 -0.080 32.146 1.00 95.88 406 PHE A N 1
ATOM 3093 C CA . PHE A 1 406 ? -30.798 -1.202 32.110 1.00 95.88 406 PHE A CA 1
ATOM 3094 C C . PHE A 1 406 ? -32.172 -0.747 31.619 1.00 95.88 406 PHE A C 1
ATOM 3096 O O . PHE A 1 406 ? -32.705 0.268 32.076 1.00 95.88 406 PHE A O 1
ATOM 3103 N N . ILE A 1 407 ? -32.730 -1.480 30.658 1.00 94.25 407 ILE A N 1
ATOM 3104 C CA . ILE A 1 407 ? -34.024 -1.173 30.046 1.00 94.25 407 ILE A CA 1
ATOM 3105 C C . ILE A 1 407 ? -35.106 -1.969 30.767 1.00 94.25 407 ILE A C 1
ATOM 3107 O O . ILE A 1 407 ? -35.042 -3.192 30.831 1.00 94.25 407 ILE A O 1
ATOM 3111 N N . ASN A 1 408 ? -36.110 -1.269 31.292 1.00 93.38 408 ASN A N 1
ATOM 3112 C CA . ASN A 1 408 ? -37.184 -1.866 32.079 1.00 93.38 408 ASN A CA 1
ATOM 3113 C C . ASN A 1 408 ? -38.526 -1.176 31.790 1.00 93.38 408 ASN A C 1
ATOM 3115 O O . ASN A 1 408 ? -38.596 0.045 31.640 1.00 93.38 408 ASN A O 1
ATOM 3119 N N . MET A 1 409 ? -39.608 -1.954 31.734 1.00 86.38 409 MET A N 1
ATOM 3120 C CA . MET A 1 409 ? -40.973 -1.415 31.657 1.00 86.38 409 MET A CA 1
ATOM 3121 C C . MET A 1 409 ? -41.456 -0.965 33.040 1.00 86.38 409 MET A C 1
ATOM 3123 O O . MET A 1 409 ? -41.239 -1.675 34.016 1.00 86.38 409 MET A O 1
ATOM 3127 N N . ASP A 1 410 ? -42.203 0.139 33.130 1.00 85.81 410 ASP A N 1
ATOM 3128 C CA . ASP A 1 410 ? -42.690 0.666 34.421 1.00 85.81 410 ASP A CA 1
ATOM 3129 C C . ASP A 1 410 ? -43.546 -0.317 35.219 1.00 85.81 410 ASP A C 1
ATOM 3131 O O . ASP A 1 410 ? -43.403 -0.416 36.434 1.00 85.81 410 ASP A O 1
ATOM 3135 N N . ARG A 1 411 ? -44.369 -1.112 34.533 1.00 87.06 411 ARG A N 1
ATOM 3136 C CA . ARG A 1 411 ? -45.194 -2.154 35.162 1.00 87.06 411 ARG A CA 1
ATOM 3137 C C . ARG A 1 411 ? -44.412 -3.379 35.651 1.00 87.06 411 ARG A C 1
ATOM 3139 O O . ARG A 1 411 ? -44.975 -4.205 36.354 1.00 87.06 411 ARG A O 1
ATOM 3146 N N . ALA A 1 412 ? -43.158 -3.556 35.232 1.00 87.31 412 ALA A N 1
ATOM 3147 C CA . ALA A 1 412 ? -42.361 -4.744 35.532 1.00 87.31 412 ALA A CA 1
ATOM 3148 C C . ALA A 1 412 ? -41.497 -4.521 36.783 1.00 87.31 412 ALA A C 1
ATOM 3150 O O . ALA A 1 412 ? -40.265 -4.515 36.710 1.00 87.31 412 ALA A O 1
ATOM 3151 N N . THR A 1 413 ? -42.155 -4.312 37.926 1.00 89.69 413 THR A N 1
ATOM 3152 C CA . THR A 1 413 ? -41.515 -3.999 39.214 1.00 89.69 413 THR A CA 1
ATOM 3153 C C . THR A 1 413 ? -40.631 -5.132 39.726 1.00 89.69 413 THR A C 1
ATOM 3155 O O . THR A 1 413 ? -39.534 -4.868 40.209 1.00 89.69 413 THR A O 1
ATOM 3158 N N . ASP A 1 414 ? -41.042 -6.388 39.544 1.00 88.06 414 ASP A N 1
ATOM 3159 C CA . ASP A 1 414 ? -40.278 -7.544 40.034 1.00 88.06 414 ASP A CA 1
ATOM 3160 C C . ASP A 1 414 ? -38.983 -7.749 39.233 1.00 88.06 414 ASP A C 1
ATOM 3162 O O . ASP A 1 414 ? -37.912 -7.964 39.801 1.00 88.06 414 ASP A O 1
ATOM 3166 N N . ARG A 1 415 ? -39.052 -7.590 37.901 1.00 88.12 415 ARG A N 1
ATOM 3167 C CA . ARG A 1 415 ? -37.872 -7.612 37.012 1.00 88.12 415 ARG A CA 1
ATOM 3168 C C . ARG A 1 415 ? -36.924 -6.459 37.325 1.00 88.12 415 ARG A C 1
ATOM 3170 O O . ARG A 1 415 ? -35.711 -6.641 37.339 1.00 88.12 415 ARG A O 1
ATOM 3177 N N . ARG A 1 416 ? -37.481 -5.282 37.631 1.00 91.88 416 ARG A N 1
ATOM 3178 C CA . ARG A 1 416 ? -36.710 -4.113 38.061 1.00 91.88 416 ARG A CA 1
ATOM 3179 C C . ARG A 1 416 ? -35.939 -4.397 39.351 1.00 91.88 416 ARG A C 1
ATOM 3181 O O . ARG A 1 416 ? -34.734 -4.178 39.376 1.00 91.88 416 ARG A O 1
ATOM 3188 N N . ALA A 1 417 ? -36.610 -4.906 40.383 1.00 90.06 417 ALA A N 1
ATOM 3189 C CA . ALA A 1 417 ? -35.963 -5.239 41.649 1.00 90.06 417 ALA A CA 1
ATOM 3190 C C . ALA A 1 417 ? -34.852 -6.286 41.454 1.00 90.06 417 ALA A C 1
ATOM 3192 O O . ALA A 1 417 ? -33.759 -6.140 41.998 1.00 90.06 417 ALA A O 1
ATOM 3193 N N . HIS A 1 418 ? -35.099 -7.296 40.610 1.00 90.19 418 HIS A N 1
ATOM 3194 C CA . HIS A 1 418 ? -34.112 -8.322 40.275 1.00 90.19 418 HIS A CA 1
ATOM 3195 C C . HIS A 1 418 ? -32.840 -7.743 39.633 1.00 90.19 418 HIS A C 1
ATOM 3197 O O . HIS A 1 418 ? -31.731 -8.031 40.090 1.00 90.19 418 HIS A O 1
ATOM 3203 N N . ILE A 1 419 ? -32.979 -6.919 38.587 1.00 92.94 419 ILE A N 1
ATOM 3204 C CA . ILE A 1 419 ? -31.816 -6.346 37.897 1.00 92.94 419 ILE A CA 1
ATOM 3205 C C . ILE A 1 419 ? -31.111 -5.280 38.748 1.00 92.94 419 ILE A C 1
ATOM 3207 O O . ILE A 1 419 ? -29.884 -5.219 38.736 1.00 92.94 419 ILE A O 1
ATOM 3211 N N . GLU A 1 420 ? -31.845 -4.483 39.534 1.00 93.56 420 GLU A N 1
ATOM 3212 C CA . GLU A 1 420 ? -31.262 -3.505 40.468 1.00 93.56 420 GLU A CA 1
ATOM 3213 C C . GLU A 1 420 ? -30.415 -4.202 41.542 1.00 93.56 420 GLU A C 1
ATOM 3215 O O . GLU A 1 420 ? -29.300 -3.760 41.819 1.00 93.56 420 GLU A O 1
ATOM 3220 N N . GLN A 1 421 ? -30.880 -5.340 42.068 1.00 91.56 421 GLN A N 1
ATOM 3221 C CA . GLN A 1 421 ? -30.096 -6.170 42.983 1.00 91.56 421 GLN A CA 1
ATOM 3222 C C . GLN A 1 421 ? -28.838 -6.742 42.308 1.00 91.56 421 GLN A C 1
ATOM 3224 O O . GLN A 1 421 ? -27.762 -6.736 42.897 1.00 91.56 421 GLN A O 1
ATOM 3229 N N . ALA A 1 422 ? -28.929 -7.218 41.063 1.00 90.75 422 ALA A N 1
ATOM 3230 C CA . ALA A 1 422 ? -27.764 -7.738 40.336 1.00 90.75 422 ALA A CA 1
ATOM 3231 C C . ALA A 1 422 ? -26.734 -6.643 39.974 1.00 90.75 422 ALA A C 1
ATOM 3233 O O . ALA A 1 422 ? -25.543 -6.922 39.799 1.00 90.75 422 ALA A O 1
ATOM 3234 N N . LEU A 1 423 ? -27.185 -5.393 39.847 1.00 93.06 4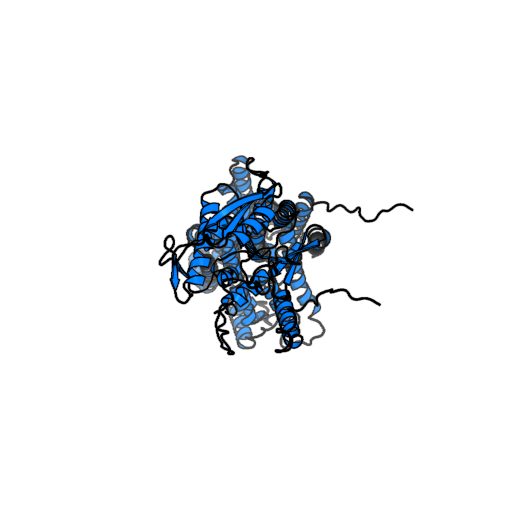23 LEU A N 1
ATOM 3235 C CA . LEU A 1 423 ? -26.359 -4.232 39.517 1.00 93.06 423 LEU A CA 1
ATOM 3236 C C . LEU A 1 423 ? -25.797 -3.499 40.741 1.00 93.06 423 LEU A C 1
ATOM 3238 O O . LEU A 1 423 ? -24.951 -2.626 40.560 1.00 93.06 423 LEU A O 1
ATOM 3242 N N . SER A 1 424 ? -26.176 -3.870 41.969 1.00 89.94 424 SER A N 1
ATOM 3243 C CA . SER A 1 424 ? -25.673 -3.251 43.208 1.00 89.94 424 SER A CA 1
ATOM 3244 C C . SER A 1 424 ? -24.230 -3.649 43.571 1.00 89.94 424 SER A C 1
ATOM 3246 O O . SER A 1 424 ? -23.802 -3.483 44.713 1.00 89.94 424 SER A O 1
ATOM 3248 N N . GLN A 1 425 ? -23.481 -4.211 42.622 1.00 89.00 425 GLN A N 1
ATOM 3249 C CA . GLN A 1 425 ? -22.089 -4.629 42.785 1.00 89.00 425 GLN A CA 1
ATOM 3250 C C . GLN A 1 425 ? -21.109 -3.446 42.583 1.00 89.00 425 GLN A C 1
ATOM 3252 O O . GLN A 1 425 ? -21.402 -2.534 41.801 1.00 89.00 425 GLN A O 1
ATOM 3257 N N . PRO A 1 426 ? -19.936 -3.436 43.253 1.00 85.75 426 PRO A N 1
ATOM 3258 C CA . PRO A 1 426 ? -18.960 -2.348 43.149 1.00 85.75 426 PRO A CA 1
ATOM 3259 C C . PRO A 1 426 ? -18.463 -2.097 41.717 1.00 85.75 426 PRO A C 1
ATOM 3261 O O . PRO A 1 426 ? -18.336 -3.018 40.912 1.00 85.75 426 PRO A O 1
ATOM 3264 N N . GLY A 1 427 ? -18.133 -0.841 41.405 1.00 87.44 427 GLY A N 1
ATOM 3265 C CA . GLY A 1 427 ? -17.572 -0.451 40.104 1.00 87.44 427 GLY A CA 1
ATOM 3266 C C . GLY A 1 427 ? -18.601 -0.290 38.979 1.00 87.44 427 GLY A C 1
ATOM 3267 O O . GLY A 1 427 ? -18.221 0.068 37.864 1.00 87.44 427 GLY A O 1
ATOM 3268 N N . LEU A 1 428 ? -19.892 -0.500 39.249 1.00 92.12 428 LEU A N 1
ATOM 3269 C CA . LEU A 1 428 ? -20.981 -0.197 38.320 1.00 92.12 428 LEU A CA 1
ATOM 3270 C C . LEU A 1 428 ? -21.673 1.119 38.687 1.00 92.12 428 LEU A C 1
ATOM 3272 O O . LEU A 1 428 ? -21.838 1.450 39.857 1.00 92.12 428 LEU A O 1
ATOM 3276 N N . LEU A 1 429 ? -22.119 1.847 37.667 1.00 93.12 429 LEU A N 1
ATOM 3277 C CA . LEU A 1 429 ? -22.953 3.038 37.786 1.00 93.12 429 LEU A CA 1
ATOM 3278 C C . LEU A 1 429 ? -24.280 2.782 37.051 1.00 93.12 429 LEU A C 1
ATOM 3280 O O . LEU A 1 429 ? -24.413 3.151 35.878 1.00 93.12 429 LEU A O 1
ATOM 3284 N N . PRO A 1 430 ? -25.234 2.077 37.688 1.00 94.25 430 PRO A N 1
ATOM 3285 C CA . PRO A 1 430 ? -26.494 1.722 37.055 1.00 94.25 430 PRO A CA 1
ATOM 3286 C C . PRO A 1 430 ? -27.424 2.929 36.910 1.00 94.25 430 PRO A C 1
ATOM 3288 O O . PRO A 1 430 ? -27.614 3.713 37.836 1.00 94.25 430 PRO A O 1
ATOM 3291 N N . ALA A 1 431 ? -28.050 3.043 35.744 1.00 95.00 431 ALA A N 1
ATOM 3292 C CA . ALA A 1 431 ? -29.065 4.031 35.427 1.00 95.00 431 ALA A CA 1
ATOM 3293 C C . ALA A 1 431 ? -30.225 3.358 34.686 1.00 95.00 431 ALA A C 1
ATOM 3295 O O . ALA A 1 431 ? -30.039 2.650 33.692 1.00 95.00 431 ALA A O 1
ATOM 3296 N N . ARG A 1 432 ? -31.444 3.591 35.173 1.00 95.44 432 ARG A N 1
ATOM 3297 C CA . ARG A 1 432 ? -32.660 3.036 34.578 1.00 95.44 432 ARG A CA 1
ATOM 3298 C C . ARG A 1 432 ? -33.026 3.792 33.306 1.00 95.44 432 ARG A C 1
ATOM 3300 O O . ARG A 1 432 ? -33.104 5.018 33.315 1.00 95.44 432 ARG A O 1
ATOM 3307 N N . ILE A 1 433 ? -33.345 3.053 32.249 1.00 93.94 433 ILE A N 1
ATOM 3308 C CA . ILE A 1 433 ? -34.005 3.573 31.051 1.00 93.94 433 ILE A CA 1
ATOM 3309 C C . ILE A 1 433 ? -35.429 3.020 31.029 1.00 93.94 433 ILE A C 1
ATOM 3311 O O . ILE A 1 433 ? -35.641 1.824 30.816 1.00 93.94 433 ILE A O 1
ATOM 3315 N N . ALA A 1 434 ? -36.407 3.895 31.272 1.00 89.50 434 ALA A N 1
ATOM 3316 C CA . ALA A 1 434 ? -37.815 3.533 31.154 1.00 89.50 434 ALA A CA 1
ATOM 3317 C C . ALA A 1 434 ? -38.135 3.132 29.705 1.00 89.50 434 ALA A C 1
ATOM 3319 O O . ALA A 1 434 ? -37.655 3.751 28.747 1.00 89.50 434 ALA A O 1
ATOM 3320 N N . SER A 1 435 ? -38.920 2.067 29.539 1.00 83.69 435 SER A N 1
ATOM 3321 C CA . SER A 1 435 ? -39.302 1.603 28.209 1.00 83.69 435 SER A CA 1
ATOM 3322 C C . SER A 1 435 ? -40.120 2.671 27.473 1.00 83.69 435 SER A C 1
ATOM 3324 O O . SER A 1 435 ? -41.069 3.226 28.022 1.00 83.69 435 SER A O 1
ATOM 3326 N N . VAL A 1 436 ? -39.748 2.977 26.228 1.00 81.19 436 VAL A N 1
ATOM 3327 C CA . VAL A 1 436 ? -40.451 3.975 25.415 1.00 81.19 436 VAL A CA 1
ATOM 3328 C C . VAL A 1 436 ? -41.724 3.333 24.887 1.00 81.19 436 VAL A C 1
ATOM 3330 O O . VAL A 1 436 ? -41.658 2.271 24.280 1.00 81.19 436 VAL A O 1
ATOM 3333 N N . THR A 1 437 ? -42.878 3.968 25.085 1.00 76.50 437 THR A N 1
ATOM 3334 C CA . THR A 1 437 ? -44.162 3.427 24.621 1.00 76.50 437 THR A CA 1
ATOM 3335 C C . THR A 1 437 ? -44.540 4.037 23.274 1.00 76.50 437 THR A C 1
ATOM 3337 O O . THR A 1 437 ? -44.672 5.250 23.175 1.00 76.50 437 THR A O 1
ATOM 3340 N N . CYS A 1 438 ? -44.745 3.195 22.256 1.00 66.19 438 CYS A N 1
ATOM 3341 C CA . CYS A 1 438 ? -45.337 3.558 20.958 1.00 66.19 438 CYS A CA 1
ATOM 3342 C C . CYS A 1 438 ? -44.703 4.782 20.247 1.00 66.19 438 CYS A C 1
ATOM 3344 O O . CYS A 1 438 ? -45.393 5.768 19.992 1.00 66.19 438 CYS A O 1
ATOM 3346 N N . PRO A 1 439 ? -43.402 4.744 19.906 1.00 70.25 439 PRO A N 1
ATOM 3347 C CA . PRO A 1 439 ? -42.753 5.859 19.223 1.00 70.25 439 PRO A CA 1
ATOM 3348 C C . PRO A 1 439 ? -43.111 5.895 17.725 1.00 70.25 439 PRO A C 1
ATOM 3350 O O . PRO A 1 439 ? -42.781 4.957 16.996 1.00 70.25 439 PRO A O 1
ATOM 3353 N N . ASP A 1 440 ? -43.711 6.994 17.256 1.00 66.50 440 ASP A N 1
ATOM 3354 C CA . ASP A 1 440 ? -43.831 7.291 15.815 1.00 66.50 440 ASP A CA 1
ATOM 3355 C C . ASP A 1 440 ? -42.473 7.727 15.225 1.00 66.50 440 ASP A C 1
ATOM 3357 O O . ASP A 1 440 ? -42.078 7.312 14.131 1.00 66.50 440 ASP A O 1
ATOM 3361 N N . ASP A 1 441 ? -41.722 8.518 15.998 1.00 77.88 441 ASP A N 1
ATOM 3362 C CA . ASP A 1 441 ? -40.351 8.954 15.737 1.00 77.88 441 ASP A CA 1
ATOM 3363 C C . ASP A 1 441 ? -39.589 9.085 17.064 1.00 77.88 441 ASP A C 1
ATOM 3365 O O . ASP A 1 441 ? -40.157 9.467 18.089 1.00 77.88 441 ASP A O 1
ATOM 3369 N N . ILE A 1 442 ? -38.289 8.789 17.054 1.00 83.31 442 ILE A N 1
ATOM 3370 C CA . ILE A 1 442 ? -37.383 9.142 18.149 1.00 83.31 442 ILE A CA 1
ATOM 3371 C C . ILE A 1 442 ? -36.154 9.865 17.606 1.00 83.31 442 ILE A C 1
ATOM 3373 O O . ILE A 1 442 ? -35.170 9.264 17.172 1.00 83.31 442 ILE A O 1
ATOM 3377 N N . ALA A 1 443 ? -36.207 11.195 17.677 1.00 80.50 443 ALA A N 1
ATOM 3378 C CA . ALA A 1 443 ? -35.122 12.086 17.291 1.00 80.50 443 ALA A CA 1
ATOM 3379 C C . ALA A 1 443 ? -34.641 11.872 15.843 1.00 80.50 443 ALA A C 1
ATOM 3381 O O . ALA A 1 443 ? -33.441 11.715 15.578 1.00 80.50 443 ALA A O 1
ATOM 3382 N N . GLY A 1 444 ? -35.607 11.883 14.922 1.00 83.31 444 GLY A N 1
ATOM 3383 C CA . GLY A 1 444 ? -35.409 11.711 13.486 1.00 83.31 444 GLY A CA 1
ATOM 3384 C C . GLY A 1 444 ? -35.264 10.252 13.053 1.00 83.31 444 GLY A C 1
ATOM 3385 O O . GLY A 1 444 ? -34.827 9.989 11.931 1.00 83.31 444 GLY A O 1
ATOM 3386 N N . ILE A 1 445 ? -35.561 9.300 13.939 1.00 88.06 445 ILE A N 1
ATOM 3387 C CA . ILE A 1 445 ? -35.578 7.868 13.654 1.00 88.06 445 ILE A CA 1
ATOM 3388 C C . ILE A 1 445 ? -37.026 7.380 13.635 1.00 88.06 445 ILE A C 1
ATOM 3390 O O . ILE A 1 445 ? -37.645 7.219 14.686 1.00 88.06 445 ILE A O 1
ATOM 3394 N N . SER A 1 446 ? -37.516 7.059 12.438 1.00 89.00 446 SER A N 1
ATOM 3395 C CA . SER A 1 446 ? -38.829 6.450 12.226 1.00 89.00 446 SER A CA 1
ATOM 3396 C C . SER A 1 446 ? -38.735 4.931 12.104 1.00 89.00 446 SER A C 1
ATOM 3398 O O . SER A 1 446 ? -37.722 4.381 11.661 1.00 89.00 446 SER A O 1
ATOM 3400 N N . PHE A 1 447 ? -39.806 4.230 12.463 1.00 88.25 447 PHE A N 1
ATOM 3401 C CA . PHE A 1 447 ? -39.872 2.771 12.408 1.00 88.25 447 PHE A CA 1
ATOM 3402 C C . PHE A 1 447 ? -40.833 2.312 11.309 1.00 88.25 447 PHE A C 1
ATOM 3404 O O . PHE A 1 447 ? -41.987 2.722 11.259 1.00 88.25 447 PHE A O 1
ATOM 3411 N N . ALA A 1 448 ? -40.369 1.435 10.418 1.00 84.56 448 ALA A N 1
ATOM 3412 C CA . ALA A 1 448 ? -41.178 0.871 9.341 1.00 84.56 448 ALA A CA 1
ATOM 3413 C C . ALA A 1 448 ? -41.037 -0.652 9.307 1.00 84.56 448 ALA A C 1
ATOM 3415 O O . ALA A 1 448 ? -39.946 -1.184 9.461 1.00 84.56 448 ALA A O 1
ATOM 3416 N N . LYS A 1 449 ? -42.119 -1.389 9.036 1.00 84.50 449 LYS A N 1
ATOM 3417 C CA . LYS A 1 449 ? -42.094 -2.868 8.914 1.00 84.50 449 LYS A CA 1
ATOM 3418 C C . LYS A 1 449 ? -41.597 -3.616 10.170 1.00 84.50 449 LYS A C 1
ATOM 3420 O O . LYS A 1 449 ? -41.255 -4.795 10.067 1.00 84.50 449 LYS A O 1
ATOM 3425 N N . VAL A 1 450 ? -41.612 -2.959 11.326 1.00 83.69 450 VAL A N 1
ATOM 3426 C CA . VAL A 1 450 ? -41.410 -3.539 12.661 1.00 83.69 450 VAL A CA 1
ATOM 3427 C C . VAL A 1 450 ? -42.695 -3.371 13.470 1.00 83.69 450 VAL A C 1
ATOM 3429 O O . VAL A 1 450 ? -43.474 -2.454 13.207 1.00 83.69 450 VAL A O 1
ATOM 3432 N N . SER A 1 451 ? -42.961 -4.277 14.406 1.00 86.38 451 SER A N 1
ATOM 3433 C CA . SER A 1 451 ? -44.118 -4.163 15.300 1.00 86.38 451 SER A CA 1
ATOM 3434 C C . SER A 1 451 ? -43.962 -2.991 16.274 1.00 86.38 451 SER A C 1
ATOM 3436 O O . SER A 1 451 ? -42.849 -2.549 16.554 1.00 86.38 451 SER A O 1
ATOM 3438 N N . THR A 1 452 ? -45.070 -2.512 16.841 1.00 84.81 452 THR A N 1
ATOM 3439 C CA . THR A 1 452 ? -45.057 -1.450 17.864 1.00 84.81 452 THR A CA 1
ATOM 3440 C C . THR A 1 452 ? -44.215 -1.831 19.082 1.00 84.81 452 THR A C 1
ATOM 3442 O O . THR A 1 452 ? -43.499 -0.989 19.620 1.00 84.81 452 THR A O 1
ATOM 3445 N N . ALA A 1 453 ? -44.236 -3.106 19.483 1.00 84.25 453 ALA A N 1
ATOM 3446 C CA . ALA A 1 453 ? -43.402 -3.632 20.563 1.00 84.25 453 ALA A CA 1
ATOM 3447 C C . ALA A 1 453 ? -41.904 -3.617 20.203 1.00 84.25 453 ALA A C 1
ATOM 3449 O O . ALA A 1 453 ? -41.084 -3.183 21.008 1.00 84.25 453 ALA A O 1
ATOM 3450 N N . GLU A 1 454 ? -41.540 -4.027 18.984 1.00 88.12 454 GLU A N 1
ATOM 3451 C CA . GLU A 1 454 ? -40.152 -3.973 18.500 1.00 88.12 454 GLU A CA 1
ATOM 3452 C C . GLU A 1 454 ? -39.653 -2.531 18.339 1.00 88.12 454 GLU A C 1
ATOM 3454 O O . GLU A 1 454 ? -38.506 -2.249 18.673 1.00 88.12 454 GLU A O 1
ATOM 3459 N N . ALA A 1 455 ? -40.504 -1.614 17.867 1.00 88.94 455 ALA A N 1
ATOM 3460 C CA . ALA A 1 455 ? -40.196 -0.187 17.769 1.00 88.94 455 ALA A CA 1
ATOM 3461 C C . ALA A 1 455 ? -39.977 0.438 19.156 1.00 88.94 455 ALA A C 1
ATOM 3463 O O . ALA A 1 455 ? -38.997 1.147 19.365 1.00 88.94 455 ALA A O 1
ATOM 3464 N N . SER A 1 456 ? -40.844 0.107 20.117 1.00 87.31 456 SER A N 1
ATOM 3465 C CA . SER A 1 456 ? -40.742 0.525 21.523 1.00 87.31 456 SER A CA 1
ATOM 3466 C C . SER A 1 456 ? -39.435 0.041 22.161 1.00 87.31 456 SER A C 1
ATOM 3468 O O . SER A 1 456 ? -38.681 0.830 22.728 1.00 87.31 456 SER A O 1
ATOM 3470 N N . CYS A 1 457 ? -39.108 -1.244 21.978 1.00 89.75 457 CYS A N 1
ATOM 3471 C CA . CYS A 1 457 ? -37.839 -1.824 22.414 1.00 89.75 457 CYS A CA 1
ATOM 3472 C C . CYS A 1 457 ? -36.645 -1.105 21.765 1.00 89.75 457 CYS A C 1
ATOM 3474 O O . CYS A 1 457 ? -35.760 -0.622 22.470 1.00 89.75 457 CYS A O 1
ATOM 3476 N N . TYR A 1 458 ? -36.641 -0.950 20.436 1.00 92.88 458 TYR A N 1
ATOM 3477 C CA . TYR A 1 458 ? -35.567 -0.260 19.718 1.00 92.88 458 TYR A CA 1
ATOM 3478 C C . TYR A 1 458 ? -35.380 1.170 20.251 1.00 92.88 458 TYR A C 1
ATOM 3480 O O . TYR A 1 458 ? -34.258 1.571 20.570 1.00 92.88 458 TYR A O 1
ATOM 3488 N N . ALA A 1 459 ? -36.461 1.934 20.400 1.00 91.88 459 ALA A N 1
ATOM 3489 C CA . ALA A 1 459 ? -36.404 3.297 20.912 1.00 91.88 459 ALA A CA 1
ATOM 3490 C C . ALA A 1 459 ? -35.782 3.376 22.313 1.00 91.88 459 ALA A C 1
ATOM 3492 O O . ALA A 1 459 ? -34.969 4.265 22.553 1.00 91.88 459 ALA A O 1
ATOM 3493 N N . SER A 1 460 ? -36.045 2.416 23.203 1.00 93.06 460 SER A N 1
ATOM 3494 C CA . SER A 1 460 ? -35.359 2.341 24.500 1.00 93.06 460 SER A CA 1
ATOM 3495 C C . SER A 1 460 ? -33.844 2.150 24.382 1.00 93.06 460 SER A C 1
ATOM 3497 O O . SER A 1 460 ? -33.093 2.809 25.102 1.00 93.06 460 SER A O 1
ATOM 3499 N N . HIS A 1 461 ? -33.367 1.322 23.447 1.00 95.19 461 HIS A N 1
ATOM 3500 C CA . HIS A 1 461 ? -31.927 1.198 23.187 1.00 95.19 461 HIS A CA 1
ATOM 3501 C C . HIS A 1 461 ? -31.332 2.496 22.626 1.00 95.19 461 HIS A C 1
ATOM 3503 O O . HIS A 1 461 ? -30.243 2.892 23.039 1.00 95.19 461 HIS A O 1
ATOM 3509 N N . ILE A 1 462 ? -32.053 3.200 21.745 1.00 94.25 462 ILE A N 1
ATOM 3510 C CA . ILE A 1 462 ? -31.638 4.527 21.260 1.00 94.25 462 ILE A CA 1
ATOM 3511 C C . ILE A 1 462 ? -31.536 5.514 22.425 1.00 94.25 462 ILE A C 1
ATOM 3513 O O . ILE A 1 462 ? -30.546 6.238 22.513 1.00 94.25 462 ILE A O 1
ATOM 3517 N N . THR A 1 463 ? -32.501 5.526 23.346 1.00 93.75 463 THR A N 1
ATOM 3518 C CA . THR A 1 463 ? -32.449 6.367 24.550 1.00 93.75 463 THR A CA 1
ATOM 3519 C C . THR A 1 463 ? -31.211 6.058 25.393 1.00 93.75 463 THR A C 1
ATOM 3521 O O . THR A 1 463 ? -30.500 6.984 25.781 1.00 93.75 463 THR A O 1
ATOM 3524 N N . ALA A 1 464 ? -30.876 4.778 25.594 1.00 95.38 464 ALA A N 1
ATOM 3525 C CA . ALA A 1 464 ? -29.651 4.375 26.291 1.00 95.38 464 ALA A CA 1
ATOM 3526 C C . ALA A 1 464 ? -28.376 4.863 25.571 1.00 95.38 464 ALA A C 1
ATOM 3528 O O . ALA A 1 464 ? -27.455 5.391 26.196 1.00 95.38 464 ALA A O 1
ATOM 3529 N N . TRP A 1 465 ? -28.319 4.748 24.240 1.00 96.31 465 TRP A N 1
ATOM 3530 C CA . TRP A 1 465 ? -27.192 5.246 23.444 1.00 96.31 465 TRP A CA 1
ATOM 3531 C C . TRP A 1 465 ? -27.056 6.766 23.524 1.00 96.31 465 TRP A C 1
ATOM 3533 O O . TRP A 1 465 ? -25.945 7.279 23.633 1.00 96.31 465 TRP A O 1
ATOM 3543 N N . ARG A 1 466 ? -28.171 7.500 23.507 1.00 94.12 466 ARG A N 1
ATOM 3544 C CA . ARG A 1 466 ? -28.170 8.961 23.657 1.00 94.12 466 ARG A CA 1
ATOM 3545 C C . ARG A 1 466 ? -27.760 9.389 25.062 1.00 94.12 466 ARG A C 1
ATOM 3547 O O . ARG A 1 466 ? -27.041 10.376 25.180 1.00 94.12 466 ARG A O 1
ATOM 3554 N N . ALA A 1 467 ? -28.129 8.630 26.093 1.00 93.88 467 ALA A N 1
ATOM 3555 C CA . ALA A 1 467 ? -27.659 8.863 27.455 1.00 93.88 467 ALA A CA 1
ATOM 3556 C C . ALA A 1 467 ? -26.127 8.735 27.552 1.00 93.88 467 ALA A C 1
ATOM 3558 O O . ALA A 1 467 ? -25.477 9.627 28.095 1.00 93.88 467 ALA A O 1
ATOM 3559 N N . LEU A 1 468 ? -25.531 7.710 26.922 1.00 95.44 468 LEU A N 1
ATOM 3560 C CA . LEU A 1 468 ? -24.069 7.607 26.798 1.00 95.44 468 LEU A CA 1
ATOM 3561 C C . LEU A 1 468 ? -23.471 8.825 26.074 1.00 95.44 468 LEU A C 1
ATOM 3563 O O . LEU A 1 468 ? -22.429 9.340 26.476 1.00 95.44 468 LEU A O 1
ATOM 3567 N N . LEU A 1 469 ? -24.106 9.273 24.987 1.00 94.94 469 LEU A N 1
ATOM 3568 C CA . LEU A 1 469 ? -23.619 10.394 24.177 1.00 94.94 469 LEU A CA 1
ATOM 3569 C C . LEU A 1 469 ? -23.701 11.744 24.889 1.00 94.94 469 LEU A C 1
ATOM 3571 O O . LEU A 1 469 ? -22.871 12.607 24.609 1.00 94.94 469 LEU A O 1
ATOM 3575 N N . ALA A 1 470 ? -24.669 11.916 25.788 1.00 92.88 470 ALA A N 1
ATOM 3576 C CA . ALA A 1 470 ? -24.780 13.092 26.643 1.00 92.88 470 ALA A CA 1
ATOM 3577 C C . ALA A 1 470 ? -23.709 13.114 27.751 1.00 92.88 470 ALA A C 1
ATOM 3579 O O . ALA A 1 470 ? -23.368 14.181 28.254 1.00 92.88 470 ALA A O 1
ATOM 3580 N N . GLY A 1 471 ? -23.166 11.949 28.122 1.00 89.06 471 GLY A N 1
ATOM 3581 C CA . GLY A 1 471 ? -22.127 11.801 29.140 1.00 89.06 471 GLY A CA 1
ATOM 3582 C C . GLY A 1 471 ? -20.683 11.782 28.611 1.00 89.06 471 GLY A C 1
ATOM 3583 O O . GLY A 1 471 ? -20.391 11.755 27.410 1.00 89.06 471 GLY A O 1
ATOM 3584 N N . THR A 1 472 ? -19.730 11.729 29.545 1.00 89.62 472 THR A N 1
ATOM 3585 C CA . THR A 1 472 ? -18.279 11.739 29.267 1.00 89.62 472 THR A CA 1
ATOM 3586 C C . THR A 1 472 ? -17.636 10.348 29.215 1.00 89.62 472 THR A C 1
ATOM 3588 O O . THR A 1 472 ? -16.505 10.220 28.741 1.00 89.62 472 THR A O 1
ATOM 3591 N N . HIS A 1 473 ? -18.369 9.273 29.515 1.00 91.44 473 HIS A N 1
ATOM 3592 C CA . HIS A 1 473 ? -17.831 7.905 29.496 1.00 91.44 473 HIS A CA 1
ATOM 3593 C C . HIS A 1 473 ? -17.551 7.339 28.086 1.00 91.44 473 HIS A C 1
ATOM 3595 O O . HIS A 1 473 ? -18.390 7.452 27.193 1.00 91.44 473 HIS A O 1
ATOM 3601 N N . PRO A 1 474 ? -16.401 6.680 27.849 1.00 93.38 474 PRO A N 1
ATOM 3602 C CA . PRO A 1 474 ? -16.005 6.162 26.531 1.00 93.38 474 PRO A CA 1
ATOM 3603 C C . PRO A 1 474 ? -16.934 5.087 25.946 1.00 93.38 474 PRO A C 1
ATOM 3605 O O . PRO A 1 474 ? -17.004 4.933 24.722 1.00 93.38 474 PRO A O 1
ATOM 3608 N N . TYR A 1 475 ? -17.641 4.362 26.803 1.00 96.38 475 TYR A N 1
ATOM 3609 C CA . TYR A 1 475 ? -18.561 3.286 26.462 1.00 96.38 475 TYR A CA 1
ATOM 3610 C C . TYR A 1 475 ? -19.542 3.060 27.616 1.00 96.38 475 TYR A C 1
ATOM 3612 O O . TYR A 1 475 ? -19.322 3.563 28.716 1.00 96.38 475 TYR A O 1
ATOM 3620 N N . CYS A 1 476 ? -20.598 2.287 27.372 1.00 97.00 476 CYS A N 1
ATOM 3621 C CA . CYS A 1 476 ? -21.482 1.777 28.419 1.00 97.00 476 CYS A CA 1
ATOM 3622 C C . CYS A 1 476 ? -21.840 0.310 28.194 1.00 97.00 476 CYS A C 1
ATOM 3624 O O . CYS A 1 476 ? -21.710 -0.222 27.084 1.00 97.00 476 CYS A O 1
ATOM 3626 N N . LEU A 1 477 ? -22.312 -0.323 29.265 1.00 97.62 477 LEU A N 1
ATOM 3627 C CA . LEU A 1 477 ? -23.041 -1.582 29.213 1.00 97.62 477 LEU A CA 1
ATOM 3628 C C . LEU A 1 477 ? -24.535 -1.278 29.066 1.00 97.62 477 LEU A C 1
ATOM 3630 O O . LEU A 1 477 ? -25.080 -0.493 29.836 1.00 97.62 477 LEU A O 1
ATOM 3634 N N . VAL A 1 478 ? -25.198 -1.909 28.100 1.00 97.38 478 VAL A N 1
ATOM 3635 C CA . VAL A 1 478 ? -26.662 -1.900 27.985 1.00 97.38 478 VAL A CA 1
ATOM 3636 C C . VAL A 1 478 ? -27.169 -3.306 28.270 1.00 97.38 478 VAL A C 1
ATOM 3638 O O . VAL A 1 478 ? -26.650 -4.257 27.681 1.00 97.38 478 VAL A O 1
ATOM 3641 N N . VAL A 1 479 ? -28.152 -3.433 29.161 1.00 95.69 479 VAL A N 1
ATOM 3642 C CA . VAL A 1 479 ? -28.776 -4.714 29.535 1.00 95.69 479 VAL A CA 1
ATOM 3643 C C . VAL A 1 479 ? -30.299 -4.617 29.572 1.00 95.69 479 VAL A C 1
ATOM 3645 O O . VAL A 1 479 ? -30.861 -3.553 29.827 1.00 95.69 479 VAL A O 1
ATOM 3648 N N . GLU A 1 480 ? -30.969 -5.733 29.318 1.00 92.88 480 GLU A N 1
ATOM 3649 C CA . GLU A 1 480 ? -32.402 -5.895 29.577 1.00 92.88 480 GLU A CA 1
ATOM 3650 C C . GLU A 1 480 ? -32.634 -6.272 31.055 1.00 92.88 480 GLU A C 1
ATOM 3652 O O . GLU A 1 480 ? -31.744 -6.780 31.739 1.00 92.88 480 GLU A O 1
ATOM 3657 N N . ASP A 1 481 ? -33.828 -5.999 31.574 1.00 89.81 481 ASP A N 1
ATOM 3658 C CA . ASP A 1 481 ? -34.224 -6.264 32.966 1.00 89.81 481 ASP A CA 1
ATOM 3659 C C . ASP A 1 481 ? -34.420 -7.752 33.309 1.00 89.81 481 ASP A C 1
ATOM 3661 O O . ASP A 1 481 ? -34.624 -8.092 34.471 1.00 89.81 481 ASP A O 1
ATOM 3665 N N . ASP A 1 482 ? -34.353 -8.653 32.329 1.00 88.06 482 ASP A N 1
ATOM 3666 C CA . ASP A 1 482 ? -34.310 -10.105 32.531 1.00 88.06 482 ASP A CA 1
ATOM 3667 C C . ASP A 1 482 ? -32.891 -10.694 32.410 1.00 88.06 482 ASP A C 1
ATOM 3669 O O . ASP A 1 482 ? -32.737 -11.921 32.405 1.00 88.06 482 ASP A O 1
ATOM 3673 N N . ALA A 1 483 ? -31.849 -9.861 32.333 1.00 90.19 483 ALA A N 1
ATOM 3674 C CA . ALA A 1 483 ? -30.465 -10.309 32.246 1.00 90.19 483 ALA A CA 1
ATOM 3675 C C . ALA A 1 483 ? -29.955 -10.901 33.573 1.00 90.19 483 ALA A C 1
ATOM 3677 O O . ALA A 1 483 ? -30.012 -10.271 34.627 1.00 90.19 483 ALA A O 1
ATOM 3678 N N . LYS A 1 484 ? -29.353 -12.093 33.512 1.00 90.56 484 LYS A N 1
ATOM 3679 C CA . LYS A 1 484 ? -28.577 -12.679 34.611 1.00 90.56 484 LYS A CA 1
ATOM 3680 C C . LYS A 1 484 ? -27.118 -12.240 34.502 1.00 90.56 484 LYS A C 1
ATOM 3682 O O . LYS A 1 484 ? -26.456 -12.536 33.502 1.00 90.56 484 LYS A O 1
ATOM 3687 N N . LEU A 1 485 ? -26.624 -11.572 35.545 1.00 91.81 485 LEU A N 1
ATOM 3688 C CA . LEU A 1 485 ? -25.283 -10.987 35.612 1.00 91.81 485 LEU A CA 1
ATOM 3689 C C . LEU A 1 485 ? -24.382 -11.743 36.613 1.00 91.81 485 LEU A C 1
ATOM 3691 O O . LEU A 1 485 ? -24.877 -12.194 37.647 1.00 91.81 485 LEU A O 1
ATOM 3695 N N . PRO A 1 486 ? -23.073 -11.897 36.341 1.00 90.12 486 PRO A N 1
ATOM 3696 C CA . PRO A 1 486 ? -22.112 -12.414 37.315 1.00 90.12 486 PRO A CA 1
ATOM 3697 C C . PRO A 1 486 ? -21.778 -11.377 38.404 1.00 90.12 486 PRO A C 1
ATOM 3699 O O . PRO A 1 486 ? -21.928 -10.174 38.189 1.00 90.12 486 PRO A O 1
ATOM 3702 N N . LEU A 1 487 ? -21.259 -11.852 39.543 1.00 85.25 487 LEU A N 1
ATOM 3703 C CA . LEU A 1 487 ? -20.839 -11.023 40.689 1.00 85.25 487 LEU A CA 1
ATOM 3704 C C . LEU A 1 487 ? -19.552 -10.209 40.442 1.00 85.25 487 LEU A C 1
ATOM 3706 O O . LEU A 1 487 ? -19.276 -9.270 41.177 1.00 85.25 487 LEU A O 1
ATOM 3710 N N . GLU A 1 488 ? -18.757 -10.574 39.431 1.00 85.88 488 GLU A N 1
ATOM 3711 C CA . GLU A 1 488 ? -17.486 -9.916 39.072 1.00 85.88 488 GLU A CA 1
ATOM 3712 C C . GLU A 1 488 ? -17.618 -9.105 37.767 1.00 85.88 488 GLU A C 1
ATOM 3714 O O . GLU A 1 488 ? -16.660 -8.962 37.003 1.00 85.88 488 GLU A O 1
ATOM 3719 N N . LEU A 1 489 ? -18.817 -8.596 37.456 1.00 90.56 489 LEU A N 1
ATOM 3720 C CA . LEU A 1 489 ? -19.128 -8.047 36.131 1.00 90.56 489 LEU A CA 1
ATOM 3721 C C . LEU A 1 489 ? -18.210 -6.885 35.737 1.00 90.56 489 LEU A C 1
ATOM 3723 O O . LEU A 1 489 ? -17.732 -6.845 34.603 1.00 90.56 489 LEU A O 1
ATOM 3727 N N . ALA A 1 490 ? -17.946 -5.957 36.661 1.00 90.25 490 ALA A N 1
ATOM 3728 C CA . ALA A 1 490 ? -17.092 -4.798 36.405 1.00 90.25 490 ALA A CA 1
ATOM 3729 C C . ALA A 1 490 ? -15.655 -5.217 36.045 1.00 90.25 490 ALA A C 1
ATOM 3731 O O . ALA A 1 490 ? -15.090 -4.723 35.068 1.00 90.25 490 ALA A O 1
ATOM 3732 N N . SER A 1 491 ? -15.097 -6.179 36.788 1.00 87.69 491 SER A N 1
ATOM 3733 C CA . SER A 1 491 ? -13.753 -6.718 36.551 1.00 87.69 491 SER A CA 1
ATOM 3734 C C . SER A 1 491 ? -13.670 -7.433 35.201 1.00 87.69 491 SER A C 1
ATOM 3736 O O . SER A 1 491 ? -12.812 -7.102 34.378 1.00 87.69 491 SER A O 1
ATOM 3738 N N . ILE A 1 492 ? -14.633 -8.317 34.914 1.00 90.31 492 ILE A N 1
ATOM 3739 C CA . ILE A 1 492 ? -14.716 -9.042 33.640 1.00 90.31 492 ILE A CA 1
ATOM 3740 C C . ILE A 1 492 ? -14.811 -8.058 32.464 1.00 90.31 492 ILE A C 1
ATOM 3742 O O . ILE A 1 492 ? -14.118 -8.217 31.457 1.00 90.31 492 ILE A O 1
ATOM 3746 N N . ILE A 1 493 ? -15.631 -7.008 32.581 1.00 93.81 493 ILE A N 1
ATOM 3747 C CA . ILE A 1 493 ? -15.756 -5.978 31.541 1.00 93.81 493 ILE A CA 1
ATOM 3748 C C . ILE A 1 493 ? -14.466 -5.175 31.385 1.00 93.81 493 ILE A C 1
ATOM 3750 O O . ILE A 1 493 ? -14.051 -4.935 30.249 1.00 93.81 493 ILE A O 1
ATOM 3754 N N . GLY A 1 494 ? -13.794 -4.822 32.482 1.00 91.50 494 GLY A N 1
ATOM 3755 C CA . GLY A 1 494 ? -12.476 -4.191 32.440 1.00 91.50 494 GLY A CA 1
ATOM 3756 C C . GLY A 1 494 ? -11.471 -5.021 31.635 1.00 91.50 494 GLY A C 1
ATOM 3757 O O . GLY A 1 494 ? -10.826 -4.503 30.719 1.00 91.50 494 GLY A O 1
ATOM 3758 N N . ALA A 1 495 ? -11.411 -6.332 31.890 1.00 90.31 495 ALA A N 1
ATOM 3759 C CA . ALA A 1 495 ? -10.531 -7.258 31.179 1.00 90.31 495 ALA A CA 1
ATOM 3760 C C . ALA A 1 495 ? -10.892 -7.412 29.686 1.00 90.31 495 ALA A C 1
ATOM 3762 O O . ALA A 1 495 ? -10.001 -7.479 28.827 1.00 90.31 495 ALA A O 1
ATOM 3763 N N . ILE A 1 496 ? -12.190 -7.420 29.346 1.00 92.50 496 ILE A N 1
ATOM 3764 C CA . ILE A 1 496 ? -12.662 -7.404 27.951 1.00 92.50 496 ILE A CA 1
ATOM 3765 C C . ILE A 1 496 ? -12.195 -6.132 27.257 1.00 92.50 496 ILE A C 1
ATOM 3767 O O . ILE A 1 496 ? -11.585 -6.213 26.193 1.00 92.50 496 ILE A O 1
ATOM 3771 N N . VAL A 1 497 ? -12.465 -4.964 27.844 1.00 93.25 497 VAL A N 1
ATOM 3772 C CA . VAL A 1 497 ? -12.171 -3.667 27.227 1.00 93.25 497 VAL A CA 1
ATOM 3773 C C . VAL A 1 497 ? -10.671 -3.485 27.019 1.00 93.25 497 VAL A C 1
ATOM 3775 O O . VAL A 1 497 ? -10.263 -3.077 25.933 1.00 93.25 497 VAL A O 1
ATOM 3778 N N . ALA A 1 498 ? -9.848 -3.889 27.989 1.00 90.75 498 ALA A N 1
ATOM 3779 C CA . ALA A 1 498 ? -8.390 -3.907 27.855 1.00 90.75 498 ALA A CA 1
ATOM 3780 C C . ALA A 1 498 ? -7.891 -4.848 26.735 1.00 90.75 498 ALA A C 1
ATOM 3782 O O . ALA A 1 498 ? -6.801 -4.669 26.186 1.00 90.75 498 ALA A O 1
ATOM 3783 N N . SER A 1 499 ? -8.691 -5.853 26.373 1.00 90.62 499 SER A N 1
ATOM 3784 C CA . SER A 1 499 ? -8.382 -6.827 25.323 1.00 90.62 499 SER A CA 1
ATOM 3785 C C . SER A 1 499 ? -8.915 -6.445 23.938 1.00 90.62 499 SER A C 1
ATOM 3787 O O . SER A 1 499 ? -8.536 -7.088 22.953 1.00 90.62 499 SER A O 1
ATOM 3789 N N . LEU A 1 500 ? -9.780 -5.431 23.836 1.00 91.69 500 LEU A N 1
ATOM 3790 C CA . LEU A 1 500 ? -10.412 -5.039 22.578 1.00 91.69 500 LEU A CA 1
ATOM 3791 C C . LEU A 1 500 ? -9.434 -4.307 21.644 1.00 91.69 500 LEU A C 1
ATOM 3793 O O . LEU A 1 500 ? -8.643 -3.473 22.086 1.00 91.69 500 LEU A O 1
ATOM 3797 N N . PRO A 1 501 ? -9.512 -4.552 20.324 1.00 88.94 501 PRO A N 1
ATOM 3798 C CA . PRO A 1 501 ? -8.808 -3.729 19.348 1.00 88.94 501 PRO A CA 1
ATOM 3799 C C . PRO A 1 501 ? -9.288 -2.264 19.367 1.00 88.94 501 PRO A C 1
ATOM 3801 O O . PRO A 1 501 ? -10.473 -2.018 19.626 1.00 88.94 501 PRO A O 1
ATOM 3804 N N . PRO A 1 502 ? -8.422 -1.293 19.013 1.00 86.69 502 PRO A N 1
ATOM 3805 C CA . PRO A 1 502 ? -8.833 0.096 18.825 1.00 86.69 502 PRO A CA 1
ATOM 3806 C C . PRO A 1 502 ? -9.983 0.226 17.817 1.00 86.69 502 PRO A C 1
ATOM 3808 O O . PRO A 1 502 ? -10.066 -0.527 16.844 1.00 86.69 502 PRO A O 1
ATOM 3811 N N . GLY A 1 503 ? -10.875 1.192 18.047 1.00 88.25 503 GLY A N 1
ATOM 3812 C CA . GLY A 1 503 ? -12.010 1.461 17.157 1.00 88.25 503 GLY A CA 1
ATOM 3813 C C . GLY A 1 503 ? -13.152 0.438 17.232 1.00 88.25 503 GLY A C 1
ATOM 3814 O O . GLY A 1 503 ? -13.951 0.350 16.298 1.00 88.25 503 GLY A O 1
ATOM 3815 N N . TRP A 1 504 ? -13.244 -0.348 18.312 1.00 95.81 504 TRP A N 1
ATOM 3816 C CA . TRP A 1 504 ? -14.379 -1.243 18.537 1.00 95.81 504 TRP A CA 1
ATOM 3817 C C . TRP A 1 504 ? -15.702 -0.462 18.649 1.00 95.81 504 TRP A C 1
ATOM 3819 O O . TRP A 1 504 ? -15.761 0.641 19.195 1.00 95.81 504 TRP A O 1
ATOM 3829 N N . GLY A 1 505 ? -16.772 -1.027 18.089 1.00 96.31 505 GLY A N 1
ATOM 3830 C CA . GLY A 1 505 ? -18.104 -0.420 18.068 1.00 96.31 505 GLY A CA 1
ATOM 3831 C C . GLY A 1 505 ? -19.046 -1.039 19.093 1.00 96.31 505 GLY A C 1
ATOM 3832 O O . GLY A 1 505 ? -19.631 -0.337 19.912 1.00 96.31 505 GLY A O 1
ATOM 3833 N N . ILE A 1 506 ? -19.186 -2.364 19.040 1.00 97.00 506 ILE A N 1
ATOM 3834 C CA . ILE A 1 506 ? -20.121 -3.122 19.877 1.00 97.00 506 ILE A CA 1
ATOM 3835 C C . ILE A 1 506 ? -19.515 -4.476 20.265 1.00 97.00 506 ILE A C 1
ATOM 3837 O O . ILE A 1 506 ? -18.833 -5.111 19.454 1.00 97.00 506 ILE A O 1
ATOM 3841 N N . VAL A 1 507 ? -19.763 -4.924 21.495 1.00 97.19 507 VAL A N 1
ATOM 3842 C CA . VAL A 1 507 ? -19.362 -6.251 21.983 1.00 97.19 507 VAL A CA 1
ATOM 3843 C C . VAL A 1 507 ? -20.573 -6.965 22.553 1.00 97.19 507 VAL A C 1
ATOM 3845 O O . VAL A 1 507 ? -21.147 -6.529 23.546 1.00 97.19 507 VAL A O 1
ATOM 3848 N N . HIS A 1 508 ? -20.950 -8.080 21.940 1.00 95.50 508 HIS A N 1
ATOM 3849 C CA . HIS A 1 508 ? -22.066 -8.899 22.399 1.00 95.50 508 HIS A CA 1
ATOM 3850 C C . HIS A 1 508 ? -21.620 -9.776 23.573 1.00 95.50 508 HIS A C 1
ATOM 3852 O O . HIS A 1 508 ? -20.678 -10.564 23.435 1.00 95.50 508 HIS A O 1
ATOM 3858 N N . LEU A 1 509 ? -22.303 -9.642 24.712 1.00 94.75 509 LEU A N 1
ATOM 3859 C CA . LEU A 1 509 ? -22.018 -10.402 25.935 1.00 94.75 509 LEU A CA 1
ATOM 3860 C C . LEU A 1 509 ? -22.970 -11.589 26.132 1.00 94.75 509 LEU A C 1
ATOM 3862 O O . LEU A 1 509 ? -22.713 -12.444 26.977 1.00 94.75 509 LEU A O 1
ATOM 3866 N N . TYR A 1 510 ? -24.032 -11.648 25.328 1.00 90.88 510 TYR A N 1
ATOM 3867 C CA . TYR A 1 510 ? -25.011 -12.727 25.260 1.00 90.88 510 TYR A CA 1
ATOM 3868 C C . TYR A 1 510 ? -24.902 -13.497 23.933 1.00 90.88 510 TYR A C 1
ATOM 3870 O O . TYR A 1 510 ? -24.597 -12.914 22.887 1.00 90.88 510 TYR A O 1
ATOM 3878 N N . SER A 1 511 ? -25.171 -14.807 23.971 1.00 84.56 511 SER A N 1
ATOM 3879 C CA . SER A 1 511 ? -25.344 -15.648 22.780 1.00 84.56 511 SER A CA 1
ATOM 3880 C C . SER A 1 511 ? -26.071 -16.952 23.122 1.00 84.56 511 SER A C 1
ATOM 3882 O O . SER A 1 511 ? -25.570 -17.739 23.922 1.00 84.56 511 SER A O 1
ATOM 3884 N N . ASP A 1 512 ? -27.185 -17.235 22.446 1.00 74.25 512 ASP A N 1
ATOM 3885 C CA . ASP A 1 512 ? -27.910 -18.518 22.487 1.00 74.25 512 ASP A CA 1
ATOM 3886 C C . ASP A 1 512 ? -27.509 -19.473 21.345 1.00 74.25 512 ASP A C 1
ATOM 3888 O O . ASP A 1 512 ? -27.646 -20.695 21.437 1.00 74.25 512 ASP A O 1
ATOM 3892 N N . GLU A 1 513 ? -26.978 -18.933 20.247 1.00 70.56 513 GLU A N 1
ATOM 3893 C CA . GLU A 1 513 ? -26.576 -19.720 19.088 1.00 70.56 513 GLU A CA 1
ATOM 3894 C C . GLU A 1 513 ? -25.127 -20.218 19.192 1.00 70.56 513 GLU A C 1
ATOM 3896 O O . GLU A 1 513 ? -24.178 -19.434 19.238 1.00 70.56 513 GLU A O 1
ATOM 3901 N N . ARG A 1 514 ? -24.920 -21.536 19.067 1.00 74.81 514 ARG A N 1
ATOM 3902 C CA . ARG A 1 514 ? -23.588 -22.084 18.762 1.00 74.81 514 ARG A CA 1
ATOM 3903 C C . ARG A 1 514 ? -23.251 -21.824 17.292 1.00 74.81 514 ARG A C 1
ATOM 3905 O O . ARG A 1 514 ? -23.890 -22.364 16.383 1.00 74.81 514 ARG A O 1
ATOM 3912 N N . ARG A 1 515 ? -22.248 -20.981 17.048 1.00 82.19 515 ARG A N 1
ATOM 3913 C CA . ARG A 1 515 ? -21.741 -20.632 15.712 1.00 82.19 515 ARG A CA 1
ATOM 3914 C C . ARG A 1 515 ? -20.228 -20.736 15.669 1.00 82.19 515 ARG A C 1
ATOM 3916 O O . ARG A 1 515 ? -19.559 -20.526 16.674 1.00 82.19 515 ARG A O 1
ATOM 3923 N N . ALA A 1 516 ? -19.693 -20.995 14.479 1.00 88.00 516 ALA A N 1
ATOM 3924 C CA . ALA A 1 516 ? -18.263 -20.879 14.251 1.00 88.00 516 ALA A CA 1
ATOM 3925 C C . ALA A 1 516 ? -17.814 -19.427 14.477 1.00 88.00 516 ALA A C 1
ATOM 3927 O O . ALA A 1 516 ? -18.462 -18.476 14.019 1.00 88.00 516 ALA A O 1
ATOM 3928 N N . VAL A 1 517 ? -16.696 -19.260 15.169 1.00 92.19 517 VAL A N 1
ATOM 3929 C CA . VAL A 1 517 ? -16.121 -17.960 15.517 1.00 92.19 517 VAL A CA 1
ATOM 3930 C C . VAL A 1 517 ? -14.653 -17.912 15.119 1.00 92.19 517 VAL A C 1
ATOM 3932 O O . VAL A 1 517 ? -14.017 -18.940 14.884 1.00 92.19 517 VAL A O 1
ATOM 3935 N N . ARG A 1 518 ? -14.103 -16.702 15.038 1.00 93.75 518 ARG A N 1
ATOM 3936 C CA . ARG A 1 518 ? -12.659 -16.493 15.001 1.00 93.75 518 ARG A CA 1
ATOM 3937 C C . ARG A 1 518 ? -12.190 -16.047 16.385 1.00 93.75 518 ARG A C 1
ATOM 3939 O O . ARG A 1 518 ? -12.555 -14.937 16.776 1.00 93.75 518 ARG A O 1
ATOM 3946 N N . PRO A 1 519 ? -11.419 -16.865 17.119 1.00 92.31 519 PRO A N 1
ATOM 3947 C CA . PRO A 1 519 ? -10.818 -16.432 18.372 1.00 92.31 519 PRO A CA 1
ATOM 3948 C C . PRO A 1 519 ? -9.785 -15.336 18.101 1.00 92.31 519 PRO A C 1
ATOM 3950 O O . PRO A 1 519 ? -9.078 -15.376 17.093 1.00 92.31 519 PRO A O 1
ATOM 3953 N N . LEU A 1 520 ? -9.741 -14.336 18.979 1.00 89.44 520 LEU A N 1
ATOM 3954 C CA . LEU A 1 520 ? -8.810 -13.211 18.894 1.00 89.44 520 LEU A CA 1
ATOM 3955 C C . LEU A 1 520 ? -7.839 -13.207 20.072 1.00 89.44 520 LEU A C 1
ATOM 3957 O O . LEU A 1 520 ? -6.633 -13.130 19.863 1.00 89.44 520 LEU A O 1
ATOM 3961 N N . ARG A 1 521 ? -8.353 -13.285 21.304 1.00 90.56 521 ARG A N 1
ATOM 3962 C CA . ARG A 1 521 ? -7.535 -13.248 22.523 1.00 90.56 521 ARG A CA 1
ATOM 3963 C C . ARG A 1 521 ? -8.234 -13.971 23.672 1.00 90.56 521 ARG A C 1
ATOM 3965 O O . ARG A 1 521 ? -9.451 -13.868 23.797 1.00 90.56 521 ARG A O 1
ATOM 3972 N N . SER A 1 522 ? -7.465 -14.667 24.505 1.00 90.44 522 SER A N 1
ATOM 3973 C CA . SER A 1 522 ? -7.950 -15.197 25.785 1.00 90.44 522 SER A CA 1
ATOM 3974 C C . SER A 1 522 ? -8.037 -14.075 26.824 1.00 90.44 522 SER A C 1
ATOM 3976 O O . SER A 1 522 ? -7.125 -13.256 26.926 1.00 90.44 522 SER A O 1
ATOM 3978 N N . ILE A 1 523 ? -9.134 -14.033 27.571 1.00 85.38 523 ILE A N 1
ATOM 3979 C CA . ILE A 1 523 ? -9.406 -13.096 28.659 1.00 85.38 523 ILE A CA 1
ATOM 3980 C C . ILE A 1 523 ? -9.385 -13.912 29.949 1.00 85.38 523 ILE A C 1
ATOM 3982 O O . ILE A 1 523 ? -10.256 -14.757 30.173 1.00 85.38 523 ILE A O 1
ATOM 3986 N N . GLU A 1 524 ? -8.348 -13.689 30.757 1.00 78.94 524 GLU A N 1
ATOM 3987 C CA . GLU A 1 524 ? -8.144 -14.332 32.066 1.00 78.94 524 GLU A CA 1
ATOM 3988 C C . GLU A 1 524 ? -8.252 -15.869 32.058 1.00 78.94 524 GLU A C 1
ATOM 3990 O O . GLU A 1 524 ? -8.639 -16.481 33.048 1.00 78.94 524 GLU A O 1
ATOM 3995 N N . GLY A 1 525 ? -7.981 -16.519 30.920 1.00 75.56 525 GLY A N 1
ATOM 3996 C CA . GLY A 1 525 ? -8.095 -17.975 30.777 1.00 75.56 525 GLY A CA 1
ATOM 3997 C C . GLY A 1 525 ? -9.525 -18.536 30.844 1.00 75.56 525 GLY A C 1
ATOM 3998 O O . GLY A 1 525 ? -9.705 -19.725 30.598 1.00 75.56 525 GLY A O 1
ATOM 3999 N N . ARG A 1 526 ? -10.536 -17.704 31.135 1.00 83.50 526 ARG A N 1
ATOM 4000 C CA . ARG A 1 526 ? -11.944 -18.104 31.313 1.00 83.50 526 ARG A CA 1
ATOM 4001 C C . ARG A 1 526 ? -12.808 -17.789 30.098 1.00 83.50 526 ARG A C 1
ATOM 4003 O O . ARG A 1 526 ? -13.690 -18.567 29.741 1.00 83.50 526 ARG A O 1
ATOM 4010 N N . HIS A 1 527 ? -12.537 -16.665 29.443 1.00 88.75 527 HIS A N 1
ATOM 4011 C CA . HIS A 1 527 ? -13.288 -16.205 28.283 1.00 88.75 527 HIS A CA 1
ATOM 4012 C C . HIS A 1 527 ? -12.375 -16.009 27.080 1.00 88.75 527 HIS A C 1
ATOM 4014 O O . HIS A 1 527 ? -11.167 -15.846 27.197 1.00 88.75 527 HIS A O 1
ATOM 4020 N N . THR A 1 528 ? -12.951 -16.006 25.887 1.00 90.81 528 THR A N 1
ATOM 4021 C CA . THR A 1 528 ? -12.248 -15.682 24.650 1.00 90.81 528 THR A CA 1
ATOM 4022 C C . THR A 1 528 ? -12.967 -14.535 23.967 1.00 90.81 528 THR A C 1
ATOM 4024 O O . THR A 1 528 ? -14.162 -14.626 23.681 1.00 90.81 528 THR A O 1
ATOM 4027 N N . LEU A 1 529 ? -12.231 -13.466 23.668 1.00 95.19 529 LEU A N 1
ATOM 4028 C CA . LEU A 1 529 ? -12.684 -12.436 22.749 1.00 95.19 529 LEU A CA 1
ATOM 4029 C C . LEU A 1 529 ? -12.702 -13.024 21.341 1.00 95.19 529 LEU A C 1
ATOM 4031 O O . LEU A 1 529 ? -11.686 -13.527 20.851 1.00 95.19 529 LEU A O 1
ATOM 4035 N N . VAL A 1 530 ? -13.844 -12.937 20.674 1.00 94.62 530 VAL A N 1
ATOM 4036 C CA . VAL A 1 530 ? -14.052 -13.527 19.357 1.00 94.62 530 VAL A CA 1
ATOM 4037 C C . VAL A 1 530 ? -14.615 -12.521 18.366 1.00 94.62 530 VAL A C 1
ATOM 4039 O O . VAL A 1 530 ? -15.248 -11.525 18.720 1.00 94.62 530 VAL A O 1
ATOM 4042 N N . ARG A 1 531 ? -14.453 -12.835 17.083 1.00 94.88 531 ARG A N 1
ATOM 4043 C CA . ARG A 1 531 ? -15.278 -12.276 16.017 1.00 94.88 531 ARG A CA 1
ATOM 4044 C C . ARG A 1 531 ? -16.254 -13.337 15.528 1.00 94.88 531 ARG A C 1
ATOM 4046 O O . ARG A 1 531 ? -15.848 -14.425 15.116 1.00 94.88 531 ARG A O 1
ATOM 4053 N N . TYR A 1 532 ? -17.541 -13.017 15.546 1.00 90.62 532 TYR A N 1
ATOM 4054 C CA . TYR A 1 532 ? -18.562 -13.926 15.047 1.00 90.62 532 TYR A CA 1
ATOM 4055 C C . TYR A 1 532 ? -18.519 -14.041 13.520 1.00 90.62 532 TYR A C 1
ATOM 4057 O O . TYR A 1 532 ? -18.432 -13.037 12.815 1.00 90.62 532 TYR A O 1
ATOM 4065 N N . SER A 1 533 ? -18.661 -15.265 12.998 1.00 87.75 533 SER A N 1
ATOM 4066 C CA . SER A 1 533 ? -18.949 -15.466 11.566 1.00 87.75 533 SER A CA 1
ATOM 4067 C C . SER A 1 533 ? -20.345 -14.975 11.175 1.00 87.75 533 SER A C 1
ATOM 4069 O O . SER A 1 533 ? -20.597 -14.584 10.035 1.00 87.75 533 SER A O 1
ATOM 4071 N N . ARG A 1 534 ? -21.257 -14.989 12.148 1.00 86.12 534 ARG A N 1
ATOM 4072 C CA . ARG A 1 534 ? -22.574 -14.366 12.120 1.00 86.12 534 ARG A CA 1
ATOM 4073 C C . ARG A 1 534 ? -22.920 -13.984 13.548 1.00 86.12 534 ARG A C 1
ATOM 4075 O O . ARG A 1 534 ? -22.944 -14.864 14.402 1.00 86.12 534 ARG A O 1
ATOM 4082 N N . VAL A 1 535 ? -23.176 -12.702 13.778 1.00 88.69 535 VAL A N 1
ATOM 4083 C CA . VAL A 1 535 ? -23.536 -12.192 15.103 1.00 88.69 535 VAL A CA 1
ATOM 4084 C C . VAL A 1 535 ? -24.817 -12.901 15.595 1.00 88.69 535 VAL A C 1
ATOM 4086 O O . VAL A 1 535 ? -25.773 -13.023 14.805 1.00 88.69 535 VAL A O 1
ATOM 4089 N N . PRO A 1 536 ? -24.828 -13.423 16.836 1.00 85.50 536 PRO A N 1
ATOM 4090 C CA . PRO A 1 536 ? -25.986 -14.096 17.421 1.00 85.50 536 PRO A CA 1
ATOM 4091 C C . PRO A 1 536 ? -27.173 -13.139 17.580 1.00 85.50 536 PRO A C 1
ATOM 4093 O O . PRO A 1 536 ? -27.022 -11.923 17.493 1.00 85.50 536 PRO A O 1
ATOM 4096 N N . SER A 1 537 ? -28.372 -13.698 17.720 1.00 80.50 537 SER A N 1
ATOM 4097 C CA . SER A 1 537 ? -29.577 -12.936 18.070 1.00 80.50 537 SER A CA 1
ATOM 4098 C C . SER A 1 537 ? -29.575 -12.521 19.539 1.00 80.50 537 SER A C 1
ATOM 4100 O O . SER A 1 537 ? -28.899 -13.141 20.354 1.00 80.50 537 SER A O 1
ATOM 4102 N N . GLY A 1 538 ? -30.365 -11.494 19.856 1.00 80.50 538 GLY A N 1
ATOM 4103 C CA . GLY A 1 538 ? -30.587 -11.018 21.219 1.00 80.50 538 GLY A CA 1
ATOM 4104 C C . GLY A 1 538 ? -29.861 -9.712 21.537 1.00 80.50 538 GLY A C 1
ATOM 4105 O O . GLY A 1 538 ? -28.717 -9.498 21.128 1.00 80.50 538 GLY A O 1
ATOM 4106 N N . ALA A 1 539 ? -30.548 -8.846 22.283 1.00 82.31 539 ALA A N 1
ATOM 4107 C CA . ALA A 1 539 ? -30.038 -7.575 22.794 1.00 82.31 539 ALA A CA 1
ATOM 4108 C C . ALA A 1 539 ? -29.949 -7.545 24.336 1.00 82.31 539 ALA A C 1
ATOM 4110 O O . ALA A 1 539 ? -29.667 -6.491 24.899 1.00 82.31 539 ALA A O 1
ATOM 4111 N N . VAL A 1 540 ? -30.065 -8.721 24.978 1.00 88.56 540 VAL A N 1
ATOM 4112 C CA . VAL A 1 540 ? -30.064 -8.942 26.441 1.00 88.56 540 VAL A CA 1
ATOM 4113 C C . VAL A 1 540 ? -28.924 -8.224 27.154 1.00 88.56 540 VAL A C 1
ATOM 4115 O O . VAL A 1 540 ? -29.097 -7.710 28.254 1.00 88.56 540 VAL A O 1
ATOM 4118 N N . GLY A 1 541 ? -27.737 -8.204 26.542 1.00 93.19 541 GLY A N 1
ATOM 4119 C CA . GLY A 1 541 ? -26.578 -7.534 27.108 1.00 93.19 541 GLY A CA 1
ATOM 4120 C C . GLY A 1 541 ? -25.442 -7.334 26.111 1.00 93.19 541 GLY A C 1
ATOM 4121 O O . GLY A 1 541 ? -24.959 -8.289 25.487 1.00 93.19 541 GLY A O 1
ATOM 4122 N N . TYR A 1 542 ? -24.985 -6.090 25.969 1.00 96.62 542 TYR A N 1
ATOM 4123 C CA . TYR A 1 542 ? -23.843 -5.737 25.126 1.00 96.62 542 TYR A CA 1
ATOM 4124 C C . TYR A 1 542 ? -23.129 -4.471 25.614 1.00 96.62 542 TYR A C 1
ATOM 4126 O O . TYR A 1 542 ? -23.730 -3.574 26.202 1.00 96.62 542 TYR A O 1
ATOM 4134 N N . LEU A 1 543 ? -21.834 -4.372 25.311 1.00 97.69 543 LEU A N 1
ATOM 4135 C CA . LEU A 1 543 ? -21.088 -3.118 25.418 1.00 97.69 543 LEU A CA 1
ATOM 4136 C C . LEU A 1 543 ? -21.221 -2.339 24.120 1.00 97.69 543 LEU A C 1
ATOM 4138 O O . LEU A 1 543 ? -21.095 -2.917 23.038 1.00 97.69 543 LEU A O 1
ATOM 4142 N N . ILE A 1 544 ? -21.390 -1.027 24.215 1.00 97.75 544 ILE A N 1
ATOM 4143 C CA . ILE A 1 544 ? -21.348 -0.135 23.058 1.00 97.75 544 ILE A CA 1
ATOM 4144 C C . ILE A 1 544 ? -20.403 1.027 23.333 1.00 97.75 544 ILE A C 1
ATOM 4146 O O . ILE A 1 544 ? -20.476 1.686 24.370 1.00 97.75 544 ILE A O 1
ATOM 4150 N N . SER A 1 545 ? -19.484 1.262 22.400 1.00 97.81 545 SER A N 1
ATOM 4151 C CA . SER A 1 545 ? -18.601 2.419 22.466 1.00 97.81 545 SER A CA 1
ATOM 4152 C C . SER A 1 545 ? -19.363 3.679 22.095 1.00 97.81 545 SER A C 1
ATOM 4154 O O . SER A 1 545 ? -20.386 3.631 21.407 1.00 97.81 545 SER A O 1
ATOM 4156 N N . ARG A 1 546 ? -18.841 4.841 22.487 1.00 95.81 546 ARG A N 1
ATOM 4157 C CA . ARG A 1 546 ? -19.431 6.111 22.067 1.00 95.81 546 ARG A CA 1
ATOM 4158 C C . ARG A 1 546 ? -19.547 6.217 20.544 1.00 95.81 546 ARG A C 1
ATOM 4160 O O . ARG A 1 546 ? -20.552 6.703 20.038 1.00 95.81 546 ARG A O 1
ATOM 4167 N N . GLU A 1 547 ? -18.542 5.751 19.808 1.00 95.31 547 GLU A N 1
ATOM 4168 C CA . GLU A 1 547 ? -18.582 5.738 18.342 1.00 95.31 547 GLU A CA 1
ATOM 4169 C C . GLU A 1 547 ? -19.660 4.781 17.812 1.00 95.31 547 GLU A C 1
ATOM 4171 O O . GLU A 1 547 ? -20.395 5.127 16.887 1.00 95.31 547 GLU A O 1
ATOM 4176 N N . GLY A 1 548 ? -19.818 3.613 18.445 1.00 96.44 548 GLY A N 1
ATOM 4177 C CA . GLY A 1 548 ? -20.929 2.698 18.187 1.00 96.44 548 GLY A CA 1
ATOM 4178 C C . GLY A 1 548 ? -22.287 3.376 18.346 1.00 96.44 548 GLY A C 1
ATOM 4179 O O . GLY A 1 548 ? -23.100 3.374 17.420 1.00 96.44 548 GLY A O 1
ATOM 4180 N N . ALA A 1 549 ? -22.488 4.028 19.490 1.00 96.75 549 ALA A N 1
ATOM 4181 C CA . ALA A 1 549 ? -23.708 4.751 19.819 1.00 96.75 549 ALA A CA 1
ATOM 4182 C C . ALA A 1 549 ? -24.001 5.873 18.813 1.00 96.75 549 ALA A C 1
ATOM 4184 O O . ALA A 1 549 ? -25.137 5.983 18.350 1.00 96.75 549 ALA A O 1
ATOM 4185 N N . LYS A 1 550 ? -22.989 6.655 18.400 1.00 96.00 550 LYS A N 1
ATOM 4186 C CA . LYS A 1 550 ? -23.141 7.701 17.369 1.00 96.00 550 LYS A CA 1
ATOM 4187 C C . LYS A 1 550 ? -23.677 7.128 16.065 1.00 96.00 550 LYS A C 1
ATOM 4189 O O . LYS A 1 550 ? -24.670 7.624 15.546 1.00 96.00 550 LYS A O 1
ATOM 4194 N N . ARG A 1 551 ? -23.045 6.070 15.546 1.00 95.12 551 ARG A N 1
ATOM 4195 C CA . ARG A 1 551 ? -23.415 5.492 14.244 1.00 95.12 551 ARG A CA 1
ATOM 4196 C C . ARG A 1 551 ? -24.771 4.810 14.264 1.00 95.12 551 ARG A C 1
ATOM 4198 O O . ARG A 1 551 ? -25.502 4.882 13.282 1.00 95.12 551 ARG A O 1
ATOM 4205 N N . MET A 1 552 ? -25.118 4.162 15.372 1.00 93.75 552 MET A N 1
ATOM 4206 C CA . MET A 1 552 ? -26.414 3.501 15.500 1.00 93.75 552 MET A CA 1
ATOM 4207 C C . MET A 1 552 ? -27.558 4.480 15.786 1.00 93.75 552 MET A C 1
ATOM 4209 O O . MET A 1 552 ? -28.697 4.151 15.464 1.00 93.75 552 MET A O 1
ATOM 4213 N N . SER A 1 553 ? -27.269 5.689 16.280 1.00 92.94 553 SER A N 1
ATOM 4214 C CA . SER A 1 553 ? -28.262 6.738 16.582 1.00 92.94 553 SER A CA 1
ATOM 4215 C C . SER A 1 553 ? -28.471 7.762 15.454 1.00 92.94 553 SER A C 1
ATOM 4217 O O . SER A 1 553 ? -29.118 8.784 15.675 1.00 92.94 553 SER A O 1
ATOM 4219 N N . VAL A 1 554 ? -27.925 7.528 14.255 1.00 90.50 554 VAL A N 1
ATOM 4220 C CA . VAL A 1 554 ? -28.105 8.431 13.100 1.00 90.50 554 VAL A CA 1
ATOM 4221 C C . VAL A 1 554 ? -29.587 8.479 12.672 1.00 90.50 554 VAL A C 1
ATOM 4223 O O . VAL A 1 554 ? -30.217 7.418 12.611 1.00 90.50 554 VAL A O 1
ATOM 4226 N N . PRO A 1 555 ? -30.154 9.662 12.353 1.00 89.25 555 PRO A N 1
ATOM 4227 C CA . PRO A 1 555 ? -31.516 9.785 11.828 1.00 89.25 555 PRO A CA 1
ATOM 4228 C C . PRO A 1 555 ? -31.773 8.923 10.585 1.00 89.25 555 PRO A C 1
ATOM 4230 O O . PRO A 1 555 ? -30.881 8.707 9.763 1.00 89.25 555 PRO A O 1
ATOM 4233 N N . GLY A 1 556 ? -33.005 8.443 10.436 1.00 88.75 556 GLY A N 1
ATOM 4234 C CA . GLY A 1 556 ? -33.452 7.647 9.294 1.00 88.75 556 GLY A CA 1
ATOM 4235 C C . GLY A 1 556 ? -34.372 6.489 9.676 1.00 88.75 556 GLY A C 1
ATOM 4236 O O . GLY A 1 556 ? -34.521 6.136 10.844 1.00 88.75 556 GLY A O 1
ATOM 4237 N N . THR A 1 557 ? -34.977 5.868 8.666 1.00 89.88 557 THR A N 1
ATOM 4238 C CA . THR A 1 557 ? -35.983 4.817 8.862 1.00 89.88 557 THR A CA 1
ATOM 4239 C C . THR A 1 557 ? -35.366 3.461 9.214 1.00 89.88 557 THR A C 1
ATOM 4241 O O . THR A 1 557 ? -34.555 2.910 8.463 1.00 89.88 557 THR A O 1
ATOM 4244 N N . ARG A 1 558 ? -35.808 2.865 10.324 1.00 88.56 558 ARG A N 1
ATOM 4245 C CA . ARG A 1 558 ? -35.433 1.514 10.763 1.00 88.56 558 ARG A CA 1
ATOM 4246 C C . ARG A 1 558 ? -36.444 0.505 10.263 1.00 88.56 558 ARG A C 1
ATOM 4248 O O . ARG A 1 558 ? -37.635 0.620 10.522 1.00 88.56 558 ARG A O 1
ATOM 4255 N N . THR A 1 559 ? -35.945 -0.482 9.524 1.00 89.06 559 THR A N 1
ATOM 4256 C CA . THR A 1 559 ? -36.768 -1.526 8.892 1.00 89.06 559 THR A CA 1
ATOM 4257 C C . THR A 1 559 ? -36.683 -2.886 9.577 1.00 89.06 559 THR A C 1
ATOM 4259 O O . THR A 1 559 ? -37.301 -3.848 9.123 1.00 89.06 559 THR A O 1
ATOM 4262 N N . TRP A 1 560 ? -35.883 -2.975 10.639 1.00 89.44 560 TRP A N 1
ATOM 4263 C CA . TRP A 1 560 ? -35.589 -4.204 11.361 1.00 89.44 560 TRP A CA 1
ATOM 4264 C C . TRP A 1 560 ? -35.525 -3.921 12.865 1.00 89.44 560 TRP A C 1
ATOM 4266 O O . TRP A 1 560 ? -35.160 -2.808 13.250 1.00 89.44 560 TRP A O 1
ATOM 4276 N N . PRO A 1 561 ? -35.875 -4.906 13.708 1.00 89.81 561 PRO A N 1
ATOM 4277 C CA . PRO A 1 561 ? -35.744 -4.779 15.155 1.00 89.81 561 PRO A CA 1
ATOM 4278 C C . PRO A 1 561 ? -34.274 -4.619 15.579 1.00 89.81 561 PRO A C 1
ATOM 4280 O O . PRO A 1 561 ? -33.348 -4.974 14.841 1.00 89.81 561 PRO A O 1
ATOM 4283 N N . VAL A 1 562 ? -34.054 -4.068 16.777 1.00 90.94 562 VAL A N 1
ATOM 4284 C CA . VAL A 1 562 ? -32.714 -3.728 17.295 1.00 90.94 562 VAL A CA 1
ATOM 4285 C C . VAL A 1 562 ? -31.795 -4.946 17.398 1.00 90.94 562 VAL A C 1
ATOM 4287 O O . VAL A 1 562 ? -30.610 -4.879 17.060 1.00 90.94 562 VAL A O 1
ATOM 4290 N N . ASP A 1 563 ? -32.357 -6.093 17.772 1.00 86.88 563 ASP A N 1
ATOM 4291 C CA . ASP A 1 563 ? -31.665 -7.379 17.835 1.00 86.88 563 ASP A CA 1
ATOM 4292 C C . ASP A 1 563 ? -31.138 -7.826 16.458 1.00 86.88 563 ASP A C 1
ATOM 4294 O O . ASP A 1 563 ? -30.159 -8.558 16.364 1.00 86.88 563 ASP A O 1
ATOM 4298 N N . THR A 1 564 ? -31.752 -7.363 15.370 1.00 89.25 564 THR A N 1
ATOM 4299 C CA . THR A 1 564 ? -31.343 -7.628 13.995 1.00 89.25 564 THR A CA 1
ATOM 4300 C C . THR A 1 564 ? -30.384 -6.555 13.494 1.00 89.25 564 THR A C 1
ATOM 4302 O O . THR A 1 564 ? -29.437 -6.884 12.783 1.00 89.25 564 THR A O 1
ATOM 4305 N N . ASP A 1 565 ? -30.558 -5.291 13.880 1.00 91.06 565 ASP A N 1
ATOM 4306 C CA . ASP A 1 565 ? -29.666 -4.194 13.478 1.00 91.06 565 ASP A CA 1
ATOM 4307 C C . ASP A 1 565 ? -28.272 -4.303 14.073 1.00 91.06 565 ASP A C 1
ATOM 4309 O O . ASP A 1 565 ? -27.286 -4.104 13.356 1.00 91.06 565 ASP A O 1
ATOM 4313 N N . THR A 1 566 ? -28.175 -4.711 15.334 1.00 91.75 566 THR A N 1
ATOM 4314 C CA . THR A 1 566 ? -26.891 -4.979 15.998 1.00 91.75 566 THR A CA 1
ATOM 4315 C C . THR A 1 566 ? -26.120 -6.125 15.326 1.00 91.75 566 THR A C 1
ATOM 4317 O O . THR A 1 566 ? -24.889 -6.137 15.323 1.00 91.75 566 THR A O 1
ATOM 4320 N N . ARG A 1 567 ? -26.815 -7.039 14.632 1.00 92.31 567 ARG A N 1
ATOM 4321 C CA . ARG A 1 567 ? -26.213 -8.152 13.872 1.00 92.31 567 ARG A CA 1
ATOM 4322 C C . ARG A 1 567 ? -25.696 -7.774 12.495 1.00 92.31 567 ARG A C 1
ATOM 4324 O O . ARG A 1 567 ? -25.169 -8.635 11.782 1.00 92.31 567 ARG A O 1
ATOM 4331 N N . ARG A 1 568 ? -25.863 -6.514 12.093 1.00 93.00 568 ARG A N 1
ATOM 4332 C CA . ARG A 1 568 ? -25.525 -6.014 10.756 1.00 93.00 568 ARG A CA 1
ATOM 4333 C C . ARG A 1 568 ? -24.444 -4.941 10.838 1.00 93.00 568 ARG A C 1
ATOM 4335 O O . ARG A 1 568 ? -24.656 -3.826 10.365 1.00 93.00 568 ARG A O 1
ATOM 4342 N N . PRO A 1 569 ? -23.252 -5.263 11.378 1.00 93.62 569 PRO A N 1
ATOM 4343 C CA . PRO A 1 569 ? -22.177 -4.289 11.540 1.00 93.62 569 PRO A CA 1
ATOM 4344 C C . PRO A 1 569 ? -21.775 -3.609 10.226 1.00 93.62 569 PRO A C 1
ATOM 4346 O O . PRO A 1 569 ? -21.363 -2.457 10.248 1.00 93.62 569 PRO A O 1
ATOM 4349 N N . TRP A 1 570 ? -21.944 -4.271 9.076 1.00 93.81 570 TRP A N 1
ATOM 4350 C CA . TRP A 1 570 ? -21.669 -3.687 7.757 1.00 93.81 570 TRP A CA 1
ATOM 4351 C C . TRP A 1 570 ? -22.615 -2.545 7.362 1.00 93.81 570 TRP A C 1
ATOM 4353 O O . TRP A 1 570 ? -22.219 -1.715 6.553 1.00 93.81 570 TRP A O 1
ATOM 4363 N N . VAL A 1 571 ? -23.834 -2.485 7.912 1.00 92.50 571 VAL A N 1
ATOM 4364 C CA . VAL A 1 571 ? -24.774 -1.371 7.677 1.00 92.50 571 VAL A CA 1
ATOM 4365 C C . VAL A 1 571 ? -24.291 -0.117 8.402 1.00 92.50 571 VAL A C 1
ATOM 4367 O O . VAL A 1 571 ? -24.337 0.977 7.855 1.00 92.50 571 VAL A O 1
ATOM 4370 N N . TRP A 1 572 ? -23.761 -0.300 9.611 1.00 92.56 572 TRP A N 1
ATOM 4371 C CA . TRP A 1 572 ? -23.325 0.780 10.501 1.00 92.56 572 TRP A CA 1
ATOM 4372 C C . TRP A 1 572 ? -21.817 1.066 10.413 1.00 92.56 572 TRP A C 1
ATOM 4374 O O . TRP A 1 572 ? -21.293 1.933 11.109 1.00 92.56 572 TRP A O 1
ATOM 4384 N N . GLY A 1 573 ? -21.084 0.301 9.599 1.00 92.81 573 GLY A N 1
ATOM 4385 C CA . GLY A 1 573 ? -19.624 0.346 9.523 1.00 92.81 573 GLY A CA 1
ATOM 4386 C C . GLY A 1 573 ? -18.915 -0.010 10.838 1.00 92.81 573 GLY A C 1
ATOM 4387 O O . GLY A 1 573 ? -17.808 0.469 11.064 1.00 92.81 573 GLY A O 1
ATOM 4388 N N . LEU A 1 574 ? -19.535 -0.799 11.719 1.00 93.06 574 LEU A N 1
ATOM 4389 C CA . LEU A 1 574 ? -19.052 -1.053 13.080 1.00 93.06 574 LEU A CA 1
ATOM 4390 C C . LEU A 1 574 ? -18.122 -2.257 13.185 1.00 93.06 574 LEU A C 1
ATOM 4392 O O . LEU A 1 574 ? -18.372 -3.318 12.616 1.00 93.06 574 LEU A O 1
ATOM 4396 N N . GLU A 1 575 ? -17.092 -2.138 14.016 1.00 94.81 575 GLU A N 1
ATOM 4397 C CA . GLU A 1 575 ? -16.355 -3.300 14.502 1.00 94.81 575 GLU A CA 1
ATOM 4398 C C . GLU A 1 575 ? -17.160 -3.994 15.607 1.00 94.81 575 GLU A C 1
ATOM 4400 O O . GLU A 1 575 ? -17.253 -3.492 16.727 1.00 94.81 575 GLU A O 1
ATOM 4405 N N . SER A 1 576 ? -17.759 -5.138 15.268 1.00 94.81 576 SER A N 1
ATOM 4406 C CA . SER A 1 576 ? -18.518 -5.984 16.195 1.00 94.81 576 SER A CA 1
ATOM 4407 C C . SER A 1 576 ? -17.689 -7.192 16.638 1.00 94.81 576 SER A C 1
ATOM 4409 O O . SER A 1 576 ? -17.068 -7.873 15.807 1.00 94.81 576 SER A O 1
ATOM 4411 N N . TYR A 1 577 ? -17.704 -7.440 17.946 1.00 96.50 577 TYR A N 1
ATOM 4412 C CA . TYR A 1 577 ? -17.035 -8.549 18.623 1.00 96.50 577 TYR A CA 1
ATOM 4413 C C . TYR A 1 577 ? -18.001 -9.275 19.562 1.00 96.50 577 TYR A C 1
ATOM 4415 O O . TYR A 1 577 ? -19.123 -8.828 19.798 1.00 96.50 577 TYR A O 1
ATOM 4423 N N . GLY A 1 578 ? -17.562 -10.395 20.119 1.00 94.56 578 GLY A N 1
ATOM 4424 C CA . GLY A 1 578 ? -18.279 -11.074 21.189 1.00 94.56 578 GLY A CA 1
ATOM 4425 C C . GLY A 1 578 ? -17.354 -11.805 22.134 1.00 94.56 578 GLY A C 1
ATOM 4426 O O . GLY A 1 578 ? -16.141 -11.840 21.921 1.00 94.56 578 GLY A O 1
ATOM 4427 N N . VAL A 1 579 ? -17.947 -12.414 23.153 1.00 93.75 579 VAL A N 1
ATOM 4428 C CA . VAL A 1 579 ? -17.226 -13.190 24.160 1.00 93.75 579 VAL A CA 1
ATOM 4429 C C . VAL A 1 579 ? -17.791 -14.606 24.236 1.00 93.75 579 VAL A C 1
ATOM 4431 O O . VAL A 1 579 ? -19.006 -14.791 24.267 1.00 93.75 579 VAL A O 1
ATOM 4434 N N . VAL A 1 580 ? -16.901 -15.602 24.227 1.00 90.56 580 VAL A N 1
ATOM 4435 C CA . VAL A 1 580 ? -17.244 -17.028 24.341 1.00 90.56 580 VAL A CA 1
ATOM 4436 C C . VAL A 1 580 ? -16.417 -17.665 25.469 1.00 90.56 580 VAL A C 1
ATOM 4438 O O . VAL A 1 580 ? -15.193 -17.547 25.419 1.00 90.56 580 VAL A O 1
ATOM 4441 N N . PRO A 1 581 ? -17.030 -18.359 26.449 1.00 89.88 581 PRO A N 1
ATOM 4442 C CA . PRO A 1 581 ? -18.477 -18.471 26.676 1.00 89.88 581 PRO A CA 1
ATOM 4443 C C . PRO A 1 581 ? -19.126 -17.106 26.997 1.00 89.88 581 PRO A C 1
ATOM 4445 O O . PRO A 1 581 ? -18.412 -16.202 27.447 1.00 89.88 581 PRO A O 1
ATOM 4448 N N . PRO A 1 582 ? -20.441 -16.934 26.731 1.00 90.81 582 PRO A N 1
ATOM 4449 C CA . PRO A 1 582 ? -21.148 -15.682 26.999 1.00 90.81 582 PRO A CA 1
ATOM 4450 C C . PRO A 1 582 ? -21.160 -15.371 28.499 1.00 90.81 582 PRO A C 1
ATOM 4452 O O . PRO A 1 582 ? -21.176 -16.275 29.332 1.00 90.81 582 PRO A O 1
ATOM 4455 N N . ILE A 1 583 ? -21.150 -14.082 28.825 1.00 90.62 583 ILE A N 1
ATOM 4456 C CA . ILE A 1 583 ? -21.095 -13.579 30.207 1.00 90.62 583 ILE A CA 1
ATOM 4457 C C . ILE A 1 583 ? -22.503 -13.346 30.749 1.00 90.62 583 ILE A C 1
ATOM 4459 O O . ILE A 1 583 ? -22.760 -13.556 31.930 1.00 90.62 583 ILE A O 1
ATOM 4463 N N . ILE A 1 584 ? -23.412 -12.920 29.871 1.00 90.94 584 ILE A N 1
ATOM 4464 C CA . ILE A 1 584 ? -24.804 -12.623 30.196 1.00 90.94 584 ILE A CA 1
ATOM 4465 C C . ILE A 1 584 ? -25.687 -13.733 29.625 1.00 90.94 584 ILE A C 1
ATOM 4467 O O . ILE A 1 584 ? -25.466 -14.221 28.514 1.00 90.94 584 ILE A O 1
ATOM 4471 N N . SER A 1 585 ? -26.700 -14.126 30.392 1.00 86.25 585 SER A N 1
ATOM 4472 C CA . SER A 1 585 ? -27.730 -15.100 30.007 1.00 86.25 585 SER A CA 1
ATOM 4473 C C . SER A 1 585 ? -29.114 -14.581 30.407 1.00 86.25 585 SER A C 1
ATOM 4475 O O . SER A 1 585 ? -29.198 -13.621 31.168 1.00 86.25 585 SER A O 1
ATOM 4477 N N . HIS A 1 586 ? -30.196 -15.185 29.910 1.00 83.31 586 HIS A N 1
ATOM 4478 C CA . HIS A 1 586 ? -31.528 -14.874 30.440 1.00 83.31 586 HIS A CA 1
ATOM 4479 C C . HIS A 1 586 ? -31.682 -15.448 31.847 1.00 83.31 586 HIS A C 1
ATOM 4481 O O . HIS A 1 586 ? -31.260 -16.574 32.130 1.00 83.31 586 HIS A O 1
ATOM 4487 N N . SER A 1 587 ? -32.350 -14.698 32.712 1.00 71.12 587 SER A N 1
ATOM 4488 C CA . SER A 1 587 ? -32.918 -15.243 33.934 1.00 71.12 587 SER A CA 1
ATOM 4489 C C . SER A 1 587 ? -34.062 -16.195 33.558 1.00 71.12 587 SER A C 1
ATOM 4491 O O . SER A 1 587 ? -35.078 -15.796 33.002 1.00 71.12 587 SER A O 1
ATOM 4493 N N . GLY A 1 588 ? -33.920 -17.487 33.865 1.00 62.22 588 GLY A N 1
ATOM 4494 C CA . GLY A 1 588 ? -34.997 -18.474 33.674 1.00 62.22 588 GLY A CA 1
ATOM 4495 C C . GLY A 1 588 ? -36.199 -18.280 34.613 1.00 62.22 588 GLY A C 1
ATOM 4496 O O . GLY A 1 588 ? -37.096 -19.112 34.624 1.00 62.22 588 GLY A O 1
ATOM 4497 N N . ILE A 1 589 ? -36.183 -17.211 35.417 1.00 59.59 589 ILE A N 1
ATOM 4498 C CA . ILE A 1 589 ? -37.182 -16.857 36.432 1.00 59.59 589 ILE A CA 1
ATOM 4499 C C . ILE A 1 589 ? -38.370 -16.125 35.791 1.00 59.59 589 ILE A C 1
ATOM 4501 O O . ILE A 1 589 ? -39.494 -16.244 36.268 1.00 59.59 589 ILE A O 1
ATOM 4505 N N . PHE A 1 590 ? -38.144 -15.404 34.688 1.00 60.97 590 PHE A N 1
ATOM 4506 C CA . PHE A 1 590 ? -39.172 -14.613 34.020 1.00 60.97 590 PHE A CA 1
ATOM 4507 C C . PHE A 1 590 ? -39.413 -15.132 32.599 1.00 60.97 590 PHE A C 1
ATOM 4509 O O . PHE A 1 590 ? -38.482 -15.312 31.814 1.00 60.97 590 PHE A O 1
ATOM 4516 N N . THR A 1 591 ? -40.674 -15.350 32.230 1.00 50.84 591 THR A N 1
ATOM 4517 C CA . THR A 1 591 ? -41.057 -15.584 30.834 1.00 50.84 591 THR A CA 1
ATOM 4518 C C . THR A 1 591 ? -40.964 -14.269 30.058 1.00 50.84 591 THR A C 1
ATOM 4520 O O . THR A 1 591 ? -41.578 -13.266 30.421 1.00 50.84 591 THR A O 1
ATOM 4523 N N . GLY A 1 592 ? -40.169 -14.250 28.983 1.00 52.59 592 GLY A N 1
ATOM 4524 C CA . GLY A 1 592 ? -39.950 -13.047 28.177 1.00 52.59 592 GLY A CA 1
ATOM 4525 C C . GLY A 1 592 ? -41.266 -12.442 27.670 1.00 52.59 592 GLY A C 1
ATOM 4526 O O . GLY A 1 592 ? -41.992 -13.063 26.896 1.00 52.59 592 GLY A O 1
ATOM 4527 N N . SER A 1 593 ? -41.556 -11.196 28.052 1.00 44.94 593 SER A N 1
ATOM 4528 C CA . SER A 1 593 ? -42.834 -10.515 27.772 1.00 44.94 593 SER A CA 1
ATOM 4529 C C . SER A 1 593 ? -43.081 -10.169 26.293 1.00 44.94 593 SER A C 1
ATOM 4531 O O . SER A 1 593 ? -44.139 -9.649 25.953 1.00 44.94 593 SER A O 1
ATOM 4533 N N . ILE A 1 594 ? -42.107 -10.424 25.411 1.00 50.19 594 ILE A N 1
ATOM 4534 C CA . ILE A 1 594 ? -42.165 -10.153 23.959 1.00 50.19 594 ILE A CA 1
ATOM 4535 C C . ILE A 1 594 ? -42.180 -11.471 23.146 1.00 50.19 594 ILE A C 1
ATOM 4537 O O . ILE A 1 594 ? -42.270 -11.469 21.918 1.00 50.19 594 ILE A O 1
ATOM 4541 N N . VAL A 1 595 ? -42.156 -12.633 23.809 1.00 39.75 595 VAL A N 1
ATOM 4542 C CA . VAL A 1 595 ? -41.964 -13.936 23.142 1.00 39.75 595 VAL A CA 1
ATOM 4543 C C . VAL A 1 595 ? -43.220 -14.449 22.417 1.00 39.75 595 VAL A C 1
ATOM 4545 O O . VAL A 1 595 ? -43.118 -15.336 21.571 1.00 39.75 595 VAL A O 1
ATOM 4548 N N . GLU A 1 596 ? -44.401 -13.862 22.617 1.00 31.56 596 GLU A N 1
ATOM 4549 C CA . GLU A 1 596 ? -45.640 -14.518 22.174 1.00 31.56 596 GLU A CA 1
ATOM 4550 C C . GLU A 1 596 ? -46.121 -14.215 20.742 1.00 31.56 596 GLU A C 1
ATOM 4552 O O . GLU A 1 596 ? -47.116 -14.788 20.304 1.00 31.56 596 GLU A O 1
ATOM 4557 N N . ARG A 1 597 ? -45.438 -13.379 19.940 1.00 31.89 597 ARG A N 1
ATOM 4558 C CA . ARG A 1 597 ? -45.937 -13.079 18.575 1.00 31.89 597 ARG A CA 1
ATOM 4559 C C . ARG A 1 597 ? -44.908 -12.780 17.486 1.00 31.89 597 ARG A C 1
ATOM 4561 O O . ARG A 1 597 ? -45.287 -12.241 16.442 1.00 31.89 597 ARG A O 1
ATOM 4568 N N . SER A 1 598 ? -43.649 -13.210 17.616 1.00 33.22 598 SER A N 1
ATOM 4569 C CA . SER A 1 598 ? -42.793 -13.272 16.421 1.00 33.22 598 SER A CA 1
ATOM 4570 C C . SER A 1 598 ? -43.282 -14.434 15.547 1.00 33.22 598 SER A C 1
ATOM 4572 O O . SER A 1 598 ? -42.993 -15.610 15.770 1.00 33.22 598 SER A O 1
ATOM 4574 N N . ARG A 1 599 ? -44.138 -14.124 14.561 1.00 32.94 599 ARG A N 1
ATOM 4575 C CA . ARG A 1 599 ? -44.534 -15.075 13.517 1.00 32.94 599 ARG A CA 1
ATOM 4576 C C . ARG A 1 599 ? -43.256 -15.734 13.006 1.00 32.94 599 ARG A C 1
ATOM 4578 O O . ARG A 1 599 ? -42.467 -15.085 12.320 1.00 32.94 599 ARG A O 1
ATOM 4585 N N . ARG A 1 600 ? -43.078 -17.026 13.317 1.00 33.00 600 ARG A N 1
ATOM 4586 C CA . ARG A 1 600 ? -42.145 -17.928 12.634 1.00 33.00 600 ARG A CA 1
ATOM 4587 C C . ARG A 1 600 ? -42.364 -17.722 11.137 1.00 33.00 600 ARG A C 1
ATOM 4589 O O . ARG A 1 600 ? -43.289 -18.299 10.567 1.00 33.00 600 ARG A O 1
ATOM 4596 N N . ARG A 1 601 ? -41.545 -16.886 10.491 1.00 36.34 601 ARG A N 1
ATOM 4597 C CA . ARG A 1 601 ? -41.486 -16.800 9.031 1.00 36.34 601 ARG A CA 1
ATOM 4598 C C . ARG A 1 601 ? -40.898 -18.127 8.557 1.00 36.34 601 ARG A C 1
ATOM 4600 O O . ARG A 1 601 ? -39.686 -18.278 8.445 1.00 36.34 601 ARG A O 1
ATOM 4607 N N . ARG A 1 602 ? -41.771 -19.123 8.382 1.00 28.84 602 ARG A N 1
ATOM 4608 C CA . ARG A 1 602 ? -41.463 -20.397 7.731 1.00 28.84 602 ARG A CA 1
ATOM 4609 C C . ARG A 1 602 ? -41.258 -20.117 6.244 1.00 28.84 602 ARG A C 1
ATOM 4611 O O . ARG A 1 602 ? -42.100 -19.484 5.614 1.00 28.84 602 ARG A O 1
ATOM 4618 N N . GLY A 1 603 ? -40.141 -20.594 5.709 1.00 28.22 603 GLY A N 1
ATOM 4619 C CA . GLY A 1 603 ? -39.868 -20.635 4.275 1.00 28.22 603 GLY A CA 1
ATOM 4620 C C . GLY A 1 603 ? -38.403 -20.364 3.948 1.00 28.22 603 GLY A C 1
ATOM 4621 O O . GLY A 1 603 ? -37.836 -19.361 4.385 1.00 28.22 603 GLY A O 1
ATOM 4622 N N . LEU A 1 604 ? -37.793 -21.238 3.140 1.00 33.88 604 LEU A N 1
ATOM 4623 C CA . LEU A 1 604 ? -36.607 -20.873 2.370 1.00 33.88 604 LEU A CA 1
ATOM 4624 C C . LEU A 1 604 ? -36.983 -19.687 1.473 1.00 33.88 604 LEU A C 1
ATOM 4626 O O . LEU A 1 604 ? -37.808 -19.824 0.576 1.00 33.88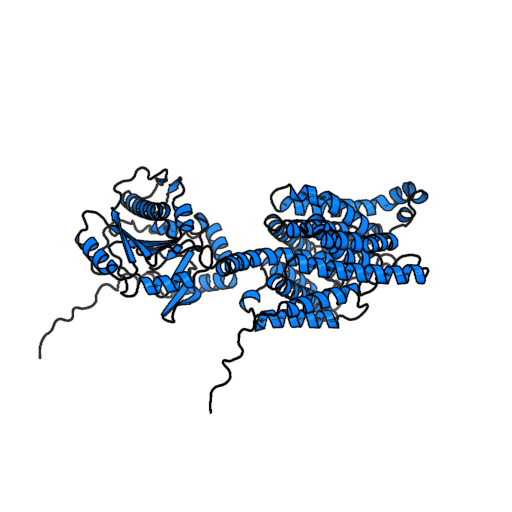 604 LEU A O 1
ATOM 4630 N N . ARG A 1 605 ? -36.380 -18.520 1.699 1.00 37.66 605 ARG A N 1
ATOM 4631 C CA . ARG A 1 605 ? -36.399 -17.421 0.732 1.00 37.66 605 ARG A CA 1
ATOM 4632 C C . ARG A 1 605 ? -34.975 -16.953 0.487 1.00 37.66 605 ARG A C 1
ATOM 4634 O O . ARG A 1 605 ? -34.237 -16.663 1.431 1.00 37.66 605 ARG A O 1
ATOM 4641 N N . LEU A 1 606 ? -34.604 -16.866 -0.789 1.00 38.56 606 LEU A N 1
ATOM 4642 C CA . LEU A 1 606 ? -33.552 -15.955 -1.221 1.00 38.56 606 LEU A CA 1
ATOM 4643 C C . LEU A 1 606 ? -33.822 -14.577 -0.580 1.00 38.56 606 LEU A C 1
ATOM 4645 O O . LEU A 1 606 ? -34.953 -14.098 -0.616 1.00 38.56 606 LEU A O 1
ATOM 4649 N N . GLY A 1 607 ? -32.804 -13.969 0.042 1.00 54.12 607 GLY A N 1
ATOM 4650 C CA . GLY A 1 607 ? -32.907 -12.619 0.623 1.00 54.12 607 GLY A CA 1
ATOM 4651 C C . GLY A 1 607 ? -32.934 -12.518 2.157 1.00 54.12 607 GLY A C 1
ATOM 4652 O O . GLY A 1 607 ? -33.678 -11.710 2.706 1.00 54.12 607 GLY A O 1
ATOM 4653 N N . SER A 1 608 ? -32.118 -13.292 2.887 1.00 72.00 608 SER A N 1
ATOM 4654 C CA . SER A 1 608 ? -31.875 -13.002 4.314 1.00 72.00 608 SER A CA 1
ATOM 4655 C C . SER A 1 608 ? -31.137 -11.659 4.462 1.00 72.00 608 SER A C 1
ATOM 4657 O O . SER A 1 608 ? -30.118 -11.472 3.794 1.00 72.00 608 SER A O 1
ATOM 4659 N N . PRO A 1 609 ? -31.543 -10.759 5.385 1.00 75.81 609 PRO A N 1
ATOM 4660 C CA . PRO A 1 609 ? -30.840 -9.488 5.610 1.00 75.81 609 PRO A CA 1
ATOM 4661 C C . PRO A 1 609 ? -29.413 -9.683 6.146 1.00 75.81 609 PRO A C 1
ATOM 4663 O O . PRO A 1 609 ? -28.613 -8.753 6.130 1.00 75.81 609 PRO A O 1
ATOM 4666 N N . LEU A 1 610 ? -29.096 -10.897 6.611 1.00 81.38 610 LEU A N 1
ATOM 4667 C CA . LEU A 1 610 ? -27.781 -11.314 7.098 1.00 81.38 610 LEU A CA 1
ATOM 4668 C C . LEU A 1 610 ? -26.962 -12.073 6.039 1.00 81.38 610 LEU A C 1
ATOM 4670 O O . LEU A 1 610 ? -25.837 -12.483 6.321 1.00 81.38 610 LEU A O 1
ATOM 4674 N N . ARG A 1 611 ? -27.541 -12.350 4.862 1.00 79.19 611 ARG A N 1
ATOM 4675 C CA . ARG A 1 611 ? -26.897 -13.067 3.750 1.00 79.19 611 ARG A CA 1
ATOM 4676 C C . ARG A 1 611 ? -27.037 -12.257 2.469 1.00 79.19 611 ARG A C 1
ATOM 4678 O O . ARG A 1 611 ? -27.770 -12.629 1.556 1.00 79.19 611 ARG A O 1
ATOM 4685 N N . THR A 1 612 ? -26.325 -11.144 2.430 1.00 84.62 612 THR A N 1
ATOM 4686 C CA . THR A 1 612 ? -26.182 -10.304 1.244 1.00 84.62 612 THR A CA 1
ATOM 4687 C C . THR A 1 612 ? -24.751 -10.414 0.708 1.00 84.62 612 THR A C 1
ATOM 4689 O O . THR A 1 612 ? -23.837 -10.777 1.457 1.00 84.62 612 THR A O 1
ATOM 4692 N N . PRO A 1 613 ? -24.502 -10.078 -0.569 1.00 85.62 613 PRO A N 1
ATOM 4693 C CA . PRO A 1 613 ? -23.136 -9.970 -1.086 1.00 85.62 613 PRO A CA 1
ATOM 4694 C C . PRO A 1 613 ? -22.276 -9.013 -0.245 1.00 85.62 613 PRO A C 1
ATOM 4696 O O . PRO A 1 613 ? -21.109 -9.290 0.021 1.00 85.62 613 PRO A O 1
ATOM 4699 N N . VAL A 1 614 ? -22.885 -7.937 0.268 1.00 87.56 614 VAL A N 1
ATOM 4700 C CA . VAL A 1 614 ? -22.238 -6.967 1.163 1.00 87.56 614 VAL A CA 1
ATOM 4701 C C . VAL A 1 614 ? -21.829 -7.612 2.487 1.00 87.56 614 VAL A C 1
ATOM 4703 O O . VAL A 1 614 ? -20.691 -7.440 2.918 1.00 87.56 614 VAL A O 1
ATOM 4706 N N . SER A 1 615 ? -22.708 -8.401 3.118 1.00 88.44 615 SER A N 1
ATOM 4707 C CA . SER A 1 615 ? -22.367 -9.098 4.364 1.00 88.44 615 SER A CA 1
ATOM 4708 C C . SER A 1 615 ? -21.300 -10.173 4.143 1.00 88.44 615 SER A C 1
ATOM 4710 O O . SER A 1 615 ? -20.435 -10.367 4.993 1.00 88.44 615 SER A O 1
ATOM 4712 N N . ALA A 1 616 ? -21.330 -10.868 2.999 1.00 87.00 616 ALA A N 1
ATOM 4713 C CA . ALA A 1 616 ? -20.310 -11.851 2.636 1.00 87.00 616 ALA A CA 1
ATOM 4714 C C . ALA A 1 616 ? -18.938 -11.186 2.462 1.00 87.00 616 ALA A C 1
ATOM 4716 O O . ALA A 1 616 ? -17.975 -11.603 3.103 1.00 87.00 616 ALA A O 1
ATOM 4717 N N . LEU A 1 617 ? -18.866 -10.102 1.683 1.00 90.31 617 LEU A N 1
ATOM 4718 C CA . LEU A 1 617 ? -17.638 -9.337 1.474 1.00 90.31 617 LEU A CA 1
ATOM 4719 C C . LEU A 1 617 ? -17.103 -8.747 2.786 1.00 90.31 617 LEU A C 1
ATOM 4721 O O . LEU A 1 617 ? -15.902 -8.818 3.053 1.00 90.31 617 LEU A O 1
ATOM 4725 N N . TRP A 1 618 ? -17.991 -8.211 3.629 1.00 91.50 618 TRP A N 1
ATOM 4726 C CA . TRP A 1 618 ? -17.631 -7.723 4.960 1.00 91.50 618 TRP A CA 1
ATOM 4727 C C . TRP A 1 618 ? -17.000 -8.830 5.808 1.00 91.50 618 TRP A C 1
ATOM 4729 O O . TRP A 1 618 ? -15.915 -8.648 6.361 1.00 91.50 618 TRP A O 1
ATOM 4739 N N . ASN A 1 619 ? -17.633 -10.002 5.870 1.00 90.44 619 ASN A N 1
ATOM 4740 C CA . ASN A 1 619 ? -17.137 -11.121 6.663 1.00 90.44 619 ASN A CA 1
ATOM 4741 C C . ASN A 1 619 ? -15.820 -11.685 6.116 1.00 90.44 619 ASN A C 1
ATOM 4743 O O . ASN A 1 619 ? -14.918 -11.937 6.910 1.00 90.44 619 ASN A O 1
ATOM 4747 N N . VAL A 1 620 ? -15.655 -11.812 4.794 1.00 92.12 620 VAL A N 1
ATOM 4748 C CA . VAL A 1 620 ? -14.380 -12.221 4.171 1.00 92.12 620 VAL A CA 1
ATOM 4749 C C . VAL A 1 620 ? -13.267 -11.239 4.532 1.00 92.12 620 VAL A C 1
ATOM 4751 O O . VAL A 1 620 ? -12.182 -11.659 4.931 1.00 92.12 620 VAL A O 1
ATOM 4754 N N . ARG A 1 621 ? -13.542 -9.930 4.474 1.00 92.56 621 ARG A N 1
ATOM 4755 C CA . ARG A 1 621 ? -12.570 -8.887 4.827 1.00 92.56 621 ARG A CA 1
ATOM 4756 C C . ARG A 1 621 ? -12.156 -8.937 6.300 1.00 92.56 621 ARG A C 1
ATOM 4758 O O . ARG A 1 621 ? -10.995 -8.686 6.604 1.00 92.56 621 ARG A O 1
ATOM 4765 N N . ARG A 1 622 ? -13.088 -9.211 7.220 1.00 91.19 622 ARG A N 1
ATOM 4766 C CA . ARG A 1 622 ? -12.823 -9.170 8.673 1.00 91.19 622 ARG A CA 1
ATOM 4767 C C . ARG A 1 622 ? -12.313 -10.489 9.246 1.00 91.19 622 ARG A C 1
ATOM 4769 O O . ARG A 1 622 ? -11.489 -10.477 10.157 1.00 91.19 622 ARG A O 1
ATOM 4776 N N . LEU A 1 623 ? -12.788 -11.621 8.737 1.00 90.31 623 LEU A N 1
ATOM 4777 C CA . LEU A 1 623 ? -12.349 -12.946 9.180 1.00 90.31 623 LEU A CA 1
ATOM 4778 C C . LEU A 1 623 ? -11.092 -13.405 8.436 1.00 90.31 623 LEU A C 1
ATOM 4780 O O . LEU A 1 623 ? -10.299 -14.134 9.022 1.00 90.31 623 LEU A O 1
ATOM 4784 N N . GLY A 1 624 ? -10.880 -12.939 7.202 1.00 92.31 624 GLY A N 1
ATOM 4785 C CA . GLY A 1 624 ? -9.923 -13.510 6.257 1.00 92.31 624 GLY A CA 1
ATOM 4786 C C . GLY A 1 624 ? -10.567 -14.645 5.457 1.00 92.31 624 GLY A C 1
ATOM 4787 O O . GLY A 1 624 ? -11.416 -15.366 5.976 1.00 92.31 624 GLY A O 1
ATOM 4788 N N . PHE A 1 625 ? -10.173 -14.813 4.192 1.00 89.75 625 PHE A N 1
ATOM 4789 C CA . PHE A 1 625 ? -10.805 -15.775 3.278 1.00 89.75 625 PHE A CA 1
ATOM 4790 C C . PHE A 1 625 ? -10.750 -17.221 3.795 1.00 89.75 625 PHE A C 1
ATOM 4792 O O . PHE A 1 625 ? -11.783 -17.882 3.861 1.00 89.75 625 PHE A O 1
ATOM 4799 N N . GLY A 1 626 ? -9.579 -17.681 4.251 1.00 91.19 626 GLY A N 1
ATOM 4800 C CA . GLY A 1 626 ? -9.421 -19.034 4.798 1.00 91.19 626 GLY A CA 1
ATOM 4801 C C . GLY A 1 626 ? -10.280 -19.281 6.042 1.00 91.19 626 GLY A C 1
ATOM 4802 O O . GLY A 1 626 ? -10.985 -20.284 6.120 1.00 91.19 626 GLY A O 1
ATOM 4803 N N . TRP A 1 627 ? -10.308 -18.333 6.987 1.00 92.12 627 TRP A N 1
ATOM 4804 C CA . TRP A 1 627 ? -11.134 -18.475 8.193 1.00 92.12 627 TRP A CA 1
ATOM 4805 C C . TRP A 1 627 ? -12.628 -18.357 7.892 1.00 92.12 627 TRP A C 1
ATOM 4807 O O . TRP A 1 627 ? -13.452 -19.009 8.528 1.00 92.12 627 TRP A O 1
ATOM 4817 N N . TRP A 1 628 ? -12.995 -17.540 6.903 1.00 93.88 628 TRP A N 1
ATOM 4818 C CA . TRP A 1 628 ? -14.365 -17.451 6.418 1.00 93.88 628 TRP A CA 1
ATOM 4819 C C . TRP A 1 628 ? -14.824 -18.777 5.799 1.00 93.88 628 TRP A C 1
ATOM 4821 O O . TRP A 1 628 ? -15.916 -19.229 6.139 1.00 93.88 628 TRP A O 1
ATOM 4831 N N . LEU A 1 629 ? -13.989 -19.437 4.985 1.00 90.75 629 LEU A N 1
ATOM 4832 C CA . LEU A 1 629 ? -14.260 -20.783 4.463 1.00 90.75 629 LEU A CA 1
ATOM 4833 C C . LEU A 1 629 ? -14.387 -21.814 5.588 1.00 90.75 629 LEU A C 1
ATOM 4835 O O . LEU A 1 629 ? -15.352 -22.575 5.605 1.00 90.75 629 LEU A O 1
ATOM 4839 N N . TYR A 1 630 ? -13.479 -21.792 6.569 1.00 91.25 630 TYR A N 1
ATOM 4840 C CA . TYR A 1 630 ? -13.579 -22.645 7.754 1.00 91.25 630 TYR A CA 1
ATOM 4841 C C . TYR A 1 630 ? -14.902 -22.421 8.498 1.00 91.25 630 TYR A C 1
ATOM 4843 O O . TYR A 1 630 ? -15.622 -23.370 8.790 1.00 91.25 630 TYR A O 1
ATOM 4851 N N . CYS A 1 631 ? -15.279 -21.166 8.759 1.00 91.06 631 CYS A N 1
ATOM 4852 C CA . CYS A 1 631 ? -16.554 -20.847 9.392 1.00 91.06 631 CYS A CA 1
ATOM 4853 C C . CYS A 1 631 ? -17.756 -21.249 8.530 1.00 91.06 631 CYS A C 1
ATOM 4855 O O . CYS A 1 631 ? -18.792 -21.618 9.082 1.00 91.06 631 CYS A O 1
ATOM 4857 N N . LEU A 1 632 ? -17.663 -21.159 7.201 1.00 87.88 632 LEU A N 1
ATOM 4858 C CA . LEU A 1 632 ? -18.712 -21.605 6.286 1.00 87.88 632 LEU A CA 1
ATOM 4859 C C . LEU A 1 632 ? -18.904 -23.120 6.403 1.00 87.88 632 LEU A C 1
ATOM 4861 O O . LEU A 1 632 ? -20.034 -23.571 6.595 1.00 87.88 632 LEU A O 1
ATOM 4865 N N . TRP A 1 633 ? -17.810 -23.880 6.366 1.00 90.38 633 TRP A N 1
ATOM 4866 C CA . TRP A 1 633 ? -17.802 -25.328 6.545 1.00 90.38 633 TRP A CA 1
ATOM 4867 C C . TRP A 1 633 ? -18.317 -25.726 7.934 1.00 90.38 633 TRP A C 1
ATOM 4869 O O . TRP A 1 633 ? -19.332 -26.411 8.024 1.00 90.38 633 TRP A O 1
ATOM 4879 N N . ALA A 1 634 ? -17.725 -25.201 9.010 1.00 87.06 634 ALA A N 1
ATOM 4880 C CA . ALA A 1 634 ? -18.083 -25.526 10.392 1.00 87.06 634 ALA A CA 1
ATOM 4881 C C . ALA A 1 634 ? -19.542 -25.171 10.730 1.00 87.06 634 ALA A C 1
ATOM 4883 O O . ALA A 1 634 ? -20.241 -25.911 11.415 1.00 87.06 634 ALA A O 1
ATOM 4884 N N . ASN A 1 635 ? -20.061 -24.048 10.225 1.00 86.19 635 ASN A N 1
ATOM 4885 C CA . ASN A 1 635 ? -21.479 -23.729 10.403 1.00 86.19 635 ASN A CA 1
ATOM 4886 C C . ASN A 1 635 ? -22.402 -24.631 9.572 1.00 86.19 635 ASN A C 1
ATOM 4888 O O . ASN A 1 635 ? -23.569 -24.782 9.935 1.00 86.19 635 ASN A O 1
ATOM 4892 N N . SER A 1 636 ? -21.929 -25.160 8.441 1.00 82.00 636 SER A N 1
ATOM 4893 C CA . SER A 1 636 ? -22.695 -26.084 7.600 1.00 82.00 636 SER A CA 1
ATOM 4894 C C . SER A 1 636 ? -22.736 -27.475 8.227 1.00 82.00 636 SER A C 1
ATOM 4896 O O . SER A 1 636 ? -23.812 -28.055 8.310 1.00 82.00 636 SER A O 1
ATOM 4898 N N . THR A 1 637 ? -21.623 -27.956 8.783 1.00 81.44 637 THR A N 1
ATOM 4899 C CA . THR A 1 637 ? -21.576 -29.218 9.537 1.00 81.44 637 THR A CA 1
ATOM 4900 C C . THR A 1 637 ? -22.422 -29.150 10.806 1.00 81.44 637 THR A C 1
ATOM 4902 O O . THR A 1 637 ? -23.240 -30.037 11.022 1.00 81.44 637 THR A O 1
ATOM 4905 N N . LEU A 1 638 ? -22.351 -28.051 11.574 1.00 78.25 638 LEU A N 1
ATOM 4906 C CA . LEU A 1 638 ? -23.228 -27.827 12.734 1.00 78.25 638 LEU A CA 1
ATOM 4907 C C . LEU A 1 638 ? -24.721 -27.861 12.370 1.00 78.25 638 LEU A C 1
ATOM 4909 O O . LEU A 1 638 ? -25.543 -28.297 13.172 1.00 78.25 638 LEU A O 1
ATOM 4913 N N . ARG A 1 639 ? -25.098 -27.388 11.173 1.00 74.62 639 ARG A N 1
ATOM 4914 C CA . ARG A 1 639 ? -26.488 -27.456 10.682 1.00 74.62 639 ARG A CA 1
ATOM 4915 C C . ARG A 1 639 ? -26.914 -28.871 10.315 1.00 74.62 639 ARG A C 1
ATOM 4917 O O . ARG A 1 639 ? -28.087 -29.177 10.455 1.00 74.62 639 ARG A O 1
ATOM 4924 N N . LEU A 1 640 ? -25.990 -29.688 9.819 1.00 73.75 640 LEU A N 1
ATOM 4925 C CA . LEU A 1 640 ? -26.258 -31.082 9.471 1.00 73.75 640 LEU A CA 1
ATOM 4926 C C . LEU A 1 640 ? -26.331 -31.962 10.726 1.00 73.75 640 LEU A C 1
ATOM 4928 O O . LEU A 1 640 ? -27.161 -32.860 10.785 1.00 73.75 640 LEU A O 1
ATOM 4932 N N . SER A 1 641 ? -25.520 -31.671 11.750 1.00 65.62 641 SER A N 1
ATOM 4933 C CA . SER A 1 641 ? -25.511 -32.417 13.015 1.00 65.62 641 SER A CA 1
ATOM 4934 C C . SER A 1 641 ? -26.661 -32.042 13.958 1.00 65.62 641 SER A C 1
ATOM 4936 O O . SER A 1 641 ? -27.056 -32.844 14.796 1.00 65.62 641 SER A O 1
ATOM 4938 N N . THR A 1 642 ? -27.211 -30.828 13.843 1.00 58.53 642 THR A N 1
ATOM 4939 C CA . THR A 1 642 ? -28.416 -30.398 14.571 1.00 58.53 642 THR A CA 1
ATOM 4940 C C . THR A 1 642 ? -29.635 -30.552 13.663 1.00 58.53 642 THR A C 1
ATOM 4942 O O . THR A 1 642 ? -30.071 -29.604 13.012 1.00 58.53 642 THR A O 1
ATOM 4945 N N . GLY A 1 643 ? -30.160 -31.778 13.564 1.00 41.12 643 GLY A N 1
ATOM 4946 C CA . GLY A 1 643 ? -31.358 -32.068 12.773 1.00 41.12 643 GLY A CA 1
ATOM 4947 C C . GLY A 1 643 ? -32.553 -31.169 13.152 1.00 41.12 643 GLY A C 1
ATOM 4948 O O . GLY A 1 643 ? -32.606 -30.630 14.260 1.00 41.12 643 GLY A O 1
ATOM 4949 N N . PRO A 1 644 ? -33.547 -30.997 12.261 1.00 43.25 644 PRO A N 1
ATOM 4950 C CA . PRO A 1 644 ? -34.639 -30.032 12.439 1.00 43.25 644 PRO A CA 1
ATOM 4951 C C . PRO A 1 644 ? -35.512 -30.234 13.698 1.00 43.25 644 PRO A C 1
ATOM 4953 O O . PRO A 1 644 ? -36.217 -29.301 14.078 1.00 43.25 644 PRO A O 1
ATOM 4956 N N . ASN A 1 645 ? -35.429 -31.386 14.378 1.00 36.25 645 ASN A N 1
ATOM 4957 C CA . ASN A 1 645 ? -36.270 -31.741 15.529 1.00 36.25 645 ASN A CA 1
ATOM 4958 C C . ASN A 1 645 ? -35.636 -31.558 16.923 1.00 36.25 645 ASN A C 1
ATOM 4960 O O . ASN A 1 645 ? -36.334 -31.739 17.912 1.00 36.25 645 ASN A O 1
ATOM 4964 N N . SER A 1 646 ? -34.367 -31.158 17.066 1.00 34.09 646 SER A N 1
ATOM 4965 C CA . SER A 1 646 ? -33.723 -31.109 18.399 1.00 34.09 646 SER A CA 1
ATOM 4966 C C . SER A 1 646 ? -33.851 -29.767 19.143 1.00 34.09 646 SER A C 1
ATOM 4968 O O . SER A 1 646 ? -33.111 -29.517 20.091 1.00 34.09 646 SER A O 1
ATOM 4970 N N . ARG A 1 647 ? -34.738 -28.857 18.709 1.00 35.97 647 ARG A N 1
ATOM 4971 C CA . ARG A 1 647 ? -34.913 -27.521 19.327 1.00 35.97 647 ARG A CA 1
ATOM 4972 C C . ARG A 1 647 ? -36.105 -27.410 20.288 1.00 35.97 647 ARG A C 1
ATOM 4974 O O . ARG A 1 647 ? -36.349 -26.316 20.783 1.00 35.97 647 ARG A O 1
ATOM 4981 N N . SER A 1 648 ? -36.843 -28.493 20.548 1.00 30.69 648 SER A N 1
ATOM 4982 C CA . SER A 1 648 ? -38.048 -28.477 21.400 1.00 30.69 648 SER A CA 1
ATOM 4983 C C . SER A 1 648 ? -37.931 -29.239 22.723 1.00 30.69 648 SER A C 1
ATOM 4985 O O . SER A 1 648 ? -38.922 -29.339 23.431 1.00 30.69 648 SER A O 1
ATOM 4987 N N . SER A 1 649 ? -36.764 -29.769 23.089 1.00 28.06 649 SER A N 1
ATOM 4988 C CA . SER A 1 649 ? -36.618 -30.585 24.301 1.00 28.06 649 SER A CA 1
ATOM 4989 C C . SER A 1 649 ? -35.418 -30.144 25.133 1.00 28.06 649 SER A C 1
ATOM 4991 O O . SER A 1 649 ? -34.386 -30.803 25.132 1.00 28.06 649 SER A O 1
ATOM 4993 N N . MET A 1 650 ? -35.532 -29.002 25.808 1.00 28.31 650 MET A N 1
ATOM 4994 C CA . MET A 1 650 ? -34.702 -28.666 26.973 1.00 28.31 650 MET A CA 1
ATOM 4995 C C . MET A 1 650 ? -35.399 -27.539 27.742 1.00 28.31 650 MET A C 1
ATOM 4997 O O . MET A 1 650 ? -34.981 -26.386 27.758 1.00 28.31 650 MET A O 1
ATOM 5001 N N . THR A 1 651 ? -36.550 -27.874 28.320 1.00 30.33 651 THR A N 1
ATOM 5002 C CA . THR A 1 651 ? -37.236 -27.051 29.325 1.00 30.33 651 THR A CA 1
ATOM 5003 C C . THR A 1 651 ? -37.951 -27.973 30.302 1.00 30.33 651 THR A C 1
ATOM 5005 O O . THR A 1 651 ? -39.151 -27.893 30.487 1.00 30.33 651 THR A O 1
ATOM 5008 N N . THR A 1 652 ? -37.202 -28.898 30.892 1.00 25.64 652 THR A N 1
ATOM 5009 C CA . THR A 1 652 ? -37.620 -29.651 32.079 1.00 25.64 652 THR A CA 1
ATOM 5010 C C . THR A 1 652 ? -36.351 -30.086 32.801 1.00 25.64 652 THR A C 1
ATOM 5012 O O . THR A 1 652 ? -35.732 -31.084 32.433 1.00 25.64 652 THR A O 1
ATOM 5015 N N . GLN A 1 653 ? -35.922 -29.312 33.799 1.00 23.48 653 GLN A N 1
ATOM 5016 C CA . GLN A 1 653 ? -35.250 -29.924 34.944 1.00 23.48 653 GLN A CA 1
ATOM 5017 C C . GLN A 1 653 ? -36.339 -30.670 35.726 1.00 23.48 653 GLN A C 1
ATOM 5019 O O . GLN A 1 653 ? -37.378 -30.063 35.990 1.00 23.48 653 GLN A O 1
ATOM 5024 N N . PRO A 1 654 ? -36.161 -31.955 36.065 1.00 25.36 654 PRO A N 1
ATOM 5025 C CA . PRO A 1 654 ? -37.071 -32.615 36.980 1.00 25.36 654 PRO A CA 1
ATOM 5026 C C . PRO A 1 654 ? -36.849 -32.060 38.390 1.00 25.36 654 PRO A C 1
ATOM 5028 O O . PRO A 1 654 ? -35.716 -31.904 38.850 1.00 25.36 654 PRO A O 1
ATOM 5031 N N . SER A 1 655 ? -37.963 -31.739 39.037 1.00 26.14 655 SER A N 1
ATOM 5032 C CA . SER A 1 655 ? -38.096 -31.443 40.456 1.00 26.14 655 SER A CA 1
ATOM 5033 C C . SER A 1 655 ? -37.493 -32.568 41.297 1.00 26.14 655 SER A C 1
ATOM 5035 O O . SER A 1 655 ? -37.882 -33.727 41.167 1.00 26.14 655 SER A O 1
ATOM 5037 N N . LEU A 1 656 ? -36.554 -32.218 42.175 1.00 30.08 656 LEU A N 1
ATOM 5038 C CA . LEU A 1 656 ? -36.205 -33.049 43.321 1.00 30.08 656 LEU A CA 1
ATOM 5039 C C . LEU A 1 656 ? -37.298 -32.853 44.370 1.00 30.08 656 LEU A C 1
ATOM 5041 O O . LEU A 1 656 ? -37.303 -31.851 45.080 1.00 30.08 656 LEU A O 1
ATOM 5045 N N . GLU A 1 657 ? -38.224 -33.802 44.431 1.00 27.50 657 GLU A N 1
ATOM 5046 C CA . GLU A 1 657 ? -39.163 -33.952 45.536 1.00 27.50 657 GLU A CA 1
ATOM 5047 C C . GLU A 1 657 ? -38.882 -35.291 46.227 1.00 27.50 657 GLU A C 1
ATOM 5049 O O . GLU A 1 657 ? -38.643 -36.314 45.585 1.00 27.50 657 GLU A O 1
ATOM 5054 N N . SER A 1 658 ? -38.803 -35.236 47.553 1.00 32.62 658 SER A N 1
ATOM 5055 C CA . SER A 1 658 ? -38.466 -36.337 48.448 1.00 32.62 658 SER A CA 1
ATOM 5056 C C . SER A 1 658 ? -39.616 -37.321 48.638 1.00 32.62 658 SER A C 1
ATOM 5058 O O . SER A 1 658 ? -40.719 -36.877 48.937 1.00 32.62 658 SER A O 1
ATOM 5060 N N . THR A 1 659 ? -39.305 -38.616 48.688 1.00 29.73 659 THR A N 1
ATOM 5061 C CA . THR A 1 659 ? -39.959 -39.643 49.531 1.00 29.73 659 THR A CA 1
ATOM 5062 C C . THR A 1 659 ? -38.962 -40.798 49.685 1.00 29.73 659 THR A C 1
ATOM 5064 O O . THR A 1 659 ? -38.429 -41.262 48.683 1.00 29.73 659 THR A O 1
ATOM 5067 N N . ARG A 1 660 ? -38.465 -41.064 50.903 1.00 33.94 660 ARG A N 1
ATOM 5068 C CA . ARG A 1 660 ? -38.906 -42.175 51.774 1.00 33.94 660 ARG A CA 1
ATOM 5069 C C . ARG A 1 660 ? -38.886 -43.528 51.056 1.00 33.94 660 ARG A C 1
ATOM 5071 O O . ARG A 1 660 ? -39.782 -43.788 50.264 1.00 33.94 660 ARG A O 1
ATOM 5078 N N . ASP A 1 661 ? -37.860 -44.322 51.347 1.00 35.22 661 ASP A N 1
ATOM 5079 C CA . ASP A 1 661 ? -37.964 -45.544 52.160 1.00 35.22 661 ASP A CA 1
ATOM 5080 C C . ASP A 1 661 ? -36.633 -45.798 52.882 1.00 35.22 661 ASP A C 1
ATOM 5082 O O . ASP A 1 661 ? -35.574 -45.484 52.282 1.00 35.22 661 ASP A O 1
#

Foldseek 3Di:
DDDDDVPPPLDDDALVNLLVLLLQLLCQFQAAADDCVSLVVSLVVLQCCCVVRPVVLNDDDPLLVVLLVLQLVLQQDDFPPDDNDPGNPVSNVLSVSLVSLLSSLLSCLQRPDPLSSLQSLQVSLLVQLVVQVVCCVVVVDQAGQTHHNLRALLQSLLSSVLNLLSLVLQLPPPPDPVSNVVSVVSNVSSVVNNVRSLHPQLVLLLVLLVVQLVVLLVDAALVSLLVLLVVLLVVSLVCLVCLVVQLVPCCVPDVSSVDHDPLVVQQVVLVVLCVVPAAAARADPDFDPDPRGGHNFAALSLCCRHGHPVSSVSVSVLSNVLSRLLSPDPDPSLSSSLSSLSSSVSNSSSGGDNYLSPDSHSSSSRPSSSSSNSVSNVVVCLVCVVVVVVVPPPPDDDALAAEEEEEDEPVPVVLVVQVVVLQPAPRYDYDYQYQAAQDCDDPQEGEDQDDRVLVSVQSSVLVVLVVVLVDDDQKHKYAYSQKDADNCRNVQVVQVVVQDRPQAFKEALDAPDDAQWAFDDDRPVPKTKTHGLWDHFDPRIMMGGNLNSVLSNDHDYDNDGPRVVLRCCLVSVHHYIYMPPHRMDGNPPDDPPPPPDPPPPDDDDDDDVCDDPSNLVVSCVPCPVVSNVVRVVVRVVVDVVPPPPPPPPDDDDDDPDDDDD

Organism: NCBI:txid2665159

InterPro domains:
  IPR002654 Glycosyl transferase, family 25 [PF01755] (403-553)
  IPR002654 Glycosyl transferase, family 25 [cd06532] (403-564)
  IPR007016 O-antigen ligase-related domain [PF04932] (188-316)
  IPR051533 O-antigen ligase-like [PTHR37422] (17-371)

Sequence (661 aa):
MPTGLNGIGQAEVPFWWALALFCAFVASINLIPHGNGVAIVTFAAAWCTIVLRNRDAASMDAAAALLLAAFAVRTVLPPYGTEPDAFAIKGVGNVLFLVGLYGLVRVAALHLTFPTILRVLGIAAFLCAVASLTYYFWGHQPRLEFIGRSGNPILGAGGVVPGLAGLWVLGMQSSHPRERVLAWSMSVPILLSLYCAGSRGPLLAMIVAACATPLVLRMRGGWPIVLAAGVAWVIVSSAVLLDGPISRSLCEAVPLACRGSHRMQAWTEAFQSIKDHPWLGVGIHYRFDSDVAVHAHNGLIGLAMLYGLPLLLVFLAFLMVVARSISRERSRAERTWLTFMVVFAFGYMGSDLSDPLRFVNTHYLFLWLPLFMARNTSMVEGRFESMQSKLTGPAESRSDTLPVYFINMDRATDRRAHIEQALSQPGLLPARIASVTCPDDIAGISFAKVSTAEASCYASHITAWRALLAGTHPYCLVVEDDAKLPLELASIIGAIVASLPPGWGIVHLYSDERRAVRPLRSIEGRHTLVRYSRVPSGAVGYLISREGAKRMSVPGTRTWPVDTDTRRPWVWGLESYGVVPPIISHSGIFTGSIVERSRRRRGLRLGSPLRTPVSALWNVRRLGFGWWLYCLWANSTLRLSTGPNSRSSMTTQPSLESTRD

pLDDT: mean 82.18, std 18.27, range [23.48, 98.38]

Radius of gyration: 31.78 Å; chains: 1; bounding box: 84×70×90 Å